Protein AF-A0A7S1LS22-F1 (afdb_monomer_lite)

Radius of gyration: 54.52 Å; chains: 1; bounding box: 106×109×180 Å

Sequence (404 aa):
SSEDGAVNSHPLGLTRAQELRARTQACEREQRRLRAEYELEVQHCADLREALEARERELAGAKEPLQAQLQEAREALELAERAECGSLMRIEDDLAQCTRLLEHKDGKIDDLERRLQGMQQCYQKFLRDGPPKDTVVEEALRAADKEMSELLSGVQRREQVIASLNSDLRSALEYMISANVEAAGGPAPDLTLEDFLPMSVRDHLGLSEHGSTHLQILYKKYELIMVELRQKFHDVGTPVAQSDQMSTASTKDVSVRHANWHSSDLDSSRLDSSRLDSSRRSSHTDEYHPDIQGGPYTPLEAGLEEISPKPATLAAGLLPDSTMMNSAGEALAQMMPVLGDIWNQEDPEGIEANVSPLVAIDLDGDDVWAEPADAASPSSGSRSAPPSGGPASASLEEEGRLLR

Secondary structure (DSSP, 8-state):
----------THHHHHHHHHHHHHHHHHHHHHHHHHHHHHHHHHHHHHHHHHHHHHHHHHHHHHHHHHHHHHHHHHHHHHHHHHHHHHHHHHHHHHHHHHHHHHHHHHHHHHHHHHHHHHHHHHHHHHH-SPPHHHHHHHHHHHHHHHHHHHHHHHHHHHHHHHHHHHHHHHHHHHHHHHHHHTTSS-TT--HHHHS-HHHHHHHT--HHHHHHHHHHHHHHHHHHHHHHHHHHHTS---------------------------------------------------------------------------------PPP--SSSHHHHHHHHHHHHHHTTSS--------------------------PPP-----------PPPP----------------

pLDDT: mean 70.81, std 24.03, range [33.0, 98.44]

Organism: Alexandrium catenella (NCBI:txid2925)

Foldseek 3Di:
DDDDDDDPDDPPVVVVVVVVVVVVVVVVVVVVVVVVVVVVVVVVVVVVVVVVVVVVVVVVVVVVVVVVVVVVVVVVVVVVVVVVVVVVVVVVVVVVVVVVVVVVVVVVVVVVVVVVVVVVVVVVVCVVVDDDDVVVVVVVVVVVVVVVVVVVVVVVVVVVVVVVVLVVLLVVLLVQQQVLCVVVVHQELPDDPCSRPNPVRVVVVVDDPSSVVSNVVSVVVSNVVNVVVVVVVVVVPDDPPDDDDDDDDDDDDPDDDDPPPDDDDDPPDDDDPPDDPDDDDDDDDDDDDDDDDDDDDDDDDDDDDDDDDDDDDDDDDDDDDPDPPPPVVVVVVVCVVVVVVVVPPDDPPDDPDDDDDDDDDDPPDPPPDDDDDDDDDDDDDDDDDDDDDDDDDDDDDDDDDDDD

Structure (mmCIF, N/CA/C/O backbone):
data_AF-A0A7S1LS22-F1
#
_entry.id   AF-A0A7S1LS22-F1
#
loop_
_atom_site.group_PDB
_atom_site.id
_atom_site.type_symbol
_atom_site.label_atom_id
_atom_site.label_alt_id
_atom_site.label_comp_id
_atom_site.label_asym_id
_atom_site.label_entity_id
_atom_site.label_seq_id
_atom_site.pdbx_PDB_ins_code
_atom_site.Cartn_x
_atom_site.Cartn_y
_atom_site.Cartn_z
_atom_site.occupancy
_atom_site.B_iso_or_equiv
_atom_site.auth_seq_id
_atom_site.auth_comp_id
_atom_site.auth_asym_id
_atom_site.auth_atom_id
_atom_site.pdbx_PDB_model_num
ATOM 1 N N . SER A 1 1 ? 53.127 -24.754 -120.458 1.00 38.84 1 SER A N 1
ATOM 2 C CA . SER A 1 1 ? 51.971 -23.895 -120.766 1.00 38.84 1 SER A CA 1
ATOM 3 C C . SER A 1 1 ? 51.627 -23.155 -119.486 1.00 38.84 1 SER A C 1
ATOM 5 O O . SER A 1 1 ? 51.010 -23.751 -118.620 1.00 38.84 1 SER A O 1
ATOM 7 N N . SER A 1 2 ? 52.318 -22.066 -119.137 1.00 42.88 2 SER A N 1
ATOM 8 C CA . SER A 1 2 ? 52.206 -20.715 -119.722 1.00 42.88 2 SER A CA 1
ATOM 9 C C . SER A 1 2 ? 50.760 -20.265 -119.813 1.00 42.88 2 SER A C 1
ATOM 11 O O . SER A 1 2 ? 50.074 -20.696 -120.729 1.00 42.88 2 SER A O 1
ATOM 13 N N . GLU A 1 3 ? 50.358 -19.408 -118.876 1.00 45.00 3 GLU A N 1
ATOM 14 C CA . GLU A 1 3 ? 49.676 -18.147 -119.176 1.00 45.00 3 GLU A CA 1
ATOM 15 C C . GLU A 1 3 ? 49.747 -17.231 -117.946 1.00 45.00 3 GLU A C 1
ATOM 17 O O . GLU A 1 3 ? 49.052 -17.404 -116.946 1.00 45.00 3 GLU A O 1
ATOM 22 N N . ASP A 1 4 ? 50.678 -16.280 -118.038 1.00 46.72 4 ASP A N 1
ATOM 23 C CA . ASP A 1 4 ? 50.809 -15.108 -117.185 1.00 46.72 4 ASP A CA 1
ATOM 24 C C . ASP A 1 4 ? 49.614 -14.171 -117.422 1.00 46.72 4 ASP A C 1
ATOM 26 O O . ASP A 1 4 ? 49.493 -13.537 -118.471 1.00 46.72 4 ASP A O 1
ATOM 30 N N . GLY A 1 5 ? 48.725 -14.069 -116.435 1.00 40.41 5 GLY A N 1
ATOM 31 C CA . GLY A 1 5 ? 47.657 -13.072 -116.387 1.00 40.41 5 GLY A CA 1
ATOM 32 C C . GLY A 1 5 ? 48.149 -11.798 -115.709 1.00 40.41 5 GLY A C 1
ATOM 33 O O . GLY A 1 5 ? 48.104 -11.683 -114.485 1.00 40.41 5 GLY A O 1
ATOM 34 N N . ALA A 1 6 ? 48.635 -10.853 -116.513 1.00 40.41 6 ALA A N 1
ATOM 35 C CA . ALA A 1 6 ? 49.130 -9.552 -116.084 1.00 40.41 6 ALA A CA 1
ATOM 36 C C . ALA A 1 6 ? 48.096 -8.776 -115.245 1.00 40.41 6 ALA A C 1
ATOM 38 O O . ALA A 1 6 ? 46.981 -8.472 -115.673 1.00 40.41 6 ALA A O 1
ATOM 39 N N . VAL A 1 7 ? 48.518 -8.438 -114.031 1.00 46.28 7 VAL A N 1
ATOM 40 C CA . VAL A 1 7 ? 47.789 -7.671 -113.027 1.00 46.28 7 VAL A CA 1
ATOM 41 C C . VAL A 1 7 ? 47.744 -6.200 -113.449 1.00 46.28 7 VAL A C 1
ATOM 43 O O . VAL A 1 7 ? 48.738 -5.485 -113.349 1.00 46.28 7 VAL A O 1
ATOM 46 N N . ASN A 1 8 ? 46.577 -5.728 -113.891 1.00 43.25 8 ASN A N 1
ATOM 47 C CA . ASN A 1 8 ? 46.285 -4.302 -114.050 1.00 43.25 8 ASN A CA 1
ATOM 48 C C . ASN A 1 8 ? 46.090 -3.668 -112.659 1.00 43.25 8 ASN A C 1
ATOM 50 O O . ASN A 1 8 ? 44.990 -3.615 -112.106 1.00 43.25 8 ASN A O 1
ATOM 54 N N . SER A 1 9 ? 47.191 -3.217 -112.062 1.00 47.88 9 SER A N 1
ATOM 55 C CA . SER A 1 9 ? 47.236 -2.515 -110.780 1.00 47.88 9 SER A CA 1
ATOM 56 C C . SER A 1 9 ? 46.719 -1.077 -110.920 1.00 47.88 9 SER A C 1
ATOM 58 O O . SER A 1 9 ? 47.479 -0.148 -111.197 1.00 47.88 9 SER A O 1
ATOM 60 N N . HIS A 1 10 ? 45.413 -0.883 -110.723 1.00 47.09 10 HIS A N 1
ATOM 61 C CA . HIS A 1 10 ? 44.802 0.444 -110.634 1.00 47.09 10 HIS A CA 1
ATOM 62 C C . HIS A 1 10 ? 45.270 1.204 -109.366 1.00 47.09 10 HIS A C 1
ATOM 64 O O . HIS A 1 10 ? 45.084 0.706 -108.253 1.00 47.09 10 HIS A O 1
ATOM 70 N N . PRO A 1 11 ? 45.781 2.447 -109.479 1.00 51.22 11 PRO A N 1
ATOM 71 C CA . PRO A 1 11 ? 46.261 3.253 -108.345 1.00 51.22 11 PRO A CA 1
ATOM 72 C C . PRO A 1 11 ? 45.149 3.839 -107.445 1.00 51.22 11 PRO A C 1
ATOM 74 O O . PRO A 1 11 ? 45.446 4.486 -106.445 1.00 51.22 11 PRO A O 1
ATOM 77 N N . LEU A 1 12 ? 43.868 3.577 -107.736 1.00 51.50 12 LEU A N 1
ATOM 78 C CA . LEU A 1 12 ? 42.714 4.029 -106.935 1.00 51.50 12 LEU A CA 1
ATOM 79 C C . LEU A 1 12 ? 42.449 3.169 -105.678 1.00 51.50 12 LEU A C 1
ATOM 81 O O . LEU A 1 12 ? 41.644 3.543 -104.828 1.00 51.50 12 LEU A O 1
ATOM 85 N N . GLY A 1 13 ? 43.125 2.022 -105.528 1.00 54.50 13 GLY A N 1
ATOM 86 C CA . GLY A 1 13 ? 43.033 1.183 -104.323 1.00 54.50 13 GLY A CA 1
ATOM 87 C C . GLY A 1 13 ? 43.880 1.685 -103.145 1.00 54.50 13 GLY A C 1
ATOM 88 O O . GLY A 1 13 ? 43.543 1.431 -101.988 1.00 54.50 13 GLY A O 1
ATOM 89 N N . LEU A 1 14 ? 44.954 2.433 -103.424 1.00 60.69 14 LEU A N 1
ATOM 90 C CA . LEU A 1 14 ? 45.877 2.960 -102.412 1.00 60.69 14 LEU A CA 1
ATOM 91 C C . LEU A 1 14 ? 45.267 4.119 -101.611 1.00 60.69 14 LEU A C 1
ATOM 93 O O . LEU A 1 14 ? 45.441 4.162 -100.395 1.00 60.69 14 LEU A O 1
ATOM 97 N N . THR A 1 15 ? 44.497 5.003 -102.251 1.00 71.88 15 THR A N 1
ATOM 98 C CA . THR A 1 15 ? 43.814 6.125 -101.581 1.00 71.88 15 THR A CA 1
ATOM 99 C C . THR A 1 15 ? 42.685 5.637 -100.675 1.00 71.88 15 THR A C 1
ATOM 101 O O . THR A 1 15 ? 42.622 6.015 -99.508 1.00 71.88 15 THR A O 1
ATOM 104 N N . ARG A 1 16 ? 41.866 4.684 -101.140 1.00 78.00 16 ARG A N 1
ATOM 105 C CA . ARG A 1 16 ? 40.797 4.071 -100.332 1.00 78.00 16 ARG A CA 1
ATOM 106 C C . ARG A 1 16 ? 41.340 3.275 -99.141 1.00 78.00 16 ARG A C 1
ATOM 108 O O . ARG A 1 16 ? 40.768 3.321 -98.055 1.00 78.00 16 ARG A O 1
ATOM 115 N N . ALA A 1 17 ? 42.450 2.556 -99.314 1.00 81.31 17 ALA A N 1
ATOM 116 C CA . ALA A 1 17 ? 43.103 1.850 -98.212 1.00 81.31 17 ALA A CA 1
ATOM 117 C C . ALA A 1 17 ? 43.689 2.820 -97.168 1.00 81.31 17 ALA A C 1
ATOM 119 O O . ALA A 1 17 ? 43.618 2.544 -95.971 1.00 81.31 17 ALA A O 1
ATOM 120 N N . GLN A 1 18 ? 44.237 3.961 -97.599 1.00 84.25 18 GLN A N 1
ATOM 121 C CA . GLN A 1 18 ? 44.710 5.019 -96.701 1.00 84.25 18 GLN A CA 1
ATOM 122 C C . GLN A 1 18 ? 43.558 5.699 -95.950 1.00 84.25 18 GLN A C 1
ATOM 124 O O . GLN A 1 18 ? 43.662 5.893 -94.741 1.00 84.25 18 GLN A O 1
ATOM 129 N N . GLU A 1 19 ? 42.439 5.983 -96.618 1.00 86.06 19 GLU A N 1
ATOM 130 C CA . GLU A 1 19 ? 41.230 6.525 -95.983 1.00 86.06 19 GLU A CA 1
ATOM 131 C C . GLU A 1 19 ? 40.637 5.565 -94.947 1.00 86.06 19 GLU A C 1
ATOM 133 O O . GLU A 1 19 ? 40.286 5.986 -93.844 1.00 86.06 19 GLU A O 1
ATOM 138 N N . LEU A 1 20 ? 40.563 4.266 -95.258 1.00 87.25 20 LEU A N 1
ATOM 139 C CA . LEU A 1 20 ? 40.110 3.254 -94.302 1.00 87.25 20 LEU A CA 1
ATOM 140 C C . LEU A 1 20 ? 41.048 3.167 -93.095 1.00 87.25 20 LEU A C 1
ATOM 142 O O . LEU A 1 20 ? 40.559 3.122 -91.972 1.00 87.25 20 LEU A O 1
ATOM 146 N N . ARG A 1 21 ? 42.371 3.230 -93.299 1.00 89.38 21 ARG A N 1
ATOM 147 C CA . ARG A 1 21 ? 43.349 3.282 -92.196 1.00 89.38 21 ARG A CA 1
ATOM 148 C C . ARG A 1 21 ? 43.207 4.546 -91.347 1.00 89.38 21 ARG A C 1
ATOM 150 O O . ARG A 1 21 ? 43.311 4.473 -90.127 1.00 89.38 21 ARG A O 1
ATOM 157 N N . ALA A 1 22 ? 42.962 5.700 -91.963 1.00 89.38 22 ALA A N 1
ATOM 158 C CA . ALA A 1 22 ? 42.722 6.943 -91.234 1.00 89.38 22 ALA A CA 1
ATOM 159 C C . ALA A 1 22 ? 41.427 6.866 -90.406 1.00 89.38 22 ALA A C 1
ATOM 161 O O . ALA A 1 22 ? 41.411 7.293 -89.252 1.00 89.38 22 ALA A O 1
ATOM 162 N N . ARG A 1 23 ? 40.364 6.259 -90.955 1.00 92.62 23 ARG A N 1
ATOM 163 C CA . ARG A 1 23 ? 39.105 6.010 -90.234 1.00 92.62 23 ARG A CA 1
ATOM 164 C C . ARG A 1 23 ? 39.276 5.019 -89.087 1.00 92.62 23 ARG A C 1
ATOM 166 O O . ARG A 1 23 ? 38.806 5.312 -87.995 1.00 92.62 23 ARG A O 1
ATOM 173 N N . THR A 1 24 ? 39.979 3.901 -89.282 1.00 93.44 24 THR A N 1
ATOM 174 C CA . THR A 1 24 ? 40.241 2.951 -88.185 1.00 93.44 24 THR A CA 1
ATOM 175 C C . THR A 1 24 ? 41.059 3.608 -87.080 1.00 93.44 24 THR A C 1
ATOM 177 O O . THR A 1 24 ? 40.717 3.467 -85.913 1.00 93.44 24 THR A O 1
ATOM 180 N N . GLN A 1 25 ? 42.070 4.412 -87.426 1.00 94.69 25 GLN A N 1
ATOM 181 C CA . GLN A 1 25 ? 42.841 5.173 -86.439 1.00 94.69 25 GLN A CA 1
ATOM 182 C C . GLN A 1 25 ? 41.995 6.222 -85.705 1.00 94.69 25 GLN A C 1
ATOM 184 O O . GLN A 1 25 ? 42.191 6.422 -84.507 1.00 94.69 25 GLN A O 1
ATOM 189 N N . ALA A 1 26 ? 41.070 6.900 -86.390 1.00 93.75 26 ALA A N 1
ATOM 190 C CA . ALA A 1 26 ? 40.147 7.838 -85.755 1.00 93.75 26 ALA A CA 1
ATOM 191 C C . ALA A 1 26 ? 39.205 7.117 -84.776 1.00 93.75 26 ALA A C 1
ATOM 193 O O . ALA A 1 26 ? 39.111 7.531 -83.622 1.00 93.75 26 ALA A O 1
ATOM 194 N N . CYS A 1 27 ? 38.608 5.994 -85.192 1.00 95.62 27 CYS A N 1
ATOM 195 C CA . CYS A 1 27 ? 37.772 5.159 -84.327 1.00 95.62 27 CYS A CA 1
ATOM 196 C C . CYS A 1 27 ? 38.550 4.603 -83.127 1.00 95.62 27 CYS A C 1
ATOM 198 O O . CYS A 1 27 ? 38.028 4.584 -82.020 1.00 95.62 27 CYS A O 1
ATOM 200 N N . GLU A 1 28 ? 39.809 4.192 -83.302 1.00 96.56 28 GLU A N 1
ATOM 201 C CA . GLU A 1 28 ? 40.652 3.747 -82.186 1.00 96.56 28 GLU A CA 1
ATOM 202 C C . GLU A 1 28 ? 40.937 4.872 -81.185 1.00 96.56 28 GLU A C 1
ATOM 204 O O . GLU A 1 28 ? 40.946 4.632 -79.977 1.00 96.56 28 GLU A O 1
ATOM 209 N N . ARG A 1 29 ? 41.184 6.102 -81.657 1.00 96.56 29 ARG A N 1
ATOM 210 C CA . ARG A 1 29 ? 41.385 7.260 -80.770 1.00 96.56 29 ARG A CA 1
ATOM 211 C C . ARG A 1 29 ? 40.114 7.587 -79.998 1.00 96.56 29 ARG A C 1
ATOM 213 O O . ARG A 1 29 ? 40.191 7.812 -78.796 1.00 96.56 29 ARG A O 1
ATO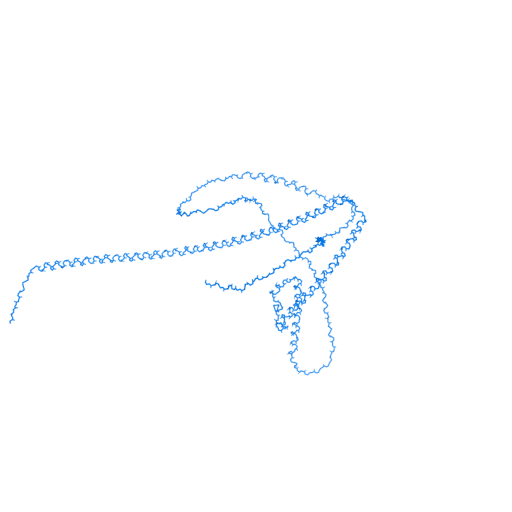M 220 N N . GLU A 1 30 ? 38.968 7.581 -80.670 1.00 95.69 30 GLU A N 1
ATOM 221 C CA . GLU A 1 30 ? 37.668 7.797 -80.037 1.00 95.69 30 GLU A CA 1
ATOM 222 C C . GLU A 1 30 ? 37.352 6.693 -79.023 1.00 95.69 30 GLU A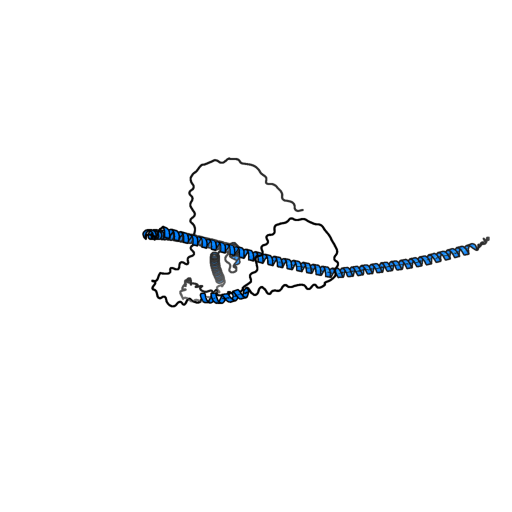 C 1
ATOM 224 O O . GLU A 1 30 ? 36.983 6.990 -77.893 1.00 95.69 30 GLU A O 1
ATOM 229 N N . GLN A 1 31 ? 37.612 5.428 -79.359 1.00 96.81 31 GLN A N 1
ATOM 230 C CA . GLN A 1 31 ? 37.450 4.309 -78.434 1.00 96.81 31 GLN A CA 1
ATOM 231 C C . GLN A 1 31 ? 38.357 4.442 -77.205 1.00 96.81 31 GLN A C 1
ATOM 233 O O . GLN A 1 31 ? 37.918 4.162 -76.093 1.00 96.81 31 GLN A O 1
ATOM 238 N N . ARG A 1 32 ? 39.616 4.872 -77.374 1.00 97.12 32 ARG A N 1
ATOM 239 C CA . ARG A 1 32 ? 40.511 5.154 -76.238 1.00 97.12 32 ARG A CA 1
ATOM 240 C C . ARG A 1 32 ? 39.988 6.313 -75.390 1.00 97.12 32 ARG A C 1
ATOM 242 O O . ARG A 1 32 ? 40.032 6.203 -74.171 1.00 97.12 32 ARG A O 1
ATOM 249 N N . ARG A 1 33 ? 39.467 7.376 -76.015 1.00 97.81 33 ARG A N 1
ATOM 250 C CA . ARG A 1 33 ? 38.865 8.514 -75.305 1.00 97.81 33 ARG A CA 1
ATOM 251 C C . ARG A 1 33 ? 37.665 8.069 -74.469 1.00 97.81 33 ARG A C 1
ATOM 253 O O . ARG A 1 33 ? 37.655 8.316 -73.274 1.00 97.81 33 ARG A O 1
ATOM 260 N N . LEU A 1 34 ? 36.722 7.347 -75.075 1.00 97.12 34 LEU A N 1
ATOM 261 C CA . LEU A 1 34 ? 35.524 6.845 -74.394 1.00 97.12 34 LEU A CA 1
ATOM 262 C C . LEU A 1 34 ? 35.863 5.863 -73.266 1.00 97.12 34 LEU A C 1
ATOM 264 O O . LEU A 1 34 ? 35.215 5.879 -72.229 1.00 97.12 34 LEU A O 1
ATOM 268 N N . ARG A 1 35 ? 36.890 5.018 -73.437 1.00 97.44 35 ARG A N 1
ATOM 269 C CA . ARG A 1 35 ? 37.368 4.138 -72.356 1.00 97.44 35 ARG A CA 1
ATOM 270 C C . ARG A 1 35 ? 37.948 4.931 -71.191 1.00 97.44 35 ARG A C 1
ATOM 272 O O . ARG A 1 35 ? 37.625 4.616 -70.057 1.00 97.44 35 ARG A O 1
ATOM 279 N N . ALA A 1 36 ? 38.752 5.957 -71.467 1.00 97.31 36 ALA A N 1
ATOM 280 C CA . ALA A 1 36 ? 39.302 6.815 -70.423 1.00 97.31 36 ALA A CA 1
ATOM 281 C C . ALA A 1 36 ? 38.201 7.609 -69.696 1.00 97.31 36 ALA A C 1
ATOM 283 O O . ALA A 1 36 ? 38.225 7.700 -68.475 1.00 97.31 36 ALA A O 1
ATOM 284 N N . GLU A 1 37 ? 37.212 8.137 -70.425 1.00 97.94 37 GLU A N 1
ATOM 285 C CA . GLU A 1 37 ? 36.029 8.791 -69.844 1.00 97.94 37 GLU A CA 1
ATOM 286 C C . GLU A 1 37 ? 35.239 7.817 -68.951 1.00 97.94 37 GLU A C 1
ATOM 288 O O . GLU A 1 37 ? 34.951 8.139 -67.802 1.00 97.94 37 GLU A O 1
ATOM 293 N N . TYR A 1 38 ? 34.981 6.593 -69.426 1.00 97.81 38 TYR A N 1
ATOM 294 C CA . TYR A 1 38 ? 34.314 5.552 -68.639 1.00 97.81 38 TYR A CA 1
ATOM 295 C C . TYR A 1 38 ? 35.107 5.162 -67.382 1.00 97.81 38 TYR A C 1
ATOM 297 O O . TYR A 1 38 ? 34.530 5.009 -66.310 1.00 97.81 38 TYR A O 1
ATOM 305 N N . GLU A 1 39 ? 36.429 5.013 -67.478 1.00 97.88 39 GLU A N 1
ATOM 306 C CA . GLU A 1 39 ? 37.286 4.717 -66.323 1.00 97.88 39 GLU A CA 1
ATOM 307 C C . GLU A 1 39 ? 37.223 5.831 -65.265 1.00 97.88 39 GLU A C 1
ATOM 309 O O . GLU A 1 39 ? 37.148 5.526 -64.074 1.00 97.88 39 GLU A O 1
ATOM 314 N N . LEU A 1 40 ? 37.178 7.103 -65.683 1.00 97.88 40 LEU A N 1
ATOM 315 C CA . LEU A 1 40 ? 36.994 8.245 -64.779 1.00 97.88 40 LEU A CA 1
ATOM 316 C C . LEU A 1 40 ? 35.609 8.243 -64.117 1.00 97.88 40 LEU A C 1
ATOM 318 O O . LEU A 1 40 ? 35.506 8.496 -62.919 1.00 97.88 40 LEU A O 1
ATOM 322 N N . GLU A 1 41 ? 34.547 7.930 -64.860 1.00 97.69 41 GLU A N 1
ATOM 323 C CA . GLU A 1 41 ? 33.194 7.808 -64.298 1.00 97.69 41 GLU A CA 1
ATOM 324 C C . GLU A 1 41 ? 33.090 6.650 -63.297 1.00 97.69 41 GLU A C 1
ATOM 326 O O . GLU A 1 41 ? 32.463 6.793 -62.245 1.00 97.69 41 GLU A O 1
ATOM 331 N N . VAL A 1 42 ? 33.735 5.515 -63.588 1.00 98.25 42 VAL A N 1
ATOM 332 C CA . VAL A 1 42 ? 33.807 4.367 -62.674 1.00 98.25 42 VAL A CA 1
ATOM 333 C C . VAL A 1 42 ? 34.560 4.736 -61.397 1.00 98.25 42 VAL A C 1
ATOM 335 O O . VAL A 1 42 ? 34.089 4.393 -60.313 1.00 98.25 42 VAL A O 1
ATOM 338 N N . GLN A 1 43 ? 35.683 5.452 -61.505 1.00 97.56 43 GLN A N 1
ATOM 339 C CA . GLN A 1 43 ? 36.417 5.966 -60.342 1.00 97.56 43 GLN A CA 1
ATOM 340 C C . GLN A 1 43 ? 35.554 6.926 -59.523 1.00 97.56 43 GLN A C 1
ATOM 342 O O . GLN A 1 43 ? 35.388 6.719 -58.327 1.00 97.56 43 GLN A O 1
ATOM 347 N N . HIS A 1 44 ? 34.900 7.891 -60.171 1.00 97.50 44 HIS A N 1
ATOM 348 C CA . HIS A 1 44 ? 34.008 8.821 -59.485 1.00 97.50 44 HIS A CA 1
ATOM 349 C C . HIS A 1 44 ? 32.861 8.101 -58.755 1.00 97.50 44 HIS A C 1
ATOM 351 O O . HIS A 1 44 ? 32.522 8.438 -57.621 1.00 97.50 44 HIS A O 1
ATOM 357 N N . CYS A 1 45 ? 32.279 7.073 -59.378 1.00 98.00 45 CYS A N 1
ATOM 358 C CA . CYS A 1 45 ? 31.253 6.245 -58.750 1.00 98.00 45 CYS A CA 1
ATOM 359 C C . CYS A 1 45 ? 31.792 5.435 -57.559 1.00 98.00 45 CYS A C 1
ATOM 361 O O . CYS A 1 45 ? 31.050 5.217 -56.600 1.00 98.00 45 CYS A O 1
ATOM 363 N N . ALA A 1 46 ? 33.045 4.976 -57.610 1.00 97.62 46 ALA A N 1
ATOM 364 C CA . ALA A 1 46 ? 33.699 4.306 -56.488 1.00 97.62 46 ALA A CA 1
ATOM 365 C C . ALA A 1 46 ? 33.922 5.277 -55.316 1.00 97.62 46 ALA A C 1
ATOM 367 O O . ALA A 1 46 ? 33.512 4.964 -54.199 1.00 97.62 46 ALA A O 1
ATOM 368 N N . ASP A 1 47 ? 34.442 6.477 -55.589 1.00 97.25 47 ASP A N 1
ATOM 369 C CA . ASP A 1 47 ? 34.671 7.523 -54.583 1.00 97.25 47 ASP A CA 1
ATOM 370 C C . ASP A 1 47 ? 33.361 7.951 -53.899 1.00 97.25 47 ASP A C 1
ATOM 372 O O . ASP A 1 47 ? 33.301 8.111 -52.680 1.00 97.25 47 ASP A O 1
ATOM 376 N N . LEU A 1 48 ? 32.274 8.099 -54.669 1.00 97.88 48 LEU A N 1
ATOM 377 C CA . LEU A 1 48 ? 30.955 8.428 -54.120 1.00 97.88 48 LEU A CA 1
ATOM 378 C C . LEU A 1 48 ? 30.409 7.324 -53.209 1.00 97.88 48 LEU A C 1
ATOM 380 O O . LEU A 1 48 ? 29.796 7.635 -52.188 1.00 97.88 48 LEU A O 1
ATOM 384 N N . ARG A 1 49 ? 30.617 6.047 -53.555 1.00 98.19 49 ARG A N 1
ATOM 385 C CA . ARG A 1 49 ? 30.217 4.926 -52.687 1.00 98.19 49 ARG A CA 1
ATOM 386 C C . ARG A 1 49 ? 31.017 4.930 -51.394 1.00 98.19 49 ARG A C 1
ATOM 388 O O . ARG A 1 49 ? 30.415 4.845 -50.330 1.00 98.19 49 ARG A O 1
ATOM 395 N N . GLU A 1 50 ? 32.333 5.105 -51.473 1.00 97.75 50 GLU A N 1
ATOM 396 C CA . GLU A 1 50 ? 33.186 5.183 -50.284 1.00 97.75 50 GLU A CA 1
ATOM 397 C C . GLU A 1 50 ? 32.792 6.364 -49.381 1.00 97.75 50 GLU A C 1
ATOM 399 O O . GLU A 1 50 ? 32.687 6.201 -48.164 1.00 97.75 50 GLU A O 1
ATOM 404 N N . ALA A 1 51 ? 32.485 7.527 -49.967 1.00 97.38 51 ALA A N 1
ATOM 405 C CA . ALA A 1 51 ? 32.012 8.697 -49.231 1.00 97.38 51 ALA A CA 1
ATOM 406 C C . ALA A 1 51 ? 30.641 8.472 -48.565 1.00 97.38 51 ALA A C 1
ATOM 408 O O . ALA A 1 51 ? 30.429 8.910 -47.431 1.00 97.38 51 ALA A O 1
ATOM 409 N N . LEU A 1 52 ? 29.711 7.782 -49.238 1.00 97.88 52 LEU A N 1
ATOM 410 C CA . LEU A 1 52 ? 28.417 7.416 -48.653 1.00 97.88 52 LEU A CA 1
ATOM 411 C C . LEU A 1 52 ? 28.588 6.437 -47.493 1.00 97.88 52 LEU A C 1
ATOM 413 O O . LEU A 1 52 ? 28.045 6.685 -46.420 1.00 97.88 52 LEU A O 1
ATOM 417 N N . GLU A 1 53 ? 29.393 5.389 -47.662 1.00 97.88 53 GLU A N 1
ATOM 418 C CA . GLU A 1 53 ? 29.668 4.436 -46.586 1.00 97.88 53 GLU A CA 1
ATOM 419 C C . GLU A 1 53 ? 30.388 5.100 -45.402 1.00 97.88 53 GLU A C 1
ATOM 421 O O . GLU A 1 53 ? 30.099 4.790 -44.247 1.00 97.88 53 GLU A O 1
ATOM 426 N N . ALA A 1 54 ? 31.313 6.034 -45.654 1.00 97.06 54 ALA A N 1
ATOM 427 C CA . ALA A 1 54 ? 31.966 6.806 -44.598 1.00 97.06 54 ALA A CA 1
ATOM 428 C C . ALA A 1 54 ? 30.952 7.632 -43.801 1.00 97.06 54 ALA A C 1
ATOM 430 O O . ALA A 1 54 ? 30.932 7.560 -42.571 1.00 97.06 54 ALA A O 1
ATOM 431 N N . ARG A 1 55 ? 30.046 8.331 -44.491 1.00 96.81 55 ARG A N 1
ATOM 432 C CA . ARG A 1 55 ? 28.983 9.104 -43.844 1.00 96.81 55 ARG A CA 1
ATOM 433 C C . ARG A 1 55 ? 27.983 8.215 -43.102 1.00 96.81 55 ARG A C 1
ATOM 435 O O . ARG A 1 55 ? 27.513 8.593 -42.033 1.00 96.81 55 ARG A O 1
ATOM 442 N N . GLU A 1 56 ? 27.652 7.040 -43.632 1.00 96.94 56 GLU A N 1
ATOM 443 C CA . GLU A 1 56 ? 26.802 6.062 -42.942 1.00 96.94 56 GLU A CA 1
ATOM 444 C C . GLU A 1 56 ? 27.456 5.559 -41.653 1.00 96.94 56 GLU A C 1
ATOM 446 O O . GLU A 1 56 ? 26.780 5.478 -40.627 1.00 96.94 56 GLU A O 1
ATOM 451 N N . ARG A 1 57 ? 28.770 5.298 -41.671 1.00 96.62 57 ARG A N 1
ATOM 452 C CA . ARG A 1 57 ? 29.540 4.934 -40.471 1.00 96.62 57 ARG A CA 1
ATOM 453 C C . ARG A 1 57 ? 29.568 6.069 -39.444 1.00 96.62 57 ARG A C 1
ATOM 455 O O . ARG A 1 57 ? 29.358 5.809 -38.263 1.00 96.62 57 ARG A O 1
ATOM 462 N N . GLU A 1 58 ? 29.757 7.315 -39.874 1.00 96.38 58 GLU A N 1
ATOM 463 C CA . GLU A 1 58 ? 29.687 8.490 -38.990 1.00 96.38 58 GLU A CA 1
ATOM 464 C C . GLU A 1 58 ? 28.292 8.659 -38.370 1.00 96.38 58 GLU A C 1
ATOM 466 O O . GLU A 1 58 ? 28.163 8.882 -37.166 1.00 96.38 58 GLU A O 1
ATOM 471 N N . LEU A 1 59 ? 27.233 8.499 -39.171 1.00 96.44 59 LEU A N 1
ATOM 472 C CA . LEU A 1 59 ? 25.854 8.560 -38.689 1.00 96.44 59 LEU A CA 1
ATOM 473 C C . LEU A 1 59 ? 25.529 7.412 -37.730 1.00 96.44 59 LEU A C 1
ATOM 475 O O . LEU A 1 59 ? 24.817 7.633 -36.753 1.00 96.44 59 LEU A O 1
ATOM 479 N N . ALA A 1 60 ? 26.027 6.203 -37.989 1.00 94.94 60 ALA A N 1
ATOM 480 C CA . ALA A 1 60 ? 25.881 5.075 -37.074 1.00 94.94 60 ALA A CA 1
ATOM 481 C C . ALA A 1 60 ? 26.585 5.363 -35.739 1.00 94.94 60 ALA A C 1
ATOM 483 O O . ALA A 1 60 ? 25.951 5.261 -34.689 1.00 94.94 60 ALA A O 1
ATOM 484 N N . GLY A 1 61 ? 27.832 5.846 -35.786 1.00 94.94 61 GLY A N 1
ATOM 485 C CA . GLY A 1 61 ? 28.594 6.226 -34.594 1.00 94.94 61 GLY A CA 1
ATOM 486 C C . GLY A 1 61 ? 27.964 7.371 -33.792 1.00 94.94 61 GLY A C 1
ATOM 487 O O . GLY A 1 61 ? 28.090 7.399 -32.574 1.00 94.94 61 GLY A O 1
ATOM 488 N N . ALA A 1 62 ? 27.241 8.292 -34.438 1.00 95.12 62 ALA A N 1
ATOM 489 C CA . ALA A 1 62 ? 26.511 9.365 -33.754 1.00 95.12 62 ALA A CA 1
ATOM 490 C C . ALA A 1 62 ? 25.151 8.922 -33.175 1.00 95.12 62 ALA A C 1
ATOM 492 O O . ALA A 1 62 ? 24.669 9.521 -32.212 1.00 95.12 62 ALA A O 1
ATOM 493 N N . LYS A 1 63 ? 24.516 7.883 -33.737 1.00 96.88 63 LYS A N 1
ATOM 494 C CA . LYS A 1 63 ? 23.220 7.368 -33.259 1.00 96.88 63 LYS A CA 1
ATOM 495 C C . LYS A 1 63 ? 23.338 6.613 -31.940 1.00 96.88 63 LYS A C 1
ATOM 497 O O . LYS A 1 63 ? 22.473 6.788 -31.088 1.00 96.88 63 LYS A O 1
ATOM 502 N N . GLU A 1 64 ? 24.385 5.812 -31.764 1.00 95.62 64 GLU A N 1
ATOM 503 C CA . GLU A 1 64 ? 24.609 5.030 -30.539 1.00 95.62 64 GLU A CA 1
ATOM 504 C C . GLU A 1 64 ? 24.636 5.881 -29.251 1.00 95.62 64 GLU A C 1
ATOM 506 O O . GLU A 1 64 ? 23.856 5.583 -28.345 1.00 95.62 64 GLU A O 1
ATOM 511 N N . PRO A 1 65 ? 25.428 6.970 -29.137 1.00 96.38 65 PRO A N 1
ATOM 512 C CA . PRO A 1 65 ? 25.447 7.783 -27.922 1.00 96.38 65 PRO A CA 1
ATOM 513 C C . PRO A 1 65 ? 24.118 8.506 -27.685 1.00 96.38 65 PRO A C 1
ATOM 515 O O . PRO A 1 65 ? 23.708 8.669 -26.540 1.00 96.38 65 PRO A O 1
ATOM 518 N N . LEU A 1 66 ? 23.415 8.907 -28.748 1.00 96.69 66 LEU A N 1
ATOM 519 C CA . LEU A 1 66 ? 22.114 9.562 -28.621 1.00 96.69 66 LEU A CA 1
ATOM 520 C C . LEU A 1 66 ? 21.032 8.577 -28.154 1.00 96.69 66 LEU A C 1
ATOM 522 O O . LEU A 1 66 ? 20.188 8.935 -27.338 1.00 96.69 66 LEU A O 1
ATOM 526 N N . GLN A 1 67 ? 21.079 7.326 -28.619 1.00 97.50 67 GLN A N 1
ATOM 527 C CA . GLN A 1 67 ? 20.218 6.255 -28.112 1.00 97.50 67 GLN A CA 1
ATOM 528 C C . GLN A 1 67 ? 20.527 5.923 -26.650 1.00 97.50 67 GLN A C 1
ATOM 530 O O . GLN A 1 67 ? 19.590 5.768 -25.871 1.00 97.50 67 GLN A O 1
ATOM 535 N N . ALA A 1 68 ? 21.807 5.882 -26.268 1.00 96.94 68 ALA A N 1
ATOM 536 C CA . ALA A 1 68 ? 22.216 5.670 -24.882 1.00 96.94 68 ALA A CA 1
ATOM 537 C C . ALA A 1 68 ? 21.711 6.794 -23.960 1.00 96.94 68 ALA A C 1
ATOM 539 O O . ALA A 1 68 ? 21.108 6.505 -22.933 1.00 96.94 68 ALA A O 1
ATOM 540 N N . GLN A 1 69 ? 21.857 8.062 -24.361 1.00 97.69 69 GLN A N 1
ATOM 541 C CA . GLN A 1 69 ? 21.324 9.208 -23.608 1.00 97.69 69 GLN A CA 1
ATOM 542 C C . GLN A 1 69 ? 19.797 9.177 -23.496 1.00 97.69 69 GLN A C 1
ATOM 544 O O . GLN A 1 69 ? 19.238 9.514 -22.456 1.00 97.69 69 GLN A O 1
ATOM 549 N N . LEU A 1 70 ? 19.106 8.771 -24.563 1.00 98.06 70 LEU A N 1
ATOM 550 C CA . LEU A 1 70 ? 17.652 8.638 -24.553 1.00 98.06 70 LEU A CA 1
ATOM 551 C C . LEU A 1 70 ? 17.221 7.528 -23.583 1.00 98.06 70 LEU A C 1
ATOM 553 O O . LEU A 1 70 ? 16.273 7.712 -22.821 1.00 98.06 70 LEU A O 1
ATOM 557 N N . GLN A 1 71 ? 17.923 6.396 -23.579 1.00 98.25 71 GLN A N 1
ATOM 558 C CA . GLN A 1 71 ? 17.666 5.313 -22.636 1.00 98.25 71 GLN A CA 1
ATOM 559 C C . GLN A 1 71 ? 17.942 5.740 -21.187 1.00 98.25 71 GLN A C 1
ATOM 561 O O . GLN A 1 71 ? 17.080 5.538 -20.338 1.00 98.25 71 GLN A O 1
ATOM 566 N N . GLU A 1 72 ? 19.068 6.401 -20.920 1.00 98.38 72 GLU A N 1
ATOM 567 C CA . GLU A 1 72 ? 19.400 6.942 -19.595 1.00 98.38 72 GLU A CA 1
ATOM 568 C C . GLU A 1 72 ? 18.328 7.931 -19.105 1.00 98.38 72 GLU A C 1
ATOM 570 O O . GLU A 1 72 ? 17.861 7.838 -17.971 1.00 98.38 72 GLU A O 1
ATOM 575 N N . ALA A 1 73 ? 17.860 8.832 -19.976 1.00 98.06 73 ALA A N 1
ATOM 576 C CA . ALA A 1 73 ? 16.789 9.770 -19.646 1.00 98.06 73 ALA A CA 1
ATOM 577 C C . ALA A 1 73 ? 15.453 9.065 -19.347 1.00 98.06 73 ALA A C 1
ATOM 579 O O . ALA A 1 73 ? 14.718 9.503 -18.462 1.00 98.06 73 ALA A O 1
ATOM 580 N N . ARG A 1 74 ? 15.135 7.970 -20.053 1.00 98.31 74 ARG A N 1
ATOM 581 C CA . ARG A 1 74 ? 13.942 7.151 -19.771 1.00 98.31 74 ARG A CA 1
ATOM 582 C C . ARG A 1 74 ? 14.046 6.453 -18.422 1.00 98.31 74 ARG A C 1
ATOM 584 O O . ARG A 1 74 ? 13.103 6.515 -17.645 1.00 98.31 74 ARG A O 1
ATOM 591 N N . GLU A 1 75 ? 15.184 5.837 -18.125 1.00 98.31 75 GLU A N 1
ATOM 592 C CA . GLU A 1 75 ? 15.413 5.161 -16.844 1.00 98.31 75 GLU A CA 1
ATOM 593 C C . GLU A 1 75 ? 15.356 6.153 -15.670 1.00 98.31 75 GLU A C 1
ATOM 595 O O . GLU A 1 75 ? 14.751 5.860 -14.636 1.00 98.31 75 GLU A O 1
ATOM 600 N N . ALA A 1 76 ? 15.911 7.357 -15.847 1.00 98.25 76 ALA A N 1
ATOM 601 C CA . ALA A 1 76 ? 15.825 8.434 -14.864 1.00 98.25 76 ALA A CA 1
ATOM 602 C C . ALA A 1 76 ? 14.380 8.912 -14.640 1.00 98.25 76 ALA A C 1
ATOM 604 O O . ALA A 1 76 ? 13.981 9.119 -13.492 1.00 98.25 76 ALA A O 1
ATOM 605 N N . LEU A 1 77 ? 13.590 9.050 -15.713 1.00 98.06 77 LEU A N 1
ATOM 606 C CA . LEU A 1 77 ? 12.173 9.406 -15.622 1.00 98.06 77 LEU A CA 1
ATOM 607 C C . LEU A 1 77 ? 11.377 8.329 -14.876 1.00 98.06 77 LEU A C 1
ATOM 609 O O . LEU A 1 77 ? 10.671 8.652 -13.927 1.00 98.06 77 LEU A O 1
ATOM 613 N N . GLU A 1 78 ? 11.546 7.052 -15.225 1.00 98.25 78 GLU A N 1
ATOM 614 C CA . GLU A 1 78 ? 10.854 5.961 -14.528 1.00 98.25 78 GLU A CA 1
ATOM 615 C C . GLU A 1 78 ? 11.231 5.887 -13.040 1.00 98.25 78 GLU A C 1
ATOM 617 O O . GLU A 1 78 ? 10.419 5.512 -12.193 1.00 98.25 78 GLU A O 1
ATOM 622 N N . LEU A 1 79 ? 12.483 6.195 -12.689 1.00 98.19 79 LEU A N 1
ATOM 623 C CA . LEU A 1 79 ? 12.915 6.239 -11.293 1.00 98.19 79 LEU A CA 1
ATOM 624 C C . LEU A 1 79 ? 12.264 7.409 -10.543 1.00 98.19 79 LEU A C 1
ATOM 626 O O . LEU A 1 79 ? 11.830 7.222 -9.404 1.00 98.19 79 LEU A O 1
ATOM 630 N N . ALA A 1 80 ? 12.160 8.578 -11.180 1.00 97.88 80 ALA A N 1
ATOM 631 C CA . ALA A 1 80 ? 11.459 9.732 -10.626 1.00 97.88 80 ALA A CA 1
ATOM 632 C C . ALA A 1 80 ? 9.962 9.440 -10.426 1.00 97.88 80 ALA A C 1
ATOM 634 O O . ALA A 1 80 ? 9.453 9.648 -9.328 1.00 97.88 80 ALA A O 1
ATOM 635 N N . GLU A 1 81 ? 9.289 8.849 -11.416 1.00 97.88 81 GLU A N 1
ATOM 636 C CA . GLU A 1 81 ? 7.872 8.466 -11.326 1.00 97.88 81 GLU A CA 1
ATOM 637 C C . GLU A 1 81 ? 7.618 7.466 -10.188 1.00 97.88 81 GLU A C 1
ATOM 639 O O . GLU A 1 81 ? 6.666 7.615 -9.420 1.00 97.88 81 GLU A O 1
ATOM 644 N N . ARG A 1 82 ? 8.496 6.466 -10.011 1.00 97.75 82 ARG A N 1
ATOM 645 C CA . ARG A 1 82 ? 8.404 5.527 -8.876 1.00 97.75 82 ARG A CA 1
ATOM 646 C C . ARG A 1 82 ? 8.582 6.234 -7.531 1.00 97.75 82 ARG A C 1
ATOM 648 O O . ARG A 1 82 ? 7.893 5.887 -6.570 1.00 97.75 82 ARG A O 1
ATOM 655 N N . ALA A 1 83 ? 9.492 7.205 -7.447 1.00 97.19 83 ALA A N 1
ATOM 656 C CA . ALA A 1 83 ? 9.701 7.990 -6.234 1.00 97.19 83 ALA A CA 1
ATOM 657 C C . ALA A 1 83 ? 8.494 8.889 -5.918 1.00 97.19 83 ALA A C 1
ATOM 659 O O . ALA A 1 83 ? 8.077 8.954 -4.760 1.00 97.19 83 ALA A O 1
ATOM 660 N N . GLU A 1 84 ? 7.899 9.521 -6.932 1.00 97.81 84 GLU A N 1
ATOM 661 C CA . GLU A 1 84 ? 6.674 10.317 -6.800 1.00 97.81 84 GLU A CA 1
ATOM 662 C C . GLU A 1 84 ? 5.491 9.456 -6.350 1.00 97.81 84 GLU A C 1
ATOM 664 O O . GLU A 1 84 ? 4.839 9.797 -5.364 1.00 97.81 84 GLU A O 1
ATOM 669 N N . CYS A 1 85 ? 5.271 8.294 -6.976 1.00 97.19 85 CYS A N 1
ATOM 670 C CA . CYS A 1 85 ? 4.235 7.347 -6.551 1.00 97.19 85 CYS A CA 1
ATOM 671 C C . CYS A 1 85 ? 4.434 6.916 -5.090 1.00 97.19 85 CYS A C 1
ATOM 673 O O . CYS A 1 85 ? 3.492 6.930 -4.301 1.00 97.19 85 CYS A O 1
ATOM 675 N N . GLY A 1 86 ? 5.671 6.591 -4.700 1.00 96.62 86 GLY A N 1
ATOM 676 C CA . GLY A 1 86 ? 5.991 6.241 -3.317 1.00 96.62 86 GLY A CA 1
ATOM 677 C C . GLY A 1 86 ? 5.771 7.393 -2.330 1.00 96.62 86 GLY A C 1
ATOM 678 O O . GLY A 1 86 ? 5.375 7.153 -1.191 1.00 96.62 86 GLY A O 1
ATOM 679 N N . SER A 1 87 ? 6.001 8.641 -2.747 1.00 97.25 87 SER A N 1
ATOM 680 C CA . SER A 1 87 ? 5.700 9.822 -1.933 1.00 97.25 87 SER A CA 1
ATOM 681 C C . SER A 1 87 ? 4.195 10.049 -1.790 1.00 97.25 87 SER A C 1
ATOM 683 O O . SER A 1 87 ? 3.743 10.363 -0.693 1.00 97.25 87 SER A O 1
ATOM 685 N N . LEU A 1 88 ? 3.423 9.883 -2.867 1.00 97.75 88 LEU A N 1
ATOM 686 C CA . LEU A 1 88 ? 1.967 10.040 -2.846 1.00 97.75 88 LEU A CA 1
ATOM 687 C C . LEU A 1 88 ? 1.306 9.002 -1.939 1.00 97.75 88 LEU A C 1
ATOM 689 O O . LEU A 1 88 ? 0.507 9.382 -1.093 1.00 97.75 88 LEU A O 1
ATOM 693 N N . MET A 1 89 ? 1.720 7.734 -2.021 1.00 96.69 89 MET A N 1
ATOM 694 C CA . MET A 1 89 ? 1.205 6.685 -1.130 1.00 96.69 89 MET A CA 1
ATOM 695 C C . MET A 1 89 ? 1.438 7.011 0.353 1.00 96.69 89 MET A C 1
ATOM 697 O O . MET A 1 89 ? 0.547 6.827 1.172 1.00 96.69 89 MET A O 1
ATOM 701 N N . ARG A 1 90 ? 2.612 7.555 0.708 1.00 96.69 90 ARG A N 1
ATOM 702 C CA . ARG A 1 90 ? 2.889 7.984 2.093 1.00 96.69 90 ARG A CA 1
ATOM 703 C C . ARG A 1 90 ? 1.973 9.120 2.538 1.00 96.69 90 ARG A C 1
ATOM 705 O O . ARG A 1 90 ? 1.484 9.099 3.658 1.00 96.69 90 ARG A O 1
ATOM 712 N N . ILE A 1 91 ? 1.738 10.094 1.660 1.00 98.00 91 ILE A N 1
ATOM 713 C CA . ILE A 1 91 ? 0.832 11.211 1.948 1.00 98.00 91 ILE A CA 1
ATOM 714 C C . ILE A 1 91 ? -0.602 10.697 2.138 1.00 98.00 91 ILE A C 1
ATOM 716 O O . ILE A 1 91 ? -1.287 11.135 3.056 1.00 98.00 91 ILE A O 1
ATOM 720 N N . GLU A 1 92 ? -1.055 9.757 1.308 1.00 97.88 92 GLU A N 1
ATOM 721 C CA . GLU A 1 92 ? -2.373 9.126 1.445 1.00 97.88 92 GLU A CA 1
ATOM 722 C C . GLU A 1 92 ? -2.511 8.364 2.773 1.00 97.88 92 GLU A C 1
ATOM 724 O O . GLU A 1 92 ? -3.528 8.512 3.457 1.00 97.88 92 GLU A O 1
ATOM 729 N N . ASP A 1 93 ? -1.481 7.616 3.179 1.00 97.00 93 ASP A N 1
ATOM 730 C CA . ASP A 1 93 ? -1.446 6.913 4.467 1.00 97.00 93 ASP A CA 1
ATOM 731 C C . ASP A 1 93 ? -1.513 7.888 5.658 1.00 97.00 93 ASP A C 1
ATOM 733 O O . ASP A 1 93 ? -2.298 7.674 6.593 1.00 97.00 93 ASP A O 1
ATOM 737 N N . ASP A 1 94 ? -0.745 8.982 5.606 1.00 97.31 94 ASP A N 1
ATOM 738 C CA . ASP A 1 94 ? -0.744 10.036 6.627 1.00 97.31 94 ASP A CA 1
ATOM 739 C C . ASP A 1 94 ? -2.123 10.719 6.713 1.00 97.31 94 ASP A C 1
ATOM 741 O O . ASP A 1 94 ? -2.670 10.903 7.805 1.00 97.31 94 ASP A O 1
ATOM 745 N N . LEU A 1 95 ? -2.748 11.030 5.571 1.00 98.19 95 LEU A N 1
ATOM 746 C CA . LEU A 1 95 ? -4.100 11.601 5.518 1.00 98.19 95 LEU A CA 1
ATOM 747 C C . LEU A 1 95 ? -5.156 10.636 6.075 1.00 98.19 95 LEU A C 1
ATOM 749 O O . LEU A 1 95 ? -6.042 11.052 6.832 1.00 98.19 95 LEU A O 1
ATOM 753 N N . ALA A 1 96 ? -5.056 9.343 5.764 1.00 97.56 96 ALA A N 1
ATOM 754 C CA . ALA A 1 96 ? -5.938 8.321 6.321 1.00 97.56 96 ALA A CA 1
ATOM 755 C C . ALA A 1 96 ? -5.741 8.162 7.839 1.00 97.56 96 ALA A C 1
ATOM 757 O O . ALA A 1 96 ? -6.698 7.916 8.581 1.00 97.56 96 ALA A O 1
ATOM 758 N N . GLN A 1 97 ? -4.512 8.305 8.342 1.00 98.12 97 GLN A N 1
ATOM 759 C CA . GLN A 1 97 ? -4.2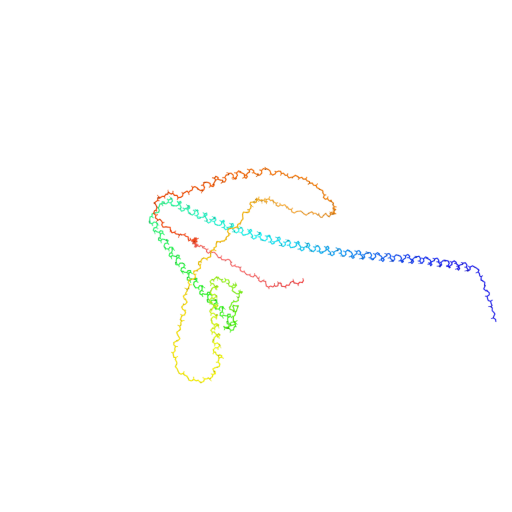41 8.344 9.780 1.00 98.12 97 GLN A CA 1
ATOM 760 C C . GLN A 1 97 ? -4.861 9.582 10.441 1.00 98.12 97 GLN A C 1
ATOM 762 O O . GLN A 1 97 ? -5.534 9.439 11.464 1.00 98.12 97 GLN A O 1
ATOM 767 N N . CYS A 1 98 ? -4.685 10.770 9.858 1.00 98.06 98 CYS A N 1
ATOM 768 C CA . CYS A 1 98 ? -5.294 12.004 10.357 1.00 98.06 98 CYS A CA 1
ATOM 769 C C . CYS A 1 98 ? -6.824 11.914 10.386 1.00 98.06 98 CYS A C 1
ATOM 771 O O . CYS A 1 98 ? -7.429 12.291 11.386 1.00 98.06 98 CYS A O 1
ATOM 773 N N . THR A 1 99 ? -7.441 11.353 9.344 1.00 98.44 99 THR A N 1
ATOM 774 C CA . THR A 1 99 ? -8.901 11.171 9.266 1.00 98.44 99 THR A CA 1
ATOM 775 C C . THR A 1 99 ? -9.408 10.275 10.395 1.00 98.44 99 THR A C 1
ATOM 777 O O . THR A 1 99 ? -10.283 10.681 11.153 1.00 98.44 99 THR A O 1
ATOM 780 N N . ARG A 1 100 ? -8.783 9.108 10.601 1.00 97.81 100 ARG A N 1
ATOM 781 C CA . ARG A 1 100 ? -9.129 8.200 11.711 1.00 97.81 100 ARG A CA 1
ATOM 782 C C . ARG A 1 100 ? -8.946 8.849 13.083 1.00 97.81 100 ARG A C 1
ATOM 784 O O . ARG A 1 100 ? -9.714 8.587 14.005 1.00 97.81 100 ARG A O 1
ATOM 791 N N . LEU A 1 101 ? -7.916 9.684 13.238 1.00 98.25 101 LEU A N 1
ATOM 792 C CA . LEU A 1 101 ? -7.695 10.418 14.480 1.00 98.25 101 LEU A CA 1
ATOM 793 C C . LEU A 1 101 ? -8.810 11.441 14.723 1.00 98.25 101 LEU A C 1
ATOM 795 O O . LEU A 1 101 ? -9.280 11.532 15.853 1.00 98.25 101 LEU A O 1
ATOM 799 N N . LEU A 1 102 ? -9.228 12.181 13.693 1.00 98.25 102 LEU A N 1
ATOM 800 C CA . LEU A 1 102 ? -10.336 13.134 13.784 1.00 98.25 102 LEU A CA 1
ATOM 801 C C . LEU A 1 102 ? -11.643 12.427 14.144 1.00 98.25 102 LEU A C 1
ATOM 803 O O . LEU A 1 102 ? -12.247 12.791 15.144 1.00 98.25 102 LEU A O 1
ATOM 807 N N . GLU A 1 103 ? -11.995 11.345 13.447 1.00 98.12 103 GLU A N 1
ATOM 808 C CA . GLU A 1 103 ? -13.186 10.536 13.755 1.00 98.12 103 GLU A CA 1
ATOM 809 C C . GLU A 1 103 ? -13.186 10.038 15.210 1.00 98.12 103 GLU A C 1
ATOM 811 O O . GLU A 1 103 ? -14.203 10.080 15.902 1.00 98.12 103 GLU A O 1
ATOM 816 N N . HIS A 1 104 ? -12.026 9.610 15.719 1.00 97.56 104 HIS A N 1
ATOM 817 C CA . HIS A 1 104 ? -11.893 9.211 17.118 1.00 97.56 104 HIS A CA 1
ATOM 818 C C . HIS A 1 104 ? -12.075 10.388 18.094 1.00 97.56 104 HIS A C 1
ATOM 820 O O . HIS A 1 104 ? -12.648 10.214 19.173 1.00 97.56 104 HIS A O 1
ATOM 826 N N . LYS A 1 105 ? -11.579 11.586 17.753 1.00 97.25 105 LYS A N 1
ATOM 827 C CA . LYS A 1 105 ? -11.779 12.790 18.576 1.00 97.25 105 LYS A CA 1
ATOM 828 C C . LYS A 1 105 ? -13.234 13.240 18.563 1.00 97.25 105 LYS A C 1
ATOM 830 O O . LYS A 1 105 ? -13.732 13.563 19.637 1.00 97.25 105 LYS A O 1
ATOM 835 N N . ASP A 1 106 ? -13.897 13.193 17.415 1.00 98.38 106 ASP A N 1
ATOM 836 C CA . ASP A 1 106 ? -15.316 13.523 17.280 1.00 98.38 106 ASP A CA 1
ATOM 837 C C . ASP A 1 106 ? -16.173 12.559 18.106 1.00 98.38 106 ASP A C 1
ATOM 839 O O . ASP A 1 106 ? -16.965 13.004 18.932 1.00 98.38 106 ASP A O 1
ATOM 843 N N . GLY A 1 107 ? -15.905 11.250 18.034 1.00 97.31 107 GLY A N 1
ATOM 844 C CA . GLY A 1 107 ? -16.578 10.272 18.897 1.00 97.31 107 GLY A CA 1
ATOM 845 C C . GLY A 1 107 ? -16.389 10.559 20.394 1.00 97.31 107 GLY A C 1
ATOM 846 O O . GLY A 1 107 ? -17.332 10.459 21.178 1.00 97.31 107 GLY A O 1
ATOM 847 N N . LYS A 1 108 ? -15.191 11.000 20.802 1.00 97.00 108 LYS A N 1
ATOM 848 C CA . LYS A 1 108 ? -14.933 11.408 22.192 1.00 97.00 108 LYS A CA 1
ATOM 849 C C . LYS A 1 108 ? -15.664 12.700 22.571 1.00 97.00 108 LYS A C 1
ATOM 851 O O . LYS A 1 108 ? -16.070 12.841 23.724 1.00 97.00 108 LYS A O 1
ATOM 856 N N . ILE A 1 109 ? -15.805 13.648 21.645 1.00 97.62 109 ILE A N 1
ATOM 857 C CA . ILE A 1 109 ? -16.606 14.859 21.857 1.00 97.62 109 ILE A CA 1
ATOM 858 C C . ILE A 1 109 ? -18.067 14.456 22.069 1.00 97.62 109 ILE A C 1
ATOM 860 O O . ILE A 1 109 ? -18.634 14.835 23.091 1.00 97.62 109 ILE A O 1
ATOM 864 N N . ASP A 1 110 ? -18.624 13.598 21.215 1.00 97.81 110 ASP A N 1
ATOM 865 C CA . ASP A 1 110 ? -20.001 13.102 21.337 1.00 97.81 110 ASP A CA 1
ATOM 866 C C . ASP A 1 110 ? -20.250 12.369 22.668 1.00 97.81 110 ASP A C 1
ATOM 868 O O . ASP A 1 110 ? -21.299 12.532 23.301 1.00 97.81 110 ASP A O 1
ATOM 872 N N . ASP A 1 111 ? -19.292 11.557 23.127 1.00 95.44 111 ASP A N 1
ATOM 873 C CA . ASP A 1 111 ? -19.348 10.896 24.439 1.00 95.44 111 ASP A CA 1
ATOM 874 C C . ASP A 1 111 ? -19.382 11.915 25.589 1.00 95.44 111 ASP A C 1
ATOM 876 O O . ASP A 1 111 ? -20.197 11.810 26.516 1.00 95.44 111 ASP A O 1
ATOM 880 N N . LEU A 1 112 ? -18.504 12.921 25.536 1.00 95.56 112 LEU A N 1
ATOM 881 C CA . LEU A 1 112 ? -18.434 13.977 26.547 1.00 95.56 112 LEU A CA 1
ATOM 882 C C . LEU A 1 112 ? -19.694 14.849 26.541 1.00 95.56 112 LEU A C 1
ATOM 884 O O . LEU A 1 112 ? -20.194 15.198 27.614 1.00 95.56 112 LEU A O 1
ATOM 888 N N . GLU A 1 113 ? -20.240 15.158 25.367 1.00 97.25 113 GLU A N 1
ATOM 889 C CA . GLU A 1 113 ? -21.500 15.884 25.219 1.00 97.25 113 GLU A CA 1
ATOM 890 C C . GLU A 1 113 ? -22.668 15.096 25.812 1.00 97.25 113 GLU A C 1
ATOM 892 O O . GLU A 1 113 ? -23.433 15.649 26.611 1.00 97.25 113 GLU A O 1
ATOM 897 N N . ARG A 1 114 ? -22.772 13.793 25.520 1.00 97.12 114 ARG A N 1
ATOM 898 C CA . ARG A 1 114 ? -23.784 12.916 26.133 1.00 97.12 114 ARG A CA 1
ATOM 899 C C . ARG A 1 114 ? -23.650 12.870 27.652 1.00 97.12 114 ARG A C 1
ATOM 901 O O . ARG A 1 114 ? -24.655 12.998 28.356 1.00 97.12 114 ARG A O 1
ATOM 908 N N . ARG A 1 115 ? -22.428 12.760 28.182 1.00 95.00 115 ARG A N 1
ATOM 909 C CA . ARG A 1 115 ? -22.181 12.771 29.635 1.00 95.00 115 ARG A CA 1
ATOM 910 C C . ARG A 1 115 ? -22.589 14.101 30.267 1.00 95.00 115 ARG A C 1
ATOM 912 O O . ARG A 1 115 ? -23.240 14.107 31.313 1.00 95.00 115 ARG A O 1
ATOM 919 N N . LEU A 1 116 ? -22.250 15.221 29.634 1.00 96.69 116 LEU A N 1
ATOM 920 C CA . LEU A 1 116 ? -22.612 16.558 30.102 1.00 96.69 116 LEU A CA 1
ATOM 921 C C . LEU A 1 116 ? -24.130 16.764 30.096 1.00 96.69 116 LEU A C 1
ATOM 923 O O . LEU A 1 116 ? -24.683 17.239 31.089 1.00 96.69 116 LEU A O 1
ATOM 927 N N . GLN A 1 117 ? -24.815 16.342 29.032 1.00 97.25 117 GLN A N 1
ATOM 928 C CA . GLN A 1 117 ? -26.277 16.353 28.965 1.00 97.25 117 GLN A CA 1
ATOM 929 C C . GLN A 1 117 ? -26.896 15.462 30.052 1.00 97.25 117 GLN A C 1
ATOM 931 O O . GLN A 1 117 ? -27.837 15.888 30.723 1.00 97.25 117 GLN A O 1
ATOM 936 N N . GLY A 1 118 ? -26.344 14.268 30.289 1.00 94.88 118 GLY A N 1
ATOM 937 C CA . GLY A 1 118 ? -26.771 13.376 31.369 1.00 94.88 118 GLY A CA 1
ATOM 938 C C . GLY A 1 118 ? -26.656 14.033 32.747 1.00 94.88 118 GLY A C 1
ATOM 939 O O . GLY A 1 118 ? -27.627 14.061 33.506 1.00 94.88 118 GLY A O 1
ATOM 940 N N . MET A 1 119 ? -25.514 14.659 33.049 1.00 91.69 119 MET A N 1
ATOM 941 C CA . MET A 1 119 ? -25.328 15.403 34.302 1.00 91.69 119 MET A CA 1
ATOM 942 C C . MET A 1 119 ? -26.287 16.591 34.424 1.00 91.69 119 MET A C 1
ATOM 944 O O . MET A 1 119 ? -26.864 16.803 35.491 1.00 91.69 119 MET A O 1
ATOM 948 N N . GLN A 1 120 ? -26.499 17.350 33.344 1.00 95.12 120 GLN A N 1
ATOM 949 C CA . GLN A 1 120 ? -27.453 18.461 33.332 1.00 95.12 120 GLN A CA 1
ATOM 950 C C . GLN A 1 120 ? -28.879 17.980 33.614 1.00 95.12 120 GLN A C 1
ATOM 952 O O . GLN A 1 120 ? -29.588 18.602 34.407 1.00 95.12 120 GLN A O 1
ATOM 957 N N . GLN A 1 121 ? -29.298 16.862 33.018 1.00 95.25 121 GLN A N 1
ATOM 958 C CA . GLN A 1 121 ? -30.602 16.260 33.293 1.00 95.25 121 GLN A CA 1
ATOM 959 C C . GLN A 1 121 ? -30.715 15.800 34.751 1.00 95.25 121 GLN A C 1
ATOM 961 O O . GLN A 1 121 ? -31.731 16.073 35.391 1.00 95.25 121 GLN A O 1
ATOM 966 N N . CYS A 1 122 ? -29.683 15.153 35.301 1.00 89.50 122 CYS A N 1
ATOM 967 C CA . CYS A 1 122 ? -29.645 14.759 36.713 1.00 89.50 122 CYS A CA 1
ATOM 968 C C . CYS A 1 122 ? -29.756 15.971 37.646 1.00 89.50 122 CYS A C 1
ATOM 970 O O . CYS A 1 122 ? -30.554 15.956 38.582 1.00 89.50 122 CYS A O 1
ATOM 972 N N . TYR A 1 123 ? -29.026 17.049 37.355 1.00 87.69 123 TYR A N 1
ATOM 973 C CA . TYR A 1 123 ? -29.086 18.285 38.131 1.00 87.69 123 TYR A CA 1
ATOM 974 C C . TYR A 1 123 ? -30.470 18.948 38.056 1.00 87.69 123 TYR A C 1
ATOM 976 O O . TYR A 1 123 ? -31.021 19.363 39.075 1.00 87.69 123 TYR A O 1
ATOM 984 N N . GLN A 1 124 ? -31.087 18.992 36.870 1.00 91.69 124 GLN A N 1
ATOM 985 C CA . GLN A 1 124 ? -32.450 19.508 36.708 1.00 91.69 124 GLN A CA 1
ATOM 986 C C . GLN A 1 124 ? -33.490 18.668 37.460 1.00 91.69 124 GLN A C 1
ATOM 988 O O . GLN A 1 124 ? -34.413 19.237 38.043 1.00 91.69 124 GLN A O 1
ATOM 993 N N . LYS A 1 125 ? -33.349 17.336 37.467 1.00 88.00 125 LYS A N 1
ATOM 994 C CA . LYS A 1 125 ? -34.201 16.442 38.268 1.00 88.00 125 LYS A CA 1
ATOM 995 C C . LYS A 1 125 ? -34.025 16.715 39.760 1.00 88.00 125 LYS A C 1
ATOM 997 O O . LYS A 1 125 ? -35.013 16.954 40.440 1.00 88.00 125 LYS A O 1
ATOM 1002 N N . PHE A 1 126 ? -32.785 16.805 40.240 1.00 82.62 126 PHE A N 1
ATOM 1003 C CA . PHE A 1 126 ? -32.486 17.131 41.637 1.00 82.62 126 PHE A CA 1
ATOM 1004 C C . PHE A 1 126 ? -33.107 18.467 42.077 1.00 82.62 126 PHE A C 1
ATOM 1006 O O . PHE A 1 126 ? -33.718 18.553 43.141 1.00 82.62 126 PHE A O 1
ATOM 1013 N N . LEU A 1 127 ? -33.020 19.505 41.237 1.00 87.19 127 LEU A N 1
ATOM 1014 C CA . LEU A 1 127 ? -33.661 20.794 41.510 1.00 87.19 127 LEU A CA 1
ATOM 1015 C C . LEU A 1 127 ? -35.196 20.713 41.542 1.00 87.19 127 LEU A C 1
ATOM 1017 O O . LEU A 1 127 ? -35.821 21.459 42.295 1.00 87.19 127 LEU A O 1
ATOM 1021 N N . ARG A 1 128 ? -35.808 19.852 40.718 1.00 87.25 128 ARG A N 1
ATOM 1022 C CA . ARG A 1 128 ? -37.269 19.671 40.673 1.00 87.25 128 ARG A CA 1
ATOM 1023 C C . ARG A 1 128 ? -37.798 18.853 41.845 1.00 87.25 128 ARG A C 1
ATOM 1025 O O . ARG A 1 128 ? -38.812 19.231 42.426 1.00 87.25 128 ARG A O 1
ATOM 1032 N N . ASP A 1 129 ? -37.127 17.756 42.170 1.00 84.12 129 ASP A N 1
ATOM 1033 C CA . ASP A 1 129 ? -37.625 16.758 43.118 1.00 84.12 129 ASP A CA 1
ATOM 1034 C C . ASP A 1 129 ? -37.244 17.091 44.573 1.00 84.12 129 ASP A C 1
ATOM 1036 O O . ASP A 1 129 ? -37.818 16.538 45.515 1.00 84.12 129 ASP A O 1
ATOM 1040 N N . GLY A 1 130 ? -36.336 18.055 44.768 1.00 72.25 130 GLY A N 1
ATOM 1041 C CA . GLY A 1 130 ? -35.812 18.429 46.077 1.00 72.25 130 GLY A CA 1
ATOM 1042 C C . GLY A 1 130 ? -34.851 17.373 46.639 1.00 72.25 130 GLY A C 1
ATOM 1043 O O . GLY A 1 130 ? -34.551 16.378 45.977 1.00 72.25 130 GLY A O 1
ATOM 1044 N N . PRO A 1 131 ? -34.325 17.576 47.860 1.00 72.56 131 PRO A N 1
ATOM 1045 C CA . PRO A 1 131 ? -33.430 16.606 48.477 1.00 72.56 131 PRO A CA 1
ATOM 1046 C C . PRO A 1 131 ? -34.142 15.248 48.618 1.00 72.56 131 PRO A C 1
ATOM 1048 O O . PRO A 1 131 ? -35.276 15.207 49.114 1.00 72.56 131 PRO A O 1
ATOM 1051 N N . PRO A 1 132 ? -33.510 14.142 48.178 1.00 64.50 132 PRO A N 1
ATOM 1052 C CA . PRO A 1 132 ? -34.122 12.825 48.238 1.00 64.50 132 PRO A CA 1
ATOM 1053 C C . PRO A 1 132 ? -34.422 12.482 49.696 1.00 64.50 132 PRO A C 1
ATOM 1055 O O . PRO A 1 132 ? -33.585 12.650 50.579 1.00 64.50 132 PRO A O 1
ATOM 1058 N N . LYS A 1 133 ? -35.644 12.016 49.956 1.00 72.25 133 LYS A N 1
ATOM 1059 C CA . LYS A 1 133 ? -36.012 11.492 51.274 1.00 72.25 133 LYS A CA 1
ATOM 1060 C C . LYS A 1 133 ? -35.173 10.241 51.535 1.00 72.25 133 LYS A C 1
ATOM 1062 O O . LYS A 1 133 ? -35.043 9.421 50.628 1.00 72.25 133 LYS A O 1
ATOM 1067 N N . ASP A 1 134 ? -34.683 10.064 52.761 1.00 71.06 134 ASP A N 1
ATOM 1068 C CA . ASP A 1 134 ? -33.806 8.944 53.156 1.00 71.06 134 ASP A CA 1
ATOM 1069 C C . ASP A 1 134 ? -34.348 7.563 52.732 1.00 71.06 134 ASP A C 1
ATOM 1071 O O . ASP A 1 134 ? -33.593 6.667 52.371 1.00 71.06 134 ASP A O 1
ATOM 1075 N N . THR A 1 135 ? -35.674 7.413 52.658 1.00 74.75 135 THR A N 1
ATOM 1076 C CA . THR A 1 135 ? -36.350 6.196 52.181 1.00 74.75 135 THR A CA 1
ATOM 1077 C C . THR A 1 135 ? -36.037 5.841 50.725 1.00 74.75 135 THR A C 1
ATOM 1079 O O . THR A 1 135 ? -35.908 4.668 50.395 1.00 74.75 135 THR A O 1
ATOM 1082 N N . VAL A 1 136 ? -35.904 6.839 49.846 1.00 74.12 136 VAL A N 1
ATOM 1083 C CA . VAL A 1 136 ? -35.580 6.635 48.422 1.00 74.12 136 VAL A CA 1
ATOM 1084 C C . VAL A 1 136 ? -34.113 6.240 48.267 1.00 74.12 136 VAL A C 1
ATOM 1086 O O . VAL A 1 136 ? -33.779 5.420 47.417 1.00 74.12 136 VAL A O 1
ATOM 1089 N N . VAL A 1 137 ? -33.243 6.783 49.123 1.00 75.94 137 VAL A N 1
ATOM 1090 C CA . VAL A 1 137 ? -31.817 6.437 49.153 1.00 75.94 137 VAL A CA 1
ATOM 1091 C C . VAL A 1 137 ? -31.629 4.994 49.617 1.00 75.94 137 VAL A C 1
ATOM 1093 O O . VAL A 1 137 ? -30.886 4.253 48.983 1.00 75.94 137 VAL A O 1
ATOM 1096 N N . GLU A 1 138 ? -32.344 4.557 50.658 1.00 78.75 138 GLU A N 1
ATOM 1097 C CA . GLU A 1 138 ? -32.308 3.158 51.105 1.00 78.75 138 GLU A CA 1
ATOM 1098 C C . GLU A 1 138 ? -32.841 2.177 50.049 1.00 78.75 138 GLU A C 1
ATOM 1100 O O . GLU A 1 138 ? -32.281 1.094 49.871 1.00 78.75 138 GLU A O 1
ATOM 1105 N N . GLU A 1 139 ? -33.918 2.529 49.340 1.00 82.19 139 GLU A N 1
ATOM 1106 C CA . GLU A 1 139 ? -34.449 1.704 48.247 1.00 82.19 139 GLU A CA 1
ATOM 1107 C C . GLU A 1 139 ? -33.476 1.627 47.064 1.00 82.19 139 GLU A C 1
ATOM 1109 O O . GLU A 1 139 ? -33.273 0.539 46.522 1.00 82.19 139 GLU A O 1
ATOM 1114 N N . ALA A 1 140 ? -32.822 2.739 46.712 1.00 81.25 140 ALA A N 1
ATOM 1115 C CA . ALA A 1 140 ? -31.784 2.771 45.686 1.00 81.25 140 ALA A CA 1
ATOM 1116 C C . ALA A 1 140 ? -30.554 1.940 46.084 1.00 81.25 140 ALA A C 1
ATOM 1118 O O . ALA A 1 140 ? -30.034 1.199 45.257 1.00 81.25 140 ALA A O 1
ATOM 1119 N N . LEU A 1 141 ? -30.137 1.990 47.354 1.00 84.94 141 LEU A N 1
ATOM 1120 C CA . LEU A 1 141 ? -29.050 1.159 47.883 1.00 84.94 141 LEU A CA 1
ATOM 1121 C C . LEU A 1 141 ? -29.389 -0.331 47.792 1.00 84.94 141 LEU A C 1
ATOM 1123 O O . LEU A 1 141 ? -28.591 -1.109 47.280 1.00 84.94 141 LEU A O 1
ATOM 1127 N N . ARG A 1 142 ? -30.608 -0.730 48.185 1.00 88.12 142 ARG A N 1
ATOM 1128 C CA . ARG A 1 142 ? -31.052 -2.127 48.021 1.00 88.12 142 ARG A CA 1
ATOM 1129 C C . ARG A 1 142 ? -31.131 -2.550 46.554 1.00 88.12 142 ARG A C 1
ATOM 1131 O O . ARG A 1 142 ? -30.873 -3.714 46.252 1.00 88.12 142 ARG A O 1
ATOM 1138 N N . ALA A 1 143 ? -31.523 -1.647 45.655 1.00 87.12 143 ALA A N 1
ATOM 1139 C CA . ALA A 1 143 ? -31.551 -1.926 44.223 1.00 87.12 143 ALA A CA 1
ATOM 1140 C C . ALA A 1 143 ? -30.132 -2.105 43.659 1.00 87.12 143 ALA A C 1
ATOM 1142 O O . ALA A 1 143 ? -29.894 -3.083 42.955 1.00 87.12 143 ALA A O 1
ATOM 1143 N N . ALA A 1 144 ? -29.190 -1.239 44.042 1.00 88.31 144 ALA A N 1
ATOM 1144 C CA . ALA A 1 144 ? -27.785 -1.331 43.651 1.00 88.31 144 ALA A CA 1
ATOM 1145 C C . ALA A 1 144 ? -27.114 -2.601 44.199 1.00 88.31 144 ALA A C 1
ATOM 1147 O O . ALA A 1 144 ? -26.437 -3.300 43.454 1.00 88.31 144 ALA A O 1
ATOM 1148 N N . ASP A 1 145 ? -27.363 -2.973 45.460 1.00 92.44 145 ASP A N 1
ATOM 1149 C CA . ASP A 1 145 ? -26.856 -4.227 46.040 1.00 92.44 145 ASP A CA 1
ATOM 1150 C C . ASP A 1 145 ? -27.376 -5.458 45.283 1.00 92.44 145 ASP A C 1
ATOM 1152 O O . ASP A 1 145 ? -26.659 -6.448 45.085 1.00 92.44 145 ASP A O 1
ATOM 1156 N N . LYS A 1 146 ? -28.636 -5.403 44.836 1.00 92.50 146 LYS A N 1
ATOM 1157 C CA . LYS A 1 146 ? -29.242 -6.461 44.029 1.00 92.50 146 LYS A CA 1
ATOM 1158 C C . LYS A 1 146 ? -28.606 -6.528 42.640 1.00 92.50 146 LYS A C 1
ATOM 1160 O O . LYS A 1 146 ? -28.244 -7.620 42.209 1.00 92.50 146 LYS A O 1
ATOM 1165 N N . GLU A 1 147 ? -28.431 -5.391 41.975 1.00 90.69 147 GLU A N 1
ATOM 1166 C CA . GLU A 1 147 ? -27.774 -5.308 40.668 1.00 90.69 147 GLU A CA 1
ATOM 1167 C C . GLU A 1 147 ? -26.316 -5.775 40.745 1.00 90.69 147 GLU A C 1
ATOM 1169 O O . GLU A 1 147 ? -25.893 -6.606 39.947 1.00 90.69 147 GLU A O 1
ATOM 1174 N N . MET A 1 148 ? -25.573 -5.360 41.773 1.00 91.56 148 MET A N 1
ATOM 1175 C CA . MET A 1 148 ? -24.208 -5.821 42.023 1.00 91.56 148 MET A CA 1
ATOM 1176 C C . MET A 1 148 ? -24.160 -7.336 42.253 1.00 91.56 148 MET A C 1
ATOM 1178 O O . MET A 1 148 ? -23.295 -8.020 41.707 1.00 91.56 148 MET A O 1
ATOM 1182 N N . SER A 1 149 ? -25.117 -7.894 42.998 1.00 93.06 149 SER A N 1
ATOM 1183 C CA . SER A 1 149 ? -25.230 -9.348 43.182 1.00 93.06 149 SER A CA 1
ATOM 1184 C C . SER A 1 149 ? -25.518 -10.077 41.861 1.00 93.06 149 SER A C 1
ATOM 1186 O O . SER A 1 149 ? -24.945 -11.137 41.590 1.00 93.06 149 SER A O 1
ATOM 1188 N N . GLU A 1 150 ? -26.378 -9.510 41.013 1.00 92.69 150 GLU A N 1
ATOM 1189 C CA . GLU A 1 150 ? -26.679 -10.040 39.681 1.00 92.69 150 GLU A CA 1
ATOM 1190 C C . GLU A 1 150 ? -25.452 -9.967 38.758 1.00 92.69 150 GLU A C 1
ATOM 1192 O O . GLU A 1 150 ? -25.118 -10.973 38.120 1.00 92.69 150 GLU A O 1
ATOM 1197 N N . LEU A 1 151 ? -24.725 -8.846 38.754 1.00 92.44 151 LEU A N 1
ATOM 1198 C CA . LEU A 1 151 ? -23.480 -8.655 38.007 1.00 92.44 151 LEU A CA 1
ATOM 1199 C C . LEU A 1 151 ? -22.395 -9.634 38.459 1.00 92.44 151 LEU A C 1
ATOM 1201 O O . LEU A 1 151 ? -21.819 -10.317 37.613 1.00 92.44 151 LEU A O 1
ATOM 1205 N N . LEU A 1 152 ? -22.178 -9.802 39.766 1.00 94.50 152 LEU A N 1
ATOM 1206 C CA . LEU A 1 152 ? -21.229 -10.782 40.310 1.00 94.50 152 LEU A CA 1
ATOM 1207 C C . LEU A 1 152 ? -21.595 -12.215 39.902 1.00 94.50 152 LEU A C 1
ATOM 1209 O O . LEU A 1 152 ? -20.726 -12.981 39.483 1.00 94.50 152 LEU A O 1
ATOM 1213 N N . SER A 1 153 ? -22.883 -12.573 39.933 1.00 94.38 153 SER A N 1
ATOM 1214 C CA . SER A 1 153 ? -23.345 -13.875 39.426 1.00 94.38 153 SER A CA 1
ATOM 1215 C C . SER A 1 153 ? -23.114 -14.034 37.915 1.00 94.38 153 SER A C 1
ATOM 1217 O O . SER A 1 153 ? -22.923 -15.145 37.411 1.00 94.38 153 SER A O 1
ATOM 1219 N N . GLY A 1 154 ? -23.162 -12.930 37.164 1.00 94.44 154 GLY A N 1
ATOM 1220 C CA . GLY A 1 154 ? -22.865 -12.875 35.737 1.00 94.44 154 GLY A CA 1
ATOM 1221 C C . GLY A 1 154 ? -21.377 -13.065 35.456 1.00 94.44 154 GLY A C 1
ATOM 1222 O O . GLY A 1 154 ? -21.026 -13.880 34.601 1.00 94.44 154 GLY A O 1
ATOM 1223 N N . VAL A 1 155 ? -20.514 -12.379 36.208 1.00 94.44 155 VAL A N 1
ATOM 1224 C CA . VAL A 1 155 ? -19.052 -12.523 36.150 1.00 94.44 155 VAL A CA 1
ATOM 1225 C C . VAL A 1 155 ? -18.655 -13.962 36.457 1.00 94.44 155 VAL A C 1
ATOM 1227 O O . VAL A 1 155 ? -18.018 -14.588 35.619 1.00 94.44 155 VAL A O 1
ATOM 1230 N N . GLN A 1 156 ? -19.146 -14.543 37.555 1.00 95.75 156 GLN A N 1
ATOM 1231 C CA . GLN A 1 156 ? -18.859 -15.940 37.909 1.00 95.75 156 GLN A CA 1
ATOM 1232 C C . GLN A 1 156 ? -19.290 -16.928 36.816 1.00 95.75 156 GLN A C 1
ATOM 1234 O O . GLN A 1 156 ? -18.570 -17.877 36.508 1.00 95.75 156 GLN A O 1
ATOM 1239 N N . ARG A 1 157 ? -20.453 -16.711 36.184 1.00 95.12 157 ARG A N 1
ATOM 1240 C CA . ARG A 1 157 ? -20.889 -17.536 35.044 1.00 95.12 157 ARG A CA 1
ATOM 1241 C C . ARG A 1 157 ? -19.958 -17.386 33.843 1.00 95.12 157 ARG A C 1
ATOM 1243 O O . ARG A 1 157 ? -19.621 -18.387 33.216 1.00 95.12 157 ARG A O 1
ATOM 1250 N N . ARG A 1 158 ? -19.530 -16.163 33.517 1.00 93.69 158 ARG A N 1
ATOM 1251 C CA . ARG A 1 158 ? -18.580 -15.917 32.419 1.00 93.69 158 ARG A CA 1
ATOM 1252 C C . ARG A 1 158 ? -17.214 -16.530 32.714 1.00 93.69 158 ARG A C 1
ATOM 1254 O O . ARG A 1 158 ? -16.658 -17.166 31.830 1.00 93.69 158 ARG A O 1
ATOM 1261 N N . GLU A 1 159 ? -16.718 -16.426 33.941 1.00 95.88 159 GLU A N 1
ATOM 1262 C CA . GLU A 1 159 ? -15.474 -17.068 34.381 1.00 95.88 159 GLU A CA 1
ATOM 1263 C C . GLU A 1 159 ? -15.541 -18.592 34.249 1.00 95.88 159 GLU A C 1
ATOM 1265 O O . GLU A 1 159 ? -14.601 -19.205 33.749 1.00 95.88 159 GLU A O 1
ATOM 1270 N N . GLN A 1 160 ? -16.668 -19.212 34.616 1.00 96.00 160 GLN A N 1
ATOM 1271 C CA . GLN A 1 160 ? -16.881 -20.649 34.414 1.00 96.00 160 GLN A CA 1
ATOM 1272 C C . GLN A 1 160 ? -16.858 -21.029 32.927 1.00 96.00 160 GLN A C 1
ATOM 1274 O O . GLN A 1 160 ? -16.233 -22.024 32.558 1.00 96.00 160 GLN A O 1
ATOM 1279 N N . VAL A 1 161 ? -17.490 -20.226 32.063 1.00 95.62 161 VAL A N 1
ATOM 1280 C CA . VAL A 1 161 ? -17.455 -20.441 30.608 1.00 95.62 161 VAL A CA 1
ATOM 1281 C C . VAL A 1 161 ? -16.031 -20.286 30.073 1.00 95.62 161 VAL A C 1
ATOM 1283 O O . VAL A 1 161 ? -15.559 -21.165 29.356 1.00 95.62 161 VAL A O 1
ATOM 1286 N N . ILE A 1 162 ? -15.310 -19.235 30.467 1.00 92.12 162 ILE A N 1
ATOM 1287 C CA . ILE A 1 162 ? -13.907 -19.017 30.085 1.00 92.12 162 ILE A CA 1
ATOM 1288 C C . ILE A 1 162 ? -13.038 -20.195 30.540 1.00 92.12 162 ILE A C 1
ATOM 1290 O O . ILE A 1 162 ? -12.238 -20.702 29.759 1.00 92.12 162 ILE A O 1
ATOM 1294 N N . ALA A 1 163 ? -13.225 -20.686 31.766 1.00 93.12 163 ALA A N 1
ATOM 1295 C CA . ALA A 1 163 ? -12.504 -21.849 32.272 1.00 93.12 163 ALA A CA 1
ATOM 1296 C C . ALA A 1 163 ? -12.793 -23.114 31.445 1.00 93.12 163 ALA A C 1
ATOM 1298 O O . ALA A 1 163 ? -11.861 -23.856 31.128 1.00 93.12 163 ALA A O 1
ATOM 1299 N N . SER A 1 164 ? -14.052 -23.339 31.048 1.00 95.25 164 SER A N 1
ATOM 1300 C CA . SER A 1 164 ? -14.416 -24.463 30.174 1.00 95.25 164 SER A CA 1
ATOM 1301 C C . SER A 1 164 ? -13.785 -24.343 28.782 1.00 95.25 164 SER A C 1
ATOM 1303 O O . SER A 1 164 ? -13.149 -25.287 28.324 1.00 95.25 164 SER A O 1
ATOM 1305 N N . LEU A 1 165 ? -13.826 -23.155 28.169 1.00 92.25 165 LEU A N 1
ATOM 1306 C CA . LEU A 1 165 ? -13.209 -22.895 26.867 1.00 92.25 165 LEU A CA 1
ATOM 1307 C C . LEU A 1 165 ? -11.684 -23.034 26.915 1.00 92.25 165 LEU A C 1
ATOM 1309 O O . LEU A 1 165 ? -11.087 -23.583 25.994 1.00 92.25 165 LEU A O 1
ATOM 1313 N N . ASN A 1 166 ? -11.045 -22.593 28.000 1.00 92.25 166 ASN A N 1
ATOM 1314 C CA . ASN A 1 166 ? -9.608 -22.779 28.204 1.00 92.25 166 ASN A CA 1
ATOM 1315 C C . ASN A 1 166 ? -9.244 -24.265 28.339 1.00 92.25 166 ASN A C 1
ATOM 1317 O O . ASN A 1 166 ? -8.223 -24.706 27.806 1.00 92.25 166 ASN A O 1
ATOM 1321 N N . SER A 1 167 ? -10.080 -25.054 29.020 1.00 94.62 167 SER A N 1
ATOM 1322 C CA . SER A 1 167 ? -9.911 -26.509 29.104 1.00 94.62 167 SER A CA 1
ATOM 1323 C C . SER A 1 167 ? -10.053 -27.178 27.732 1.00 94.62 167 SER A C 1
ATOM 1325 O O . SER A 1 167 ? -9.239 -28.040 27.381 1.00 94.62 167 SER A O 1
ATOM 1327 N N . ASP A 1 168 ? -11.039 -26.761 26.938 1.00 94.31 168 ASP A N 1
ATOM 1328 C CA . ASP A 1 168 ? -11.269 -27.279 25.587 1.00 94.31 168 ASP A CA 1
ATOM 1329 C C . ASP A 1 168 ? -10.115 -26.915 24.646 1.00 94.31 168 ASP A C 1
ATOM 1331 O O . ASP A 1 168 ? -9.582 -27.788 23.958 1.00 94.31 168 ASP A O 1
ATOM 1335 N N . LEU A 1 169 ? -9.655 -25.659 24.676 1.00 92.94 169 LEU A N 1
ATOM 1336 C CA . LEU A 1 169 ? -8.499 -25.193 23.909 1.00 92.94 169 LEU A CA 1
ATOM 1337 C C . LEU A 1 169 ? -7.250 -26.010 24.246 1.00 92.94 169 LEU A C 1
ATOM 1339 O O . LEU A 1 169 ? -6.550 -26.478 23.348 1.00 92.94 169 LEU A O 1
ATOM 1343 N N . ARG A 1 170 ? -6.977 -26.220 25.538 1.00 93.50 170 ARG A N 1
ATOM 1344 C CA . ARG A 1 170 ? -5.843 -27.034 25.985 1.00 93.50 170 ARG A CA 1
ATOM 1345 C C . ARG A 1 170 ? -5.942 -28.468 25.466 1.00 93.50 170 ARG A C 1
ATOM 1347 O O . ARG A 1 170 ? -4.943 -28.998 24.988 1.00 93.50 170 ARG A O 1
ATOM 1354 N N . SER A 1 171 ? -7.128 -29.066 25.539 1.00 94.81 171 SER A N 1
ATOM 1355 C CA . SER A 1 171 ? -7.374 -30.437 25.075 1.00 94.81 171 SER A CA 1
ATOM 1356 C C . SER A 1 171 ? -7.206 -30.559 23.557 1.00 94.81 171 SER A C 1
ATOM 1358 O O . SER A 1 171 ? -6.598 -31.516 23.081 1.00 94.81 171 SER A O 1
ATOM 1360 N N . ALA A 1 172 ? -7.680 -29.570 22.795 1.00 93.75 172 ALA A N 1
ATOM 1361 C CA . ALA A 1 172 ? -7.520 -29.516 21.344 1.00 93.75 172 ALA A CA 1
ATOM 1362 C C . ALA A 1 172 ? -6.048 -29.356 20.933 1.00 93.75 172 ALA A C 1
ATOM 1364 O O . ALA A 1 172 ? -5.568 -30.101 20.077 1.00 93.75 172 ALA A O 1
ATOM 1365 N N . LEU A 1 173 ? -5.312 -28.440 21.574 1.00 93.31 173 LEU A N 1
ATOM 1366 C CA . LEU A 1 173 ? -3.879 -28.258 21.326 1.00 93.31 173 LEU A CA 1
ATOM 1367 C C . LEU A 1 173 ? -3.082 -29.519 21.684 1.00 93.31 173 LEU A C 1
ATOM 1369 O O . LEU A 1 173 ? -2.214 -29.931 20.918 1.00 93.31 173 LEU A O 1
ATOM 1373 N N . GLU A 1 174 ? -3.387 -30.162 22.812 1.00 94.00 174 GLU A N 1
ATOM 1374 C CA . GLU A 1 174 ? -2.735 -31.412 23.217 1.00 94.00 174 GLU A CA 1
ATOM 1375 C C . GLU A 1 174 ? -3.014 -32.552 22.229 1.00 94.00 174 GLU A C 1
ATOM 1377 O O . GLU A 1 174 ? -2.093 -33.291 21.877 1.00 94.00 174 GLU A O 1
ATOM 1382 N N . TYR A 1 175 ? -4.246 -32.661 21.724 1.00 94.69 175 TYR A N 1
ATOM 1383 C CA . TYR A 1 175 ? -4.599 -33.627 20.685 1.00 94.69 175 TYR A CA 1
ATOM 1384 C C . TYR A 1 175 ? -3.833 -33.376 19.381 1.00 94.69 175 TYR A C 1
ATOM 1386 O O . TYR A 1 175 ? -3.239 -34.307 18.841 1.00 94.69 175 TYR A O 1
ATOM 1394 N N . MET A 1 176 ? -3.796 -32.130 18.896 1.00 93.25 176 MET A N 1
ATOM 1395 C CA . MET A 1 176 ? -3.072 -31.773 17.669 1.00 93.25 176 MET A CA 1
ATOM 1396 C C . MET A 1 176 ? -1.581 -32.089 17.781 1.00 93.25 176 MET A C 1
ATOM 1398 O O . MET A 1 176 ? -1.008 -32.706 16.885 1.00 93.25 176 MET A O 1
ATOM 1402 N N . ILE A 1 177 ? -0.968 -31.710 18.903 1.00 91.69 177 ILE A N 1
ATOM 1403 C CA . ILE A 1 177 ? 0.440 -31.993 19.170 1.00 91.69 177 ILE A CA 1
ATOM 1404 C C . ILE A 1 177 ? 0.679 -33.508 19.236 1.00 91.69 177 ILE A C 1
ATOM 1406 O O . ILE A 1 177 ? 1.617 -34.001 18.614 1.00 91.69 177 ILE A O 1
ATOM 1410 N N . SER A 1 178 ? -0.179 -34.259 19.934 1.00 91.50 178 SER A N 1
ATOM 1411 C CA . SER A 1 178 ? -0.079 -35.725 20.010 1.00 91.50 178 SER A CA 1
ATOM 1412 C C . SER A 1 178 ? -0.160 -36.369 18.628 1.00 91.50 178 SER A C 1
ATOM 1414 O O . SER A 1 178 ? 0.685 -37.192 18.294 1.00 91.50 178 SER A O 1
ATOM 1416 N N . ALA A 1 179 ? -1.133 -35.960 17.810 1.00 92.94 179 ALA A N 1
ATOM 1417 C CA . ALA A 1 179 ? -1.328 -36.485 16.464 1.00 92.94 179 ALA A CA 1
ATOM 1418 C C . ALA A 1 179 ? -0.127 -36.193 15.549 1.00 92.94 179 ALA A C 1
ATOM 1420 O O . ALA A 1 179 ? 0.282 -37.066 14.784 1.00 92.94 179 ALA A O 1
ATOM 1421 N N . ASN A 1 180 ? 0.476 -35.005 15.655 1.00 91.50 180 ASN A N 1
ATOM 1422 C CA . ASN A 1 180 ? 1.677 -34.653 14.892 1.00 91.50 180 ASN A CA 1
ATOM 1423 C C . ASN A 1 180 ? 2.894 -35.475 15.333 1.00 91.50 180 ASN A C 1
ATOM 1425 O O . ASN A 1 180 ? 3.605 -36.024 14.492 1.00 91.50 180 ASN A O 1
ATOM 1429 N N . VAL A 1 181 ? 3.095 -35.631 16.645 1.00 89.62 181 VAL A N 1
ATOM 1430 C CA . VAL A 1 181 ? 4.168 -36.472 17.197 1.00 89.62 181 VAL A CA 1
ATOM 1431 C C . VAL A 1 181 ? 3.988 -37.932 16.771 1.00 89.62 181 VAL A C 1
ATOM 1433 O O . VAL A 1 181 ? 4.953 -38.581 16.379 1.00 89.62 181 VAL A O 1
ATOM 1436 N N . GLU A 1 182 ? 2.763 -38.459 16.803 1.00 91.06 182 GLU A N 1
ATOM 1437 C CA . GLU A 1 182 ? 2.457 -39.812 16.324 1.00 91.06 182 GLU A CA 1
ATOM 1438 C C . GLU A 1 182 ? 2.713 -39.960 14.818 1.00 91.06 182 GLU A C 1
ATOM 1440 O O . GLU A 1 182 ? 3.332 -40.940 14.398 1.00 91.06 182 GLU A O 1
ATOM 1445 N N . ALA A 1 183 ? 2.310 -38.976 14.008 1.00 89.81 183 ALA A N 1
ATOM 1446 C CA . ALA A 1 183 ? 2.565 -38.959 12.567 1.00 89.81 183 ALA A CA 1
ATOM 1447 C C . ALA A 1 183 ? 4.066 -38.904 12.232 1.00 89.81 183 ALA A C 1
ATOM 1449 O O . ALA A 1 183 ? 4.493 -39.496 11.240 1.00 89.81 183 ALA A O 1
ATOM 1450 N N . ALA A 1 184 ? 4.872 -38.265 13.083 1.00 88.38 184 ALA A N 1
ATOM 1451 C CA . ALA A 1 184 ? 6.331 -38.236 12.982 1.00 88.38 184 ALA A CA 1
ATOM 1452 C C . ALA A 1 184 ? 7.015 -39.549 13.427 1.00 88.38 184 ALA A C 1
ATOM 1454 O O . ALA A 1 184 ? 8.242 -39.639 13.431 1.00 88.38 184 ALA A O 1
ATOM 1455 N N . GLY A 1 185 ? 6.245 -40.588 13.776 1.00 89.25 185 GLY A N 1
ATOM 1456 C CA . GLY A 1 185 ? 6.768 -41.881 14.228 1.00 89.25 185 GLY A CA 1
ATOM 1457 C C . GLY A 1 185 ? 6.859 -42.023 15.749 1.00 89.25 185 GLY A C 1
ATOM 1458 O O . GLY A 1 185 ? 7.494 -42.959 16.239 1.00 89.25 185 GLY A O 1
ATOM 1459 N N . GLY A 1 186 ? 6.205 -41.133 16.495 1.00 88.56 186 GLY A N 1
ATOM 1460 C CA . GLY A 1 186 ? 6.188 -41.111 17.953 1.00 88.56 186 GLY A CA 1
ATOM 1461 C C . GLY A 1 186 ? 7.236 -40.169 18.558 1.00 88.56 186 GLY A C 1
ATOM 1462 O O . GLY A 1 186 ? 8.007 -39.529 17.846 1.00 88.56 186 GLY A O 1
ATOM 1463 N N . PRO A 1 187 ? 7.272 -40.058 19.897 1.00 86.75 187 PRO A N 1
ATOM 1464 C CA . PRO A 1 187 ? 8.188 -39.158 20.589 1.00 86.75 187 PRO A CA 1
ATOM 1465 C C . PRO A 1 187 ? 9.646 -39.605 20.397 1.00 86.75 187 PRO A C 1
ATOM 1467 O O . PRO A 1 187 ? 10.086 -40.604 20.970 1.00 86.75 187 PRO A O 1
ATOM 1470 N N . ALA A 1 188 ? 10.396 -38.842 19.604 1.00 83.94 188 ALA A N 1
ATOM 1471 C CA . ALA A 1 188 ? 11.800 -39.067 19.286 1.00 83.94 188 ALA A CA 1
ATOM 1472 C C . ALA A 1 188 ? 12.675 -37.891 19.761 1.00 83.94 188 ALA A C 1
ATOM 1474 O O . ALA A 1 188 ? 12.251 -36.743 19.684 1.00 83.94 188 ALA A O 1
ATOM 1475 N N . PRO A 1 189 ? 13.916 -38.139 20.218 1.00 79.19 189 PRO A N 1
ATOM 1476 C CA . PRO A 1 189 ? 14.796 -37.110 20.781 1.00 79.19 189 PRO A CA 1
ATOM 1477 C C . PRO A 1 189 ? 15.246 -36.026 19.790 1.00 79.19 189 PRO A C 1
ATOM 1479 O O . PRO A 1 189 ? 15.840 -35.046 20.241 1.00 79.19 189 PRO A O 1
ATOM 1482 N N . ASP A 1 190 ? 14.992 -36.230 18.497 1.00 82.06 190 ASP A N 1
ATOM 1483 C CA . ASP A 1 190 ? 15.400 -35.358 17.393 1.00 82.06 190 ASP A CA 1
ATOM 1484 C C . ASP A 1 190 ? 14.226 -34.529 16.833 1.00 82.06 190 ASP A C 1
ATOM 1486 O O . ASP A 1 190 ? 14.403 -33.812 15.851 1.00 82.06 190 ASP A O 1
ATOM 1490 N N . LEU A 1 191 ? 13.035 -34.612 17.448 1.00 83.06 191 LEU A N 1
ATOM 1491 C CA . LEU A 1 191 ? 11.883 -33.783 17.081 1.00 83.06 191 LEU A CA 1
ATOM 1492 C C . LEU A 1 191 ? 12.175 -32.309 17.368 1.00 83.06 191 LEU A C 1
ATOM 1494 O O . LEU A 1 191 ? 12.519 -31.918 18.488 1.00 83.06 191 LEU A O 1
ATOM 1498 N N . THR A 1 192 ? 11.999 -31.483 16.347 1.00 83.94 192 THR A N 1
ATOM 1499 C CA . THR A 1 192 ? 12.131 -30.030 16.421 1.00 83.94 192 THR A CA 1
ATOM 1500 C C . THR A 1 192 ? 10.783 -29.370 16.714 1.00 83.94 192 THR A C 1
ATOM 1502 O O . THR A 1 192 ? 9.728 -29.983 16.580 1.00 83.94 192 THR A O 1
ATOM 1505 N N . LEU A 1 193 ? 10.797 -28.085 17.090 1.00 79.38 193 LEU A N 1
ATOM 1506 C CA . LEU A 1 193 ? 9.582 -27.276 17.286 1.00 79.38 193 LEU A CA 1
ATOM 1507 C C . LEU A 1 193 ? 8.622 -27.315 16.083 1.00 79.38 193 LEU A C 1
ATOM 1509 O O . LEU A 1 193 ? 7.408 -27.296 16.281 1.00 79.38 193 LEU A O 1
ATOM 1513 N N . GLU A 1 194 ? 9.163 -27.390 14.865 1.00 85.12 194 GLU A N 1
ATOM 1514 C CA . GLU A 1 194 ? 8.376 -27.473 13.630 1.00 85.12 194 GLU A CA 1
ATOM 1515 C C . GLU A 1 194 ? 7.630 -28.809 13.501 1.00 85.12 194 GLU A C 1
ATOM 1517 O O . GLU A 1 194 ? 6.544 -28.843 12.930 1.00 85.12 194 GLU A O 1
ATOM 1522 N N . ASP A 1 195 ? 8.150 -29.891 14.088 1.00 84.69 195 ASP A N 1
ATOM 1523 C CA . ASP A 1 195 ? 7.506 -31.210 14.053 1.00 84.69 195 ASP A CA 1
ATOM 1524 C C . ASP A 1 195 ? 6.334 -31.311 15.044 1.00 84.69 195 ASP A C 1
ATOM 1526 O O . ASP A 1 195 ? 5.400 -32.085 14.839 1.00 84.69 195 ASP A O 1
ATOM 1530 N N . PHE A 1 196 ? 6.349 -30.507 16.114 1.00 85.69 196 PHE A N 1
ATOM 1531 C CA . PHE A 1 196 ? 5.240 -30.431 17.071 1.00 85.69 196 PHE A CA 1
ATOM 1532 C C . PHE A 1 196 ? 4.066 -29.643 16.505 1.00 85.69 196 PHE A C 1
ATOM 1534 O O . PHE A 1 196 ? 2.923 -30.111 16.507 1.00 85.69 196 PHE A O 1
ATOM 1541 N N . LEU A 1 197 ? 4.341 -28.419 16.056 1.00 89.12 197 LEU A N 1
ATOM 1542 C CA . LEU A 1 197 ? 3.350 -27.578 15.412 1.00 89.12 197 LEU A CA 1
ATOM 1543 C C . LEU A 1 197 ? 4.059 -26.556 14.515 1.00 89.12 197 LEU A C 1
ATOM 1545 O O . LEU A 1 197 ? 4.649 -25.610 15.050 1.00 89.12 197 LEU A O 1
ATOM 1549 N N . PRO A 1 198 ? 3.981 -26.715 13.180 1.00 90.00 198 PRO A N 1
ATOM 1550 C CA . PRO A 1 198 ? 4.678 -25.837 12.254 1.00 90.00 198 PRO A CA 1
ATOM 1551 C C . PRO A 1 198 ? 4.329 -24.366 12.467 1.00 90.00 198 PRO A C 1
ATOM 1553 O O . PRO A 1 198 ? 3.183 -24.038 12.804 1.00 90.00 198 PRO A O 1
ATOM 1556 N N . MET A 1 199 ? 5.284 -23.469 12.216 1.00 88.06 199 MET A N 1
ATOM 1557 C CA . MET A 1 199 ? 5.075 -22.026 12.401 1.00 88.06 199 MET A CA 1
ATOM 1558 C C . MET A 1 199 ? 3.865 -21.508 11.608 1.00 88.06 199 MET A C 1
ATOM 1560 O O . MET A 1 199 ? 3.042 -20.779 12.150 1.00 88.06 199 MET A O 1
ATOM 1564 N N . SER A 1 200 ? 3.666 -21.997 10.381 1.00 89.62 200 SER A N 1
ATOM 1565 C CA . SER A 1 200 ? 2.504 -21.646 9.555 1.00 89.62 200 SER A CA 1
ATOM 1566 C C . SER A 1 200 ? 1.163 -22.039 10.183 1.00 89.62 200 SER A C 1
ATOM 1568 O O . SER A 1 200 ? 0.185 -21.305 10.055 1.00 89.62 200 SER A O 1
ATOM 1570 N N . VAL A 1 201 ? 1.101 -23.176 10.885 1.00 89.00 201 VAL A N 1
ATOM 1571 C CA . VAL A 1 201 ? -0.107 -23.625 11.592 1.00 89.00 201 VAL A CA 1
ATOM 1572 C C . VAL A 1 201 ? -0.335 -22.763 12.828 1.00 89.00 201 VAL A C 1
ATOM 1574 O O . VAL A 1 201 ? -1.470 -22.390 13.106 1.00 89.00 201 VAL A O 1
ATOM 1577 N N . ARG A 1 202 ? 0.729 -22.396 13.547 1.00 88.69 202 ARG A N 1
ATOM 1578 C CA . ARG A 1 202 ? 0.645 -21.492 14.705 1.00 88.69 202 ARG A CA 1
ATOM 1579 C C . ARG A 1 202 ? 0.113 -20.118 14.314 1.00 88.69 202 ARG A C 1
ATOM 1581 O O . ARG A 1 202 ? -0.788 -19.615 14.982 1.00 88.69 202 ARG A O 1
ATOM 1588 N N . ASP A 1 203 ? 0.631 -19.568 13.222 1.00 89.81 203 ASP A N 1
ATOM 1589 C CA . ASP A 1 203 ? 0.195 -18.282 12.683 1.00 89.81 203 ASP A CA 1
ATOM 1590 C C . ASP A 1 203 ? -1.259 -18.362 12.203 1.00 89.81 203 ASP A C 1
ATOM 1592 O O . ASP A 1 203 ? -2.061 -17.476 12.494 1.00 89.81 203 ASP A O 1
ATOM 1596 N N . HIS A 1 204 ? -1.636 -19.462 11.539 1.00 92.62 204 HIS A N 1
ATOM 1597 C CA . HIS A 1 204 ? -3.005 -19.670 11.065 1.00 92.62 204 HIS A CA 1
ATOM 1598 C C . HIS A 1 204 ? -4.022 -19.859 12.199 1.00 92.62 204 HIS A C 1
ATOM 1600 O O . HIS A 1 204 ? -5.163 -19.418 12.079 1.00 92.62 204 HIS A O 1
ATOM 1606 N N . LEU A 1 205 ? -3.623 -20.490 13.308 1.00 88.69 205 LEU A N 1
ATOM 1607 C CA . LEU A 1 205 ? -4.478 -20.643 14.486 1.00 88.69 205 LEU A CA 1
ATOM 1608 C C . LEU A 1 205 ? -4.759 -19.308 15.187 1.00 88.69 205 LEU A C 1
ATOM 1610 O O . LEU A 1 205 ? -5.708 -19.243 15.967 1.00 88.69 205 LEU A O 1
ATOM 1614 N N . GLY A 1 206 ? -3.951 -18.267 14.939 1.00 89.69 206 GLY A N 1
ATOM 1615 C CA . GLY A 1 206 ? -4.178 -16.925 15.481 1.00 89.69 206 GLY A CA 1
ATOM 1616 C C . GLY A 1 206 ? -4.331 -16.914 17.003 1.00 89.69 206 GLY A C 1
ATOM 1617 O O . GLY A 1 206 ? -5.187 -16.206 17.535 1.00 89.69 206 GLY A O 1
ATOM 1618 N N . LEU A 1 207 ? -3.566 -17.760 17.703 1.00 89.56 207 LEU A N 1
ATOM 1619 C CA . LEU A 1 207 ? -3.725 -17.959 19.140 1.00 89.56 207 LEU A CA 1
ATOM 1620 C C . LEU A 1 207 ? -3.486 -16.646 19.892 1.00 89.56 207 LEU A C 1
ATOM 1622 O O . LEU A 1 207 ? -2.491 -15.957 19.669 1.00 89.56 207 LEU A O 1
ATOM 1626 N N . SER A 1 208 ? -4.368 -16.344 20.845 1.00 90.69 208 SER A N 1
ATOM 1627 C CA . SER A 1 208 ? -4.152 -15.252 21.795 1.00 90.69 208 SER A CA 1
ATOM 1628 C C . SER A 1 208 ? -2.891 -15.493 22.636 1.00 90.69 208 SER A C 1
ATOM 1630 O O . SER A 1 208 ? -2.322 -16.591 22.648 1.00 90.69 208 SER A O 1
ATOM 1632 N N . GLU A 1 209 ? -2.464 -14.488 23.401 1.00 89.19 209 GLU A N 1
ATOM 1633 C CA . GLU A 1 209 ? -1.335 -14.624 24.330 1.00 89.19 209 GLU A CA 1
ATOM 1634 C C . GLU A 1 209 ? -1.514 -15.826 25.278 1.00 89.19 209 GLU A C 1
ATOM 1636 O O . GLU A 1 209 ? -0.589 -16.612 25.474 1.00 89.19 209 GLU A O 1
ATOM 1641 N N . HIS A 1 210 ? -2.736 -16.055 25.770 1.00 86.88 210 HIS A N 1
ATOM 1642 C CA . HIS A 1 210 ? -3.074 -17.222 26.593 1.00 86.88 210 HIS A CA 1
ATOM 1643 C C . HIS A 1 210 ? -2.994 -18.553 25.827 1.00 86.88 210 HIS A C 1
ATOM 1645 O O . HIS A 1 210 ? -2.510 -19.554 26.355 1.00 86.88 210 HIS A O 1
ATOM 1651 N N . GLY A 1 211 ? -3.425 -18.595 24.564 1.00 88.94 211 GLY A N 1
ATOM 1652 C CA . GLY A 1 211 ? -3.240 -19.790 23.734 1.00 88.94 211 GLY A CA 1
ATOM 1653 C C . GLY A 1 211 ? -1.756 -20.095 23.501 1.00 88.94 211 GLY A C 1
ATOM 1654 O O . GLY A 1 211 ? -1.331 -21.252 23.552 1.00 88.94 211 GLY A O 1
ATOM 1655 N N . SER A 1 212 ? -0.947 -19.047 23.334 1.00 90.62 212 SER A N 1
ATOM 1656 C CA . SER A 1 212 ? 0.503 -19.153 23.174 1.00 90.62 212 SER A CA 1
ATOM 1657 C C . SER A 1 212 ? 1.197 -19.671 24.437 1.00 90.62 212 SER A C 1
ATOM 1659 O O . SER A 1 212 ? 2.074 -20.534 24.333 1.00 90.62 212 SER A O 1
ATOM 1661 N N . THR A 1 213 ? 0.795 -19.223 25.632 1.00 91.19 213 THR A N 1
ATOM 1662 C CA . THR A 1 213 ? 1.343 -19.758 26.892 1.00 91.19 213 THR A CA 1
ATOM 1663 C C . THR A 1 213 ? 0.974 -21.229 27.087 1.00 91.19 213 THR A C 1
ATOM 1665 O O . THR A 1 213 ? 1.835 -22.026 27.469 1.00 91.19 213 THR A O 1
ATOM 1668 N N . HIS A 1 214 ? -0.253 -21.641 26.749 1.00 90.62 214 HIS A N 1
ATOM 1669 C CA . HIS A 1 214 ? -0.643 -23.055 26.781 1.00 90.62 214 HIS A CA 1
ATOM 1670 C C . HIS A 1 214 ? 0.195 -23.922 25.841 1.00 90.62 214 HIS A C 1
ATOM 1672 O O . HIS A 1 214 ? 0.648 -24.998 26.243 1.00 90.62 214 HIS A O 1
ATOM 1678 N N . LEU A 1 215 ? 0.463 -23.441 24.628 1.00 90.75 215 LEU A N 1
ATOM 1679 C CA . LEU A 1 215 ? 1.317 -24.139 23.673 1.00 90.75 215 LEU A CA 1
ATOM 1680 C C . LEU A 1 215 ? 2.751 -24.289 24.201 1.00 90.75 215 LEU A C 1
ATOM 1682 O O . LEU A 1 215 ? 3.326 -25.372 24.107 1.00 90.75 215 LEU A O 1
ATOM 1686 N N . GLN A 1 216 ? 3.313 -23.252 24.830 1.00 90.38 216 GLN A N 1
ATOM 1687 C CA . GLN A 1 216 ? 4.639 -23.332 25.460 1.00 90.38 216 GLN A CA 1
ATOM 1688 C C . GLN A 1 216 ? 4.687 -24.343 26.614 1.00 90.38 216 GLN A C 1
ATOM 1690 O O . GLN A 1 216 ? 5.671 -25.071 26.758 1.00 90.38 216 GLN A O 1
ATOM 1695 N N . ILE A 1 217 ? 3.635 -24.409 27.438 1.00 91.88 217 ILE A N 1
ATOM 1696 C CA . ILE A 1 217 ? 3.531 -25.396 28.522 1.00 91.88 217 ILE A CA 1
ATOM 1697 C C . ILE A 1 217 ? 3.492 -26.816 27.946 1.00 91.88 217 ILE A C 1
ATOM 1699 O O . ILE A 1 217 ? 4.195 -27.697 28.445 1.00 91.88 217 ILE A O 1
ATOM 1703 N N . LEU A 1 218 ? 2.701 -27.041 26.891 1.00 90.62 218 LEU A N 1
ATOM 1704 C CA . LEU A 1 218 ? 2.633 -28.336 26.213 1.00 90.62 218 LEU A CA 1
ATOM 1705 C C . LEU A 1 218 ? 3.980 -28.706 25.589 1.00 90.62 218 LEU A C 1
ATOM 1707 O O . LEU A 1 218 ? 4.442 -29.826 25.780 1.00 90.62 218 LEU A O 1
ATOM 1711 N N . TYR A 1 219 ? 4.661 -27.764 24.941 1.00 89.31 219 TYR A N 1
ATOM 1712 C CA . TYR A 1 219 ? 5.990 -28.006 24.387 1.00 89.31 219 TYR A CA 1
ATOM 1713 C C . TYR A 1 219 ? 6.986 -28.471 25.460 1.00 89.31 219 TYR A C 1
ATOM 1715 O O . TYR A 1 219 ? 7.597 -29.529 25.317 1.00 89.31 219 TYR A O 1
ATOM 1723 N N . LYS A 1 220 ? 7.068 -27.758 26.592 1.00 90.75 220 LYS A N 1
ATOM 1724 C CA . LYS A 1 220 ? 7.916 -28.162 27.728 1.00 90.75 220 LYS A CA 1
ATOM 1725 C C . LYS A 1 220 ? 7.546 -29.545 28.272 1.00 90.75 220 LYS A C 1
ATOM 1727 O O . LYS A 1 220 ? 8.426 -30.311 28.654 1.00 90.75 220 LYS A O 1
ATOM 1732 N N . LYS A 1 221 ? 6.250 -29.885 28.306 1.00 91.38 221 LYS A N 1
ATOM 1733 C CA . LYS A 1 221 ? 5.782 -31.221 28.713 1.00 91.38 221 LYS A CA 1
ATOM 1734 C C . LYS A 1 221 ? 6.355 -32.306 27.794 1.00 91.38 221 LYS A C 1
ATOM 1736 O O . LYS A 1 221 ? 6.873 -33.297 28.303 1.00 91.38 221 LYS A O 1
ATOM 1741 N N . TYR A 1 222 ? 6.299 -32.127 26.475 1.00 88.12 222 TYR A N 1
ATOM 1742 C CA . TYR A 1 222 ? 6.855 -33.104 25.531 1.00 88.12 222 TYR A CA 1
ATOM 1743 C C . TYR A 1 222 ? 8.384 -33.138 25.534 1.00 88.12 222 TYR A C 1
ATOM 1745 O O . TYR A 1 222 ? 8.958 -34.220 25.445 1.00 88.12 222 TYR A O 1
ATOM 1753 N N . GLU A 1 223 ? 9.045 -31.995 25.709 1.00 87.88 223 GLU A N 1
ATOM 1754 C CA . GLU A 1 223 ? 10.500 -31.920 25.871 1.00 87.88 223 GLU A CA 1
ATOM 1755 C C . GLU A 1 223 ? 10.980 -32.807 27.030 1.00 87.88 223 GLU A C 1
ATOM 1757 O O . GLU A 1 223 ? 11.884 -33.628 26.856 1.00 87.88 223 GLU A O 1
ATOM 1762 N N . LEU A 1 224 ? 10.311 -32.730 28.185 1.00 89.88 224 LEU A N 1
ATOM 1763 C CA . LEU A 1 224 ? 10.606 -33.592 29.332 1.00 89.88 224 LEU A CA 1
ATOM 1764 C C . LEU A 1 224 ? 10.385 -35.078 29.015 1.00 89.88 224 LEU A C 1
ATOM 1766 O O . LEU A 1 224 ? 11.249 -35.899 29.324 1.00 89.88 224 LEU A O 1
ATOM 1770 N N . ILE A 1 225 ? 9.280 -35.424 28.346 1.00 88.75 225 ILE A N 1
ATOM 1771 C CA . ILE A 1 225 ? 8.990 -36.810 27.938 1.00 88.75 225 ILE A CA 1
ATOM 1772 C C . ILE A 1 225 ? 10.100 -37.354 27.023 1.00 88.75 225 ILE A C 1
ATOM 1774 O O . ILE A 1 225 ? 10.550 -38.487 27.199 1.00 88.75 225 ILE A O 1
ATOM 1778 N N . MET A 1 226 ? 10.587 -36.556 26.070 1.00 85.56 226 MET A N 1
ATOM 1779 C CA . MET A 1 226 ? 11.667 -36.962 25.163 1.00 85.56 226 MET A CA 1
ATOM 1780 C C . MET A 1 226 ? 13.000 -37.165 25.892 1.00 85.56 226 MET A C 1
ATOM 1782 O O . MET A 1 226 ? 13.725 -38.121 25.597 1.00 85.56 226 MET A O 1
ATOM 1786 N N . VAL A 1 227 ? 13.321 -36.310 26.868 1.00 88.12 227 VAL A N 1
ATOM 1787 C CA . VAL A 1 227 ? 14.517 -36.466 27.713 1.00 88.12 227 VAL A CA 1
ATOM 1788 C C . VAL A 1 227 ? 14.440 -37.754 28.536 1.00 88.12 227 VAL A C 1
ATOM 1790 O O . VAL A 1 227 ? 15.417 -38.507 28.584 1.00 88.12 227 VAL A O 1
ATOM 1793 N N . GLU A 1 228 ? 13.285 -38.053 29.132 1.00 87.94 228 GLU A N 1
ATOM 1794 C CA . GLU A 1 228 ? 13.069 -39.300 29.876 1.00 87.94 228 GLU A CA 1
ATOM 1795 C C . GLU A 1 228 ? 13.204 -40.541 28.982 1.00 87.94 228 GLU A C 1
ATOM 1797 O O . GLU A 1 228 ? 13.798 -41.542 29.391 1.00 87.94 228 GLU A O 1
ATOM 1802 N N . LEU A 1 229 ? 12.686 -40.491 27.751 1.00 85.69 229 LEU A N 1
ATOM 1803 C CA . LEU A 1 229 ? 12.839 -41.583 26.788 1.00 85.69 229 LEU A CA 1
ATOM 1804 C C . LEU A 1 229 ? 14.308 -41.788 26.409 1.00 85.69 229 LEU A C 1
ATOM 1806 O O . LEU A 1 229 ? 14.781 -42.925 26.411 1.00 85.69 229 LEU A O 1
ATOM 1810 N N . ARG A 1 230 ? 15.060 -40.706 26.167 1.00 84.69 230 ARG A N 1
ATOM 1811 C CA . ARG A 1 230 ? 16.499 -40.776 25.860 1.00 84.69 230 ARG A CA 1
ATOM 1812 C C . ARG A 1 230 ? 17.291 -41.469 26.974 1.00 84.69 230 ARG A C 1
ATOM 1814 O O . ARG A 1 230 ? 18.151 -42.296 26.683 1.00 84.69 230 ARG A O 1
ATOM 1821 N N . GLN A 1 231 ? 16.979 -41.173 28.237 1.00 84.56 231 GLN A N 1
ATOM 1822 C CA . GLN A 1 231 ? 17.608 -41.833 29.388 1.00 84.56 231 GLN A CA 1
ATOM 1823 C C . GLN A 1 231 ? 17.290 -43.335 29.424 1.00 84.56 231 GLN A C 1
ATOM 1825 O O . GLN A 1 231 ? 18.202 -44.151 29.544 1.00 84.56 231 GLN A O 1
ATOM 1830 N N . LYS A 1 232 ? 16.021 -43.712 29.216 1.00 82.62 232 LYS A N 1
ATOM 1831 C CA . LYS A 1 232 ? 15.594 -45.123 29.199 1.00 82.62 232 LYS A CA 1
ATOM 1832 C C . LYS A 1 232 ? 16.278 -45.942 28.101 1.00 82.62 232 LYS A C 1
ATOM 1834 O O . LYS A 1 232 ? 16.618 -47.095 28.341 1.00 82.62 232 LYS A O 1
ATOM 1839 N N . PHE A 1 233 ? 16.509 -45.372 26.916 1.00 76.38 233 PHE A N 1
ATOM 1840 C CA . PHE A 1 233 ? 17.223 -46.074 25.840 1.00 76.38 233 PHE A CA 1
ATOM 1841 C C . PHE A 1 233 ? 18.730 -46.217 26.103 1.00 76.38 233 PHE A C 1
ATOM 1843 O O . PHE A 1 233 ? 19.327 -47.199 25.663 1.00 76.38 233 PHE A O 1
ATOM 1850 N N . HIS A 1 234 ? 19.347 -45.290 26.843 1.00 71.88 234 HIS A N 1
ATOM 1851 C CA . HIS A 1 234 ? 20.757 -45.404 27.224 1.00 71.88 234 HIS A CA 1
ATOM 1852 C C . HIS A 1 234 ? 21.012 -46.443 28.327 1.00 71.88 234 HIS A C 1
ATOM 1854 O O . HIS A 1 234 ? 22.042 -47.115 28.274 1.00 71.88 234 HIS A O 1
ATOM 1860 N N . ASP A 1 235 ? 20.070 -46.660 29.249 1.00 66.94 235 ASP A N 1
ATOM 1861 C CA . ASP A 1 235 ? 20.209 -47.660 30.324 1.00 66.94 235 ASP A CA 1
ATOM 1862 C C . ASP A 1 235 ? 20.112 -49.122 29.841 1.00 66.94 235 ASP A C 1
ATOM 1864 O O . ASP A 1 235 ? 20.601 -50.033 30.507 1.00 66.94 235 ASP A O 1
ATOM 1868 N N . VAL A 1 236 ? 19.529 -49.376 28.665 1.00 62.62 236 VAL A N 1
ATOM 1869 C CA . VAL A 1 236 ? 19.406 -50.736 28.094 1.00 62.62 236 VAL A CA 1
ATOM 1870 C C . VAL A 1 236 ? 20.666 -51.147 27.301 1.00 62.62 236 VAL A C 1
ATOM 1872 O O . VAL A 1 236 ? 20.825 -52.310 26.931 1.00 62.62 236 VAL A O 1
ATOM 1875 N N . GLY A 1 237 ? 21.592 -50.212 27.056 1.00 53.06 237 GLY A N 1
ATOM 1876 C CA . GLY A 1 237 ? 22.746 -50.387 26.166 1.00 53.06 237 GLY A CA 1
ATOM 1877 C C . GLY A 1 237 ? 24.084 -50.739 26.825 1.00 53.06 237 GLY A C 1
ATOM 1878 O O . GLY A 1 237 ? 25.055 -50.961 26.103 1.00 53.06 237 GLY A O 1
ATOM 1879 N N . THR A 1 238 ? 24.186 -50.809 28.153 1.00 50.16 238 THR A N 1
ATOM 1880 C CA . THR A 1 238 ? 25.394 -51.313 28.824 1.00 50.16 238 THR A CA 1
ATOM 1881 C C . THR A 1 238 ? 25.291 -52.831 28.980 1.00 50.16 238 THR A C 1
ATOM 1883 O O . THR A 1 238 ? 24.580 -53.304 29.869 1.00 50.16 238 THR A O 1
ATOM 1886 N N . PRO A 1 239 ? 25.991 -53.645 28.158 1.00 49.38 239 PRO A N 1
ATOM 1887 C CA . PRO A 1 239 ? 26.137 -55.056 28.465 1.00 49.38 239 PRO A CA 1
ATOM 1888 C C . PRO A 1 239 ? 26.823 -55.134 29.824 1.00 49.38 239 PRO A C 1
ATOM 1890 O O . PRO A 1 239 ? 27.964 -54.696 29.983 1.00 49.38 239 PRO A O 1
ATOM 1893 N N . VAL A 1 240 ? 26.096 -55.653 30.810 1.00 50.16 240 VAL A N 1
ATOM 1894 C CA . VAL A 1 240 ? 26.639 -56.056 32.101 1.00 50.16 240 VAL A CA 1
ATOM 1895 C C . VAL A 1 240 ? 27.752 -57.052 31.799 1.00 50.16 240 VAL A C 1
ATOM 1897 O O . VAL A 1 240 ? 27.518 -58.241 31.584 1.00 50.16 240 VAL A O 1
ATOM 1900 N N . ALA A 1 241 ? 28.978 -56.539 31.732 1.00 49.84 241 ALA A N 1
ATOM 1901 C CA . ALA A 1 241 ? 30.168 -57.334 31.900 1.00 49.84 241 ALA A CA 1
ATOM 1902 C C . ALA A 1 241 ? 30.013 -57.982 33.274 1.00 49.84 241 ALA A C 1
ATOM 1904 O O . ALA A 1 241 ? 30.053 -57.306 34.303 1.00 49.84 241 ALA A O 1
ATOM 1905 N N . GLN A 1 242 ? 29.739 -59.285 33.256 1.00 48.16 242 GLN A N 1
ATOM 1906 C CA . GLN A 1 242 ? 29.773 -60.152 34.418 1.00 48.16 242 GLN A CA 1
ATOM 1907 C C . GLN A 1 242 ? 31.145 -59.999 35.070 1.00 48.16 242 GLN A C 1
ATOM 1909 O O . GLN A 1 242 ? 32.123 -60.616 34.657 1.00 48.16 242 GLN A O 1
ATOM 1914 N N . SER A 1 243 ? 31.219 -59.139 36.075 1.00 47.03 243 SER A N 1
ATOM 1915 C CA . SER A 1 243 ? 32.256 -59.210 37.084 1.00 47.03 243 SER A CA 1
ATOM 1916 C C . SER A 1 243 ? 31.544 -59.598 38.363 1.00 47.03 243 SER A C 1
ATOM 1918 O O . SER A 1 243 ? 31.016 -58.762 39.097 1.00 47.03 243 SER A O 1
ATOM 1920 N N . ASP A 1 244 ? 31.458 -60.913 38.548 1.00 52.97 244 ASP A N 1
ATOM 1921 C CA . ASP A 1 244 ? 31.214 -61.535 39.835 1.00 52.97 244 ASP A CA 1
ATOM 1922 C C . ASP A 1 244 ? 32.132 -60.886 40.867 1.00 52.97 244 ASP A C 1
ATOM 1924 O O . ASP A 1 244 ? 33.349 -61.084 40.847 1.00 52.97 244 ASP A O 1
ATOM 1928 N N . GLN A 1 245 ? 31.548 -60.140 41.798 1.00 45.53 245 GLN A N 1
ATOM 1929 C CA . GLN A 1 245 ? 32.047 -60.133 43.160 1.00 45.53 245 GLN A CA 1
ATOM 1930 C C . GLN A 1 245 ? 30.959 -59.696 44.135 1.00 45.53 245 GLN A C 1
ATOM 1932 O O . GLN A 1 245 ? 30.431 -58.588 44.108 1.00 45.53 245 GLN A O 1
ATOM 1937 N N . MET A 1 246 ? 30.640 -60.659 44.995 1.00 53.34 246 MET A N 1
ATOM 1938 C CA . MET A 1 246 ? 29.882 -60.552 46.226 1.00 53.34 246 MET A CA 1
ATOM 1939 C C . MET A 1 246 ? 30.143 -59.238 46.965 1.00 53.34 246 MET A C 1
ATOM 1941 O O . MET A 1 246 ? 31.283 -58.956 47.327 1.00 53.34 246 MET A O 1
ATOM 1945 N N . SER A 1 247 ? 29.084 -58.514 47.323 1.00 47.75 247 SER A N 1
ATOM 1946 C CA . SER A 1 247 ? 28.975 -57.910 48.654 1.00 47.75 247 SER A CA 1
ATOM 1947 C C . SER A 1 247 ? 27.542 -57.492 48.946 1.00 47.75 247 SER A C 1
ATOM 1949 O O . SER A 1 247 ? 26.918 -56.687 48.263 1.00 47.75 247 SER A O 1
ATOM 1951 N N . THR A 1 248 ? 27.035 -58.115 49.994 1.00 63.56 248 THR A N 1
ATOM 1952 C CA . THR A 1 248 ? 25.771 -57.869 50.665 1.00 63.56 248 THR A CA 1
ATOM 1953 C C . THR A 1 248 ? 25.755 -56.511 51.363 1.00 63.56 248 THR A C 1
ATOM 1955 O O . THR A 1 248 ? 26.756 -56.116 51.953 1.00 63.56 248 THR A O 1
ATOM 1958 N N . ALA A 1 249 ? 24.552 -55.933 51.427 1.00 51.12 249 ALA A N 1
ATOM 1959 C CA . ALA A 1 249 ? 24.106 -54.858 52.315 1.00 51.12 249 ALA A CA 1
ATOM 1960 C C . ALA A 1 249 ? 24.452 -53.420 51.900 1.00 51.12 249 ALA A C 1
ATOM 1962 O O . ALA A 1 249 ? 25.595 -52.994 51.977 1.00 51.12 249 ALA A O 1
ATOM 1963 N N . SER A 1 250 ? 23.413 -52.633 51.597 1.00 46.78 250 SER A N 1
ATOM 1964 C CA . SER A 1 250 ? 23.117 -51.391 52.328 1.00 46.78 250 SER A CA 1
ATOM 1965 C C . SER A 1 250 ? 21.852 -50.746 51.759 1.00 46.78 250 SER A C 1
ATOM 1967 O O . SER A 1 250 ? 21.862 -50.122 50.701 1.00 46.78 250 SER A O 1
ATOM 1969 N N . THR A 1 251 ? 20.743 -50.925 52.467 1.00 53.53 251 THR A N 1
ATOM 1970 C CA . THR A 1 251 ? 19.491 -50.198 52.269 1.00 53.53 251 THR A CA 1
ATOM 1971 C C . THR A 1 251 ? 19.737 -48.735 52.637 1.00 53.53 251 THR A C 1
ATOM 1973 O O . THR A 1 251 ? 19.970 -48.429 53.807 1.00 53.53 251 THR A O 1
ATOM 1976 N N . LYS A 1 252 ? 19.712 -47.827 51.660 1.00 48.72 252 LYS A N 1
ATOM 1977 C CA . LYS A 1 252 ? 19.640 -46.387 51.925 1.00 48.72 252 LYS A CA 1
ATOM 1978 C C . LYS A 1 252 ? 18.509 -45.765 51.127 1.00 48.72 252 LYS A C 1
ATOM 1980 O O . LYS A 1 252 ? 18.473 -45.852 49.904 1.00 48.72 252 LYS A O 1
ATOM 1985 N N . ASP A 1 253 ? 17.614 -45.158 51.898 1.00 50.50 253 ASP A N 1
ATOM 1986 C CA . ASP A 1 253 ? 16.557 -44.238 51.512 1.00 50.50 253 ASP A CA 1
ATOM 1987 C C . ASP A 1 253 ? 16.945 -43.341 50.336 1.00 50.50 253 ASP A C 1
ATOM 1989 O O . ASP A 1 253 ? 17.841 -42.499 50.441 1.00 50.50 253 ASP A O 1
ATOM 1993 N N . VAL A 1 254 ? 16.195 -43.460 49.243 1.00 42.91 254 VAL A N 1
ATOM 1994 C CA . VAL A 1 254 ? 16.104 -42.414 48.226 1.00 42.91 254 VAL A CA 1
ATOM 1995 C C . VAL A 1 254 ? 14.833 -41.632 48.528 1.00 42.91 254 VAL A C 1
ATOM 1997 O O . VAL A 1 254 ? 13.725 -42.004 48.152 1.00 42.91 254 VAL A O 1
ATOM 2000 N N . SER A 1 255 ? 15.018 -40.558 49.292 1.00 45.81 255 SER A N 1
ATOM 2001 C CA . SER A 1 255 ? 14.015 -39.535 49.566 1.00 45.81 255 SER A CA 1
ATOM 2002 C C . SER A 1 255 ? 13.580 -38.886 48.248 1.00 45.81 255 SER A C 1
ATOM 2004 O O . SER A 1 255 ? 14.323 -38.112 47.643 1.00 45.81 255 SER A O 1
ATOM 2006 N N . VAL A 1 256 ? 12.368 -39.218 47.799 1.00 44.09 256 VAL A N 1
ATOM 2007 C CA . VAL A 1 256 ? 11.669 -38.533 46.708 1.00 44.09 256 VAL A CA 1
ATOM 2008 C C . VAL A 1 256 ? 11.332 -37.124 47.193 1.00 44.09 256 VAL A C 1
ATOM 2010 O O . VAL A 1 256 ? 10.377 -36.909 47.939 1.00 44.09 256 VAL A O 1
ATOM 2013 N N . ARG A 1 257 ? 12.154 -36.145 46.808 1.00 40.69 257 ARG A N 1
ATOM 2014 C CA . ARG A 1 257 ? 11.837 -34.728 46.988 1.00 40.69 257 ARG A CA 1
ATOM 2015 C C . ARG A 1 257 ? 10.767 -34.349 45.968 1.00 40.69 257 ARG A C 1
ATOM 2017 O O . ARG A 1 257 ? 11.067 -34.174 44.792 1.00 40.69 257 ARG A O 1
ATOM 2024 N N . HIS A 1 258 ? 9.530 -34.202 46.431 1.00 37.38 258 HIS A N 1
ATOM 2025 C CA . HIS A 1 258 ? 8.517 -33.426 45.726 1.00 37.38 258 HIS A CA 1
ATOM 2026 C C . HIS A 1 258 ? 9.047 -31.998 45.535 1.00 37.38 258 HIS A C 1
ATOM 2028 O O . HIS A 1 258 ? 9.193 -31.247 46.501 1.00 37.38 258 HIS A O 1
ATOM 2034 N N . ALA A 1 259 ? 9.360 -31.628 44.294 1.00 39.69 259 ALA A N 1
ATOM 2035 C CA . ALA A 1 259 ? 9.584 -30.240 43.921 1.00 39.69 259 ALA A CA 1
ATOM 2036 C C . ALA A 1 259 ? 8.233 -29.516 43.977 1.00 39.69 259 ALA A C 1
ATOM 2038 O O . ALA A 1 259 ? 7.425 -29.582 43.053 1.00 39.69 259 ALA A O 1
ATOM 2039 N N . ASN A 1 260 ? 7.981 -28.881 45.117 1.00 38.59 260 ASN A N 1
ATOM 2040 C CA . ASN A 1 260 ? 6.884 -27.956 45.330 1.00 38.59 260 ASN A CA 1
ATOM 2041 C C . ASN A 1 260 ? 7.208 -26.670 44.552 1.00 38.59 260 ASN A C 1
ATOM 2043 O O . ASN A 1 260 ? 7.967 -25.826 45.030 1.00 38.59 260 ASN A O 1
ATOM 2047 N N . TRP A 1 261 ? 6.706 -26.556 43.321 1.00 39.19 261 TRP A N 1
ATOM 2048 C CA . TRP A 1 261 ? 6.785 -25.321 42.542 1.00 39.19 261 TRP A CA 1
ATOM 2049 C C . TRP A 1 261 ? 5.778 -24.327 43.119 1.00 39.19 261 TRP A C 1
ATOM 2051 O O . TRP A 1 261 ? 4.627 -24.256 42.694 1.00 39.19 261 TRP A O 1
ATOM 2061 N N . HIS A 1 262 ? 6.218 -23.578 44.128 1.00 38.19 262 HIS A N 1
ATOM 2062 C CA . HIS A 1 262 ? 5.551 -22.347 44.512 1.00 38.19 262 HIS A CA 1
ATOM 2063 C C . HIS A 1 262 ? 5.660 -21.353 43.357 1.00 38.19 262 HIS A C 1
ATOM 2065 O O . HIS A 1 262 ? 6.756 -20.966 42.946 1.00 38.19 262 HIS A O 1
ATOM 2071 N N . SER A 1 263 ? 4.485 -20.974 42.854 1.00 40.47 263 SER A N 1
ATOM 2072 C CA . SER A 1 263 ? 4.243 -19.780 42.054 1.00 40.47 263 SER A CA 1
ATOM 2073 C C . SER A 1 263 ? 4.962 -18.614 42.724 1.00 40.47 263 SER A C 1
ATOM 2075 O O . SER A 1 263 ? 4.579 -18.190 43.810 1.00 40.47 263 SER A O 1
ATOM 2077 N N . SER A 1 264 ? 6.078 -18.197 42.135 1.00 39.78 264 SER A N 1
ATOM 2078 C CA . SER A 1 264 ? 6.788 -17.003 42.564 1.00 39.78 264 SER A CA 1
ATOM 2079 C C . SER A 1 264 ? 6.209 -15.852 41.769 1.00 39.78 264 SER A C 1
ATOM 2081 O O . SER A 1 264 ? 6.284 -15.845 40.539 1.00 39.78 264 SER A O 1
ATOM 2083 N N . ASP A 1 265 ? 5.601 -14.936 42.508 1.00 45.12 265 ASP A N 1
ATOM 2084 C CA . ASP A 1 265 ? 5.211 -13.608 42.079 1.00 45.12 265 ASP A CA 1
ATOM 2085 C C . ASP A 1 265 ? 6.355 -12.963 41.288 1.00 45.12 265 ASP A C 1
ATOM 2087 O O . ASP A 1 265 ? 7.438 -12.701 41.816 1.00 45.12 265 ASP A O 1
ATOM 2091 N N . LEU A 1 266 ? 6.121 -12.732 39.998 1.00 48.88 266 LEU A N 1
ATOM 2092 C CA . LEU A 1 266 ? 6.918 -11.798 39.222 1.00 48.88 266 LEU A CA 1
ATOM 2093 C C . LEU A 1 266 ? 6.216 -10.449 39.286 1.00 48.88 266 LEU A C 1
ATOM 2095 O O . LEU A 1 266 ? 5.405 -10.097 38.433 1.00 48.88 266 LEU A O 1
ATOM 2099 N N . ASP A 1 267 ? 6.582 -9.711 40.329 1.00 46.00 267 ASP A N 1
ATOM 2100 C CA . ASP A 1 267 ? 6.584 -8.255 40.365 1.00 46.00 267 ASP A CA 1
ATOM 2101 C C . ASP A 1 267 ? 7.302 -7.736 39.104 1.00 46.00 267 ASP A C 1
ATOM 2103 O O . ASP A 1 267 ? 8.530 -7.699 39.024 1.00 46.00 267 ASP A O 1
ATOM 2107 N N . SER A 1 268 ? 6.531 -7.372 38.080 1.00 39.81 268 SER A N 1
ATOM 2108 C CA . SER A 1 268 ? 6.997 -6.568 36.944 1.00 39.81 268 SER A CA 1
ATOM 2109 C C . SER A 1 268 ? 6.452 -5.156 37.100 1.00 39.81 268 SER A C 1
ATOM 2111 O O . SER A 1 268 ? 5.640 -4.677 36.314 1.00 39.81 268 SER A O 1
ATOM 2113 N N . SER A 1 269 ? 6.893 -4.492 38.165 1.00 46.22 269 SER A N 1
ATOM 2114 C CA . SER A 1 269 ? 6.829 -3.042 38.259 1.00 46.22 269 SER A CA 1
ATOM 2115 C C . SER A 1 269 ? 8.023 -2.426 37.521 1.00 46.22 269 SER A C 1
ATOM 2117 O O . SER A 1 269 ? 9.129 -2.961 37.531 1.00 46.22 269 SER A O 1
ATOM 2119 N N . ARG A 1 270 ? 7.774 -1.251 36.928 1.00 46.69 270 ARG A N 1
ATOM 2120 C CA . ARG A 1 270 ? 8.738 -0.308 36.333 1.00 46.69 270 ARG A CA 1
ATOM 2121 C C . ARG A 1 270 ? 9.348 -0.686 34.983 1.00 46.69 270 ARG A C 1
ATOM 2123 O O . ARG A 1 270 ? 10.484 -1.142 34.892 1.00 46.69 270 ARG A O 1
ATOM 2130 N N . LEU A 1 271 ? 8.676 -0.232 33.929 1.00 46.19 271 LEU A N 1
ATOM 2131 C CA . LEU A 1 271 ? 9.382 0.432 32.837 1.00 46.19 271 LEU A CA 1
ATOM 2132 C C . LEU A 1 271 ? 8.959 1.900 32.772 1.00 46.19 271 LEU A C 1
ATOM 2134 O O . LEU A 1 271 ? 7.848 2.243 32.376 1.00 46.19 271 LEU A O 1
ATOM 2138 N N . ASP A 1 272 ? 9.896 2.740 33.211 1.00 42.19 272 ASP A N 1
ATOM 2139 C CA . ASP A 1 272 ? 10.023 4.156 32.887 1.00 42.19 272 ASP A CA 1
ATOM 2140 C C . ASP A 1 272 ? 9.738 4.400 31.399 1.00 42.19 272 ASP A C 1
ATOM 2142 O O . ASP A 1 272 ? 10.527 4.025 30.532 1.00 42.19 272 ASP A O 1
ATOM 2146 N N . SER A 1 273 ? 8.633 5.084 31.106 1.00 36.94 273 SER A N 1
ATOM 2147 C CA . SER A 1 273 ? 8.420 5.757 29.820 1.00 36.94 273 SER A CA 1
ATOM 2148 C C . SER A 1 273 ? 8.548 7.261 30.018 1.00 36.94 273 SER A C 1
ATOM 2150 O O . SER A 1 273 ? 7.623 8.034 29.803 1.00 36.94 273 SER A O 1
ATOM 2152 N N . SER A 1 274 ? 9.730 7.679 30.460 1.00 43.84 274 SER A N 1
ATOM 2153 C CA . SER A 1 274 ? 10.199 9.055 30.367 1.00 43.84 274 SER A CA 1
ATOM 2154 C C . SER A 1 274 ? 11.130 9.151 29.159 1.00 43.84 274 SER A C 1
ATOM 2156 O O . SER A 1 274 ? 12.347 9.042 29.281 1.00 43.84 274 SER A O 1
ATOM 2158 N N . ARG A 1 275 ? 10.579 9.327 27.949 1.00 37.66 275 ARG A N 1
ATOM 2159 C CA . ARG A 1 275 ? 11.400 9.721 26.795 1.00 37.66 275 ARG A CA 1
ATOM 2160 C C . ARG A 1 275 ? 10.630 10.515 25.736 1.00 37.66 275 ARG A C 1
ATOM 2162 O O . ARG A 1 275 ? 9.833 9.970 24.988 1.00 37.66 275 ARG A O 1
ATOM 2169 N N . LEU A 1 276 ? 11.073 11.770 25.637 1.00 47.41 276 LEU A N 1
ATOM 2170 C CA . LEU A 1 276 ? 11.185 12.604 24.438 1.00 47.41 276 LEU A CA 1
ATOM 2171 C C . LEU A 1 276 ? 9.902 13.263 23.939 1.00 47.41 276 LEU A C 1
ATOM 2173 O O . LEU A 1 276 ? 9.408 12.994 22.852 1.00 47.41 276 LEU A O 1
ATOM 2177 N N . ASP A 1 277 ? 9.498 14.274 24.705 1.00 41.41 277 ASP A N 1
ATOM 2178 C CA . ASP A 1 277 ? 9.009 15.518 24.127 1.00 41.41 277 ASP A CA 1
ATOM 2179 C C . ASP A 1 277 ? 10.205 16.239 23.476 1.00 41.41 277 ASP A C 1
ATOM 2181 O O . ASP A 1 277 ? 11.157 16.675 24.136 1.00 41.41 277 ASP A O 1
ATOM 2185 N N . SER A 1 278 ? 10.254 16.225 22.150 1.00 35.78 278 SER A N 1
ATOM 2186 C CA . SER A 1 278 ? 11.243 16.956 21.367 1.00 35.78 278 SER A CA 1
ATOM 2187 C C . SER A 1 278 ? 10.712 17.204 19.970 1.00 35.78 278 SER A C 1
ATOM 2189 O O . SER A 1 278 ? 10.666 16.296 19.148 1.00 35.78 278 SER A O 1
ATOM 2191 N N . SER A 1 279 ? 10.495 18.493 19.701 1.00 34.69 279 SER A N 1
ATOM 2192 C CA . SER A 1 279 ? 10.354 19.100 18.375 1.00 34.69 279 SER A CA 1
ATOM 2193 C C . SER A 1 279 ? 9.026 18.799 17.666 1.00 34.69 279 SER A C 1
ATOM 2195 O O . SER A 1 279 ? 8.582 17.673 17.587 1.00 34.69 279 SER A O 1
ATOM 2197 N N . ARG A 1 280 ? 8.352 19.760 17.041 1.00 43.09 280 ARG A N 1
ATOM 2198 C CA . ARG A 1 280 ? 8.851 21.000 16.447 1.00 43.09 280 ARG A CA 1
ATOM 2199 C C . ARG A 1 280 ? 7.642 21.878 16.144 1.00 43.09 280 ARG A C 1
ATOM 2201 O O . ARG A 1 280 ? 6.672 21.417 15.555 1.00 43.09 280 ARG A O 1
ATOM 2208 N N . ARG A 1 281 ? 7.759 23.167 16.466 1.00 42.03 281 ARG A N 1
ATOM 2209 C CA . ARG A 1 281 ? 7.027 24.229 15.774 1.00 42.03 281 ARG A CA 1
ATOM 2210 C C . ARG A 1 281 ? 7.247 24.049 14.271 1.00 42.03 281 ARG A C 1
ATOM 2212 O O . ARG A 1 281 ? 8.393 24.105 13.827 1.00 42.03 281 ARG A O 1
ATOM 2219 N N . SER A 1 282 ? 6.175 23.861 13.514 1.00 41.09 282 SER A N 1
ATOM 2220 C CA . SER A 1 282 ? 6.171 24.135 12.083 1.00 41.09 282 SER A CA 1
ATOM 2221 C C . SER A 1 282 ? 4.942 24.962 11.761 1.00 41.09 282 SER A C 1
ATOM 2223 O O . SER A 1 282 ? 3.840 24.711 12.238 1.00 41.09 282 SER A O 1
ATOM 2225 N N . SER A 1 283 ? 5.224 26.023 11.034 1.00 39.25 283 SER A N 1
ATOM 2226 C CA . SER A 1 283 ? 4.392 27.149 10.671 1.00 39.25 283 SER A CA 1
ATOM 2227 C C . SER A 1 283 ? 3.137 26.761 9.899 1.00 39.25 283 SER A C 1
ATOM 2229 O O . SER A 1 283 ? 3.209 26.096 8.873 1.00 39.25 283 SER A O 1
ATOM 2231 N N . HIS A 1 284 ? 2.019 27.274 10.404 1.00 44.50 284 HIS A N 1
ATOM 2232 C CA . HIS A 1 284 ? 0.973 27.991 9.678 1.00 44.50 284 HIS A CA 1
ATOM 2233 C C . HIS A 1 284 ? 1.295 28.261 8.194 1.00 44.50 284 HIS A C 1
ATOM 2235 O O . HIS A 1 284 ? 2.163 29.081 7.889 1.00 44.50 284 HIS A O 1
ATOM 2241 N N . THR A 1 285 ? 0.568 27.601 7.295 1.00 40.25 285 THR A N 1
ATOM 2242 C CA . THR A 1 285 ? 0.341 28.071 5.924 1.00 40.25 285 THR A CA 1
ATOM 2243 C C . THR A 1 285 ? -1.125 27.879 5.567 1.00 40.25 285 THR A C 1
ATOM 2245 O O . THR A 1 285 ? -1.729 26.871 5.929 1.00 40.25 285 THR A O 1
ATOM 2248 N N . ASP A 1 286 ? -1.643 28.898 4.897 1.00 35.00 286 ASP A N 1
ATOM 2249 C CA . ASP A 1 286 ? -3.036 29.213 4.620 1.00 35.00 286 ASP A CA 1
ATOM 2250 C C . ASP A 1 286 ? -3.858 28.122 3.922 1.00 35.00 286 ASP A C 1
ATOM 2252 O O . ASP A 1 286 ? -3.387 27.401 3.039 1.00 35.00 286 ASP A O 1
ATOM 2256 N N . GLU A 1 287 ? -5.139 28.102 4.290 1.00 37.50 287 GLU A N 1
ATOM 2257 C CA . GLU A 1 287 ? -6.244 27.514 3.541 1.00 37.50 287 GLU A CA 1
ATOM 2258 C C . GLU A 1 287 ? -6.259 28.039 2.095 1.00 37.50 287 GLU A C 1
ATOM 2260 O O . GLU A 1 287 ? -6.478 29.225 1.846 1.00 37.50 287 GLU A O 1
ATOM 2265 N N . TYR A 1 288 ? -6.091 27.141 1.125 1.00 42.47 288 TYR A N 1
ATOM 2266 C CA . TYR A 1 288 ? -6.507 27.370 -0.257 1.00 42.47 288 TYR A CA 1
ATOM 2267 C C . TYR A 1 288 ? -7.627 26.388 -0.602 1.00 42.47 288 TYR A C 1
ATOM 2269 O O . TYR A 1 288 ? -7.406 25.194 -0.784 1.00 42.47 288 TYR A O 1
ATOM 2277 N N . HIS A 1 289 ? -8.840 26.926 -0.695 1.00 46.38 289 HIS A N 1
ATOM 2278 C CA . HIS A 1 289 ? -10.010 26.300 -1.306 1.00 46.38 289 HIS A CA 1
ATOM 2279 C C . HIS A 1 289 ? -9.899 26.414 -2.838 1.00 46.38 289 HIS A C 1
ATOM 2281 O O . HIS A 1 289 ? -9.760 27.537 -3.331 1.00 46.38 289 HIS A O 1
ATOM 2287 N N . PRO A 1 290 ? -10.049 25.330 -3.623 1.00 57.50 290 PRO A N 1
ATOM 2288 C CA . PRO A 1 290 ? -10.433 25.459 -5.018 1.00 57.50 290 PRO A CA 1
ATOM 2289 C C . PRO A 1 290 ? -11.865 24.950 -5.223 1.00 57.50 290 PRO A C 1
ATOM 2291 O O . PRO A 1 290 ? -12.101 23.763 -5.427 1.00 57.50 290 PRO A O 1
ATOM 2294 N N . ASP A 1 291 ? -12.816 25.881 -5.233 1.00 43.12 291 ASP A N 1
ATOM 2295 C CA . ASP A 1 291 ? -14.062 25.731 -5.985 1.00 43.12 291 ASP A CA 1
ATOM 2296 C C . ASP A 1 291 ? -13.787 26.165 -7.427 1.00 43.12 291 ASP A C 1
ATOM 2298 O O . ASP A 1 291 ? -13.864 27.357 -7.721 1.00 43.12 291 ASP A O 1
ATOM 2302 N N . ILE A 1 292 ? -13.487 25.240 -8.348 1.00 45.56 292 ILE A N 1
ATOM 2303 C CA . ILE A 1 292 ? -13.734 25.496 -9.776 1.00 45.56 292 ILE A CA 1
ATOM 2304 C C . ILE A 1 292 ? -14.361 24.270 -10.440 1.00 45.56 292 ILE A C 1
ATOM 2306 O O . ILE A 1 292 ? -13.812 23.174 -10.506 1.00 45.56 292 ILE A O 1
ATOM 2310 N N . GLN A 1 293 ? -15.559 24.553 -10.935 1.00 38.53 293 GLN A N 1
ATOM 2311 C CA . GLN A 1 293 ? -16.484 23.740 -11.696 1.00 38.53 293 GLN A CA 1
ATOM 2312 C C . GLN A 1 293 ? -15.869 23.133 -12.958 1.00 38.53 293 GLN A C 1
ATOM 2314 O O . GLN A 1 293 ? -15.028 23.727 -13.631 1.00 38.53 293 GLN A O 1
ATOM 2319 N N . GLY A 1 294 ? -16.390 21.958 -13.310 1.00 39.06 294 GLY A N 1
ATOM 2320 C CA . GLY A 1 294 ? -16.105 21.277 -14.560 1.00 39.06 294 GLY A CA 1
ATOM 2321 C C . GLY A 1 294 ? -16.465 22.094 -15.802 1.00 39.06 294 GLY A C 1
ATOM 2322 O O . GLY A 1 294 ? -17.455 22.824 -15.847 1.00 39.06 294 GLY A O 1
ATOM 2323 N N . GLY A 1 295 ? -15.663 21.892 -16.843 1.00 38.06 295 GLY A N 1
ATOM 2324 C CA . GLY A 1 295 ? -15.911 22.341 -18.205 1.00 38.06 295 GLY A CA 1
ATOM 2325 C C . GLY A 1 295 ? -15.420 21.272 -19.193 1.00 38.06 295 GLY A C 1
ATOM 2326 O O . GLY A 1 295 ? -14.379 20.666 -18.949 1.00 38.06 295 GLY A O 1
ATOM 2327 N N . PRO A 1 296 ? -16.183 20.979 -20.259 1.00 48.47 296 PRO A N 1
ATOM 2328 C CA . PRO A 1 296 ? -16.047 19.769 -21.065 1.00 48.47 296 PRO A CA 1
ATOM 2329 C C . PRO A 1 296 ? -14.921 19.818 -22.107 1.00 48.47 296 PRO A C 1
ATOM 2331 O O . PRO A 1 296 ? -14.548 20.866 -22.628 1.00 48.47 296 PRO A O 1
ATOM 2334 N N . TYR A 1 297 ? -14.464 18.614 -22.451 1.00 38.94 297 TYR A N 1
ATOM 2335 C CA . TYR A 1 297 ? -13.591 18.265 -23.567 1.00 38.94 297 TYR A CA 1
ATOM 2336 C C . TYR A 1 297 ? -13.991 18.914 -24.903 1.00 38.94 297 TYR A C 1
ATOM 2338 O O . TYR A 1 297 ? -15.134 18.795 -25.345 1.00 38.94 297 TYR A O 1
ATOM 2346 N N . THR A 1 298 ? -12.998 19.450 -25.616 1.00 51.97 298 THR A N 1
ATOM 2347 C CA . THR A 1 298 ? -12.974 19.497 -27.088 1.00 51.97 298 THR A CA 1
ATOM 2348 C C . THR A 1 298 ? -11.577 19.092 -27.578 1.00 51.97 298 THR A C 1
ATOM 2350 O O . THR A 1 298 ? -10.590 19.521 -26.979 1.00 51.97 298 THR A O 1
ATOM 2353 N N . PRO A 1 299 ? -11.453 18.252 -28.624 1.00 50.19 299 PRO A N 1
ATOM 2354 C CA . PRO A 1 299 ? -10.173 17.959 -29.252 1.00 50.19 299 PRO A CA 1
ATOM 2355 C C . PRO A 1 299 ? -9.938 18.954 -30.394 1.00 50.19 299 PRO A C 1
ATOM 2357 O O . PRO A 1 299 ? -10.800 19.106 -31.261 1.00 50.19 299 PRO A O 1
ATOM 2360 N N . LEU A 1 300 ? -8.780 19.618 -30.414 1.00 45.47 300 LEU A N 1
ATOM 2361 C CA . LEU A 1 300 ? -8.333 20.376 -31.581 1.00 45.47 300 LEU A CA 1
ATOM 2362 C C . LEU A 1 300 ? -7.006 19.840 -32.113 1.00 45.47 300 LEU A C 1
ATOM 2364 O O . LEU A 1 300 ? -6.142 19.372 -31.377 1.00 45.47 300 LEU A O 1
ATOM 2368 N N . GLU A 1 301 ? -6.950 19.873 -33.434 1.00 41.25 301 GLU A N 1
ATOM 2369 C CA . GLU A 1 301 ? -6.074 19.147 -34.330 1.00 41.25 301 GLU A CA 1
ATOM 2370 C C . GLU A 1 301 ? -4.611 19.601 -34.328 1.00 41.25 301 GLU A C 1
ATOM 2372 O O . GLU A 1 301 ? -4.248 20.714 -33.957 1.00 41.25 301 GLU A O 1
ATOM 2377 N N . ALA A 1 302 ? -3.802 18.671 -34.831 1.00 42.56 302 ALA A N 1
ATOM 2378 C CA . ALA A 1 302 ? -2.441 18.787 -35.322 1.00 42.56 302 ALA A CA 1
ATOM 2379 C C . ALA A 1 302 ? -2.049 20.152 -35.926 1.00 42.56 302 ALA A C 1
ATOM 2381 O O . ALA A 1 302 ? -2.670 20.649 -36.861 1.00 42.56 302 ALA A O 1
ATOM 2382 N N . GLY A 1 303 ? -0.894 20.650 -35.482 1.00 41.69 303 GLY A N 1
ATOM 2383 C CA . GLY A 1 303 ? -0.124 21.703 -36.137 1.00 41.69 303 GLY A CA 1
ATOM 2384 C C . GLY A 1 303 ? 1.348 21.582 -35.751 1.00 41.69 303 GLY A C 1
ATOM 2385 O O . GLY A 1 303 ? 1.762 22.066 -34.704 1.00 41.69 303 GLY A O 1
ATOM 2386 N N . LEU A 1 304 ? 2.118 20.867 -36.572 1.00 47.91 304 LEU A N 1
ATOM 2387 C CA . LEU A 1 304 ? 3.580 20.823 -36.535 1.00 47.91 304 LEU A CA 1
ATOM 2388 C C . LEU A 1 304 ? 4.126 22.142 -37.092 1.00 47.91 304 LEU A C 1
ATOM 2390 O O . LEU A 1 304 ? 4.029 22.345 -38.298 1.00 47.91 304 LEU A O 1
ATOM 2394 N N . GLU A 1 305 ? 4.758 22.978 -36.267 1.00 45.69 305 GLU A N 1
ATOM 2395 C CA . GLU A 1 305 ? 5.677 24.017 -36.752 1.00 45.69 305 GLU A CA 1
ATOM 2396 C C . GLU A 1 305 ? 6.955 24.076 -35.897 1.00 45.69 305 GLU A C 1
ATOM 2398 O O . GLU A 1 305 ? 6.977 24.499 -34.745 1.00 45.69 305 GLU A O 1
ATOM 2403 N N . GLU A 1 306 ? 8.003 23.517 -36.500 1.00 48.00 306 GLU A N 1
ATOM 2404 C CA . GLU A 1 306 ? 9.368 24.034 -36.640 1.00 48.00 306 GLU A CA 1
ATOM 2405 C C . GLU A 1 306 ? 9.991 24.871 -35.502 1.00 48.00 306 GLU A C 1
ATOM 2407 O O . GLU A 1 306 ? 9.735 26.056 -35.297 1.00 48.00 306 GLU A O 1
ATOM 2412 N N . ILE A 1 307 ? 10.949 24.233 -34.826 1.00 41.84 307 ILE A N 1
ATOM 2413 C CA . ILE A 1 307 ? 11.873 24.819 -33.856 1.00 41.84 307 ILE A CA 1
ATOM 2414 C C . ILE A 1 307 ? 12.947 25.629 -34.599 1.00 41.84 307 ILE A C 1
ATOM 2416 O O . ILE A 1 307 ? 13.720 25.073 -35.378 1.00 41.84 307 ILE A O 1
ATOM 2420 N N . SER A 1 308 ? 13.077 26.916 -34.272 1.00 42.00 308 SER A N 1
ATOM 2421 C CA . SER A 1 308 ? 14.265 27.724 -34.574 1.00 42.00 308 SER A CA 1
ATOM 2422 C C . SER A 1 308 ? 14.784 28.389 -33.291 1.00 42.00 308 SER A C 1
ATOM 2424 O O . SER A 1 308 ? 14.017 29.085 -32.624 1.00 42.00 308 SER A O 1
ATOM 2426 N N . PRO A 1 309 ? 16.071 28.227 -32.922 1.00 56.81 309 PRO A N 1
ATOM 2427 C CA . PRO A 1 309 ? 16.618 28.784 -31.692 1.00 56.81 309 PRO A CA 1
ATOM 2428 C C . PRO A 1 309 ? 17.311 30.127 -31.951 1.00 56.81 309 PRO A C 1
ATOM 2430 O O . PRO A 1 309 ? 18.090 30.245 -32.899 1.00 56.81 309 PRO A O 1
ATOM 2433 N N . LYS A 1 310 ? 17.088 31.129 -31.088 1.00 38.44 310 LYS A N 1
ATOM 2434 C CA . LYS A 1 310 ? 17.994 32.280 -30.867 1.00 38.44 310 LYS A CA 1
ATOM 2435 C C . LYS A 1 310 ? 17.552 33.119 -29.649 1.00 38.44 310 LYS A C 1
ATOM 2437 O O . LYS A 1 310 ? 16.448 32.912 -29.160 1.00 38.44 310 LYS A O 1
ATOM 2442 N N . PRO A 1 311 ? 18.436 33.954 -29.067 1.00 47.19 311 PRO A N 1
ATOM 2443 C CA . PRO A 1 311 ? 18.890 33.763 -27.697 1.00 47.19 311 PRO A CA 1
ATOM 2444 C C . PRO A 1 311 ? 18.450 34.876 -26.737 1.00 47.19 311 PRO A C 1
ATOM 2446 O O . PRO A 1 311 ? 17.973 35.935 -27.133 1.00 47.19 311 PRO A O 1
ATOM 2449 N N . ALA A 1 312 ? 18.685 34.591 -25.456 1.00 43.38 312 ALA A N 1
ATOM 2450 C CA . ALA A 1 312 ? 18.482 35.426 -24.282 1.00 43.38 312 ALA A CA 1
ATOM 2451 C C . ALA A 1 312 ? 18.799 36.920 -24.465 1.00 43.38 312 ALA A C 1
ATOM 2453 O O . ALA A 1 312 ? 19.860 37.308 -24.961 1.00 43.38 312 ALA A O 1
ATOM 2454 N N . THR A 1 313 ? 17.916 37.771 -23.940 1.00 35.56 313 THR A N 1
ATOM 2455 C CA . THR A 1 313 ? 18.265 39.139 -23.554 1.00 35.56 313 THR A CA 1
ATOM 2456 C C . THR A 1 313 ? 17.461 39.560 -22.326 1.00 35.56 313 THR A C 1
ATOM 2458 O O . THR A 1 313 ? 16.267 39.307 -22.210 1.00 35.56 313 THR A O 1
ATOM 2461 N N . LEU A 1 314 ? 18.202 40.155 -21.399 1.00 41.50 314 LEU A N 1
ATOM 2462 C CA . LEU A 1 314 ? 17.856 40.656 -20.076 1.00 41.50 314 LEU A CA 1
ATOM 2463 C C . LEU A 1 314 ? 16.615 41.561 -20.044 1.00 41.50 314 LEU A C 1
ATOM 2465 O O . LEU A 1 314 ? 16.518 42.505 -20.825 1.00 41.50 314 LEU A O 1
ATOM 2469 N N . ALA A 1 315 ? 15.765 41.368 -19.034 1.00 36.94 315 ALA A N 1
ATOM 2470 C CA . ALA A 1 315 ? 14.863 42.401 -18.536 1.00 36.94 315 ALA A CA 1
ATOM 2471 C C . ALA A 1 315 ? 14.853 42.363 -17.002 1.00 36.94 315 ALA A C 1
ATOM 2473 O O . ALA A 1 315 ? 14.297 41.465 -16.376 1.00 36.94 315 ALA A O 1
ATOM 2474 N N . ALA A 1 316 ? 15.532 43.346 -16.414 1.00 41.56 316 ALA A N 1
ATOM 2475 C CA . ALA A 1 316 ? 15.400 43.720 -15.019 1.00 41.56 316 ALA A CA 1
ATOM 2476 C C . ALA A 1 316 ? 14.050 44.424 -14.819 1.00 41.56 316 ALA A C 1
ATOM 2478 O O . ALA A 1 316 ? 13.705 45.319 -15.593 1.00 41.56 316 ALA A O 1
ATOM 2479 N N . GLY A 1 317 ? 13.306 44.049 -13.778 1.00 33.00 317 GLY A N 1
ATOM 2480 C CA . GLY A 1 317 ? 12.041 44.698 -13.450 1.00 33.00 317 GLY A CA 1
ATOM 2481 C C . GLY A 1 317 ? 11.426 44.226 -12.133 1.00 33.00 317 GLY A C 1
ATOM 2482 O O . GLY A 1 317 ? 10.836 43.159 -12.083 1.00 33.00 317 GLY A O 1
ATOM 2483 N N . LEU A 1 318 ? 11.519 45.103 -11.127 1.00 37.50 318 LEU A N 1
ATOM 2484 C CA . LEU A 1 318 ? 10.488 45.406 -10.121 1.00 37.50 318 LEU A CA 1
ATOM 2485 C C . LEU A 1 318 ? 10.166 44.338 -9.054 1.00 37.50 318 LEU A C 1
ATOM 2487 O O . LEU A 1 318 ? 9.240 43.547 -9.187 1.00 37.50 318 LEU A O 1
ATOM 2491 N N . LEU A 1 319 ? 10.868 44.437 -7.920 1.00 41.19 319 LEU A N 1
ATOM 2492 C CA . LEU A 1 319 ? 10.394 43.973 -6.611 1.00 41.19 319 LEU A CA 1
ATOM 2493 C C . LEU A 1 319 ? 9.592 45.104 -5.933 1.00 41.19 319 LEU A C 1
ATOM 2495 O O . LEU A 1 319 ? 10.085 46.235 -5.917 1.00 41.19 319 LEU A O 1
ATOM 2499 N N . PRO A 1 320 ? 8.403 44.843 -5.361 1.00 47.94 320 PRO A N 1
ATOM 2500 C CA . PRO A 1 320 ? 7.729 45.791 -4.481 1.00 47.94 320 PRO A CA 1
ATOM 2501 C C . PRO A 1 320 ? 8.280 45.737 -3.044 1.00 47.94 320 PRO A C 1
ATOM 2503 O O . PRO A 1 320 ? 8.615 44.675 -2.519 1.00 47.94 320 PRO A O 1
ATOM 2506 N N . ASP A 1 321 ? 8.356 46.918 -2.429 1.00 40.78 321 ASP A N 1
ATOM 2507 C CA . ASP A 1 321 ? 8.848 47.190 -1.078 1.00 40.78 321 ASP A CA 1
ATOM 2508 C C . ASP A 1 321 ? 8.079 46.432 0.020 1.00 40.78 321 ASP A C 1
ATOM 2510 O O . ASP A 1 321 ? 6.884 46.629 0.246 1.00 40.78 321 ASP A O 1
ATOM 2514 N N . SER A 1 322 ? 8.815 45.609 0.769 1.00 46.66 322 SER A N 1
ATOM 2515 C CA . SER A 1 322 ? 8.365 44.880 1.958 1.00 46.66 322 SER A CA 1
ATOM 2516 C C . SER A 1 322 ? 8.620 45.697 3.235 1.00 46.66 322 SER A C 1
ATOM 2518 O O . SER A 1 322 ? 9.430 45.314 4.080 1.00 46.66 322 SER A O 1
ATOM 2520 N N . THR A 1 323 ? 7.947 46.840 3.387 1.00 50.19 323 THR A N 1
ATOM 2521 C CA . THR A 1 323 ? 8.104 47.731 4.564 1.00 50.19 323 THR A CA 1
ATOM 2522 C C . THR A 1 323 ? 6.833 47.949 5.390 1.00 50.19 323 THR A C 1
ATOM 2524 O O . THR A 1 323 ? 6.865 48.708 6.352 1.00 50.19 323 THR A O 1
ATOM 2527 N N . MET A 1 324 ? 5.733 47.242 5.109 1.00 46.56 324 MET A N 1
ATOM 2528 C CA . MET A 1 324 ? 4.464 47.390 5.856 1.00 46.56 324 MET A CA 1
ATOM 2529 C C . MET A 1 324 ? 4.086 46.189 6.748 1.00 46.56 324 MET A C 1
ATOM 2531 O O . MET A 1 324 ? 3.110 46.269 7.483 1.00 46.56 324 MET A O 1
ATOM 2535 N N . MET A 1 325 ? 4.859 45.095 6.752 1.00 47.06 325 MET A N 1
ATOM 2536 C CA . MET A 1 325 ? 4.547 43.883 7.543 1.00 47.06 325 MET A CA 1
ATOM 2537 C C . MET A 1 325 ? 5.169 43.853 8.955 1.00 47.06 325 MET A C 1
ATOM 2539 O O . MET A 1 325 ? 4.838 42.976 9.747 1.00 47.06 325 MET A O 1
ATOM 2543 N N . ASN A 1 326 ? 6.019 44.819 9.324 1.00 52.78 326 ASN A N 1
ATOM 2544 C CA . ASN A 1 326 ? 6.717 44.790 10.621 1.00 52.78 326 ASN A CA 1
ATOM 2545 C C . ASN A 1 326 ? 5.966 45.481 11.777 1.00 52.78 326 ASN A C 1
ATOM 2547 O O . ASN A 1 326 ? 6.364 45.315 12.926 1.00 52.78 326 ASN A O 1
ATOM 2551 N N . SER A 1 327 ? 4.866 46.208 11.531 1.00 49.59 327 SER A N 1
ATOM 2552 C CA . SER A 1 327 ? 4.169 46.952 12.600 1.00 49.59 327 SER A CA 1
ATOM 2553 C C . SER A 1 327 ? 3.132 46.131 13.378 1.00 49.59 327 SER A C 1
ATOM 2555 O O . SER A 1 327 ? 2.728 46.538 14.464 1.00 49.59 327 SER A O 1
ATOM 2557 N N . ALA A 1 328 ? 2.696 44.977 12.861 1.00 50.72 328 ALA A N 1
ATOM 2558 C CA . ALA A 1 328 ? 1.765 44.090 13.570 1.00 50.72 328 ALA A CA 1
ATOM 2559 C C . ALA A 1 328 ? 2.485 43.163 14.572 1.00 50.72 328 ALA A C 1
ATOM 2561 O O . ALA A 1 328 ? 1.921 42.807 15.606 1.00 50.72 328 ALA A O 1
ATOM 2562 N N . GLY A 1 329 ? 3.754 42.827 14.307 1.00 51.22 329 GLY A N 1
ATOM 2563 C CA . GLY A 1 329 ? 4.577 42.002 15.198 1.00 51.22 329 GLY A CA 1
ATOM 2564 C C . GLY A 1 329 ? 5.010 42.720 16.482 1.00 51.22 329 GLY A C 1
ATOM 2565 O O . GLY A 1 329 ? 5.050 42.102 17.545 1.00 51.22 329 GLY A O 1
ATOM 2566 N N . GLU A 1 330 ? 5.266 44.032 16.425 1.00 57.09 330 GLU A N 1
ATOM 2567 C CA . GLU A 1 330 ? 5.660 44.818 17.608 1.00 57.09 330 GLU A CA 1
ATOM 2568 C C . GLU A 1 330 ? 4.500 45.074 18.585 1.00 57.09 330 GLU A C 1
ATOM 2570 O O . GLU A 1 330 ? 4.726 45.121 19.795 1.00 57.09 330 GLU A O 1
ATOM 2575 N N . ALA A 1 331 ? 3.254 45.157 18.103 1.00 55.56 331 ALA A N 1
ATOM 2576 C CA . ALA A 1 331 ? 2.081 45.337 18.966 1.00 55.56 331 ALA A CA 1
ATOM 2577 C C . ALA A 1 331 ? 1.772 44.086 19.814 1.00 55.56 331 ALA A C 1
ATOM 2579 O O . ALA A 1 331 ? 1.393 44.197 20.980 1.00 55.56 331 ALA A O 1
ATOM 2580 N N . LEU A 1 332 ? 2.000 42.888 19.265 1.00 54.62 332 LEU A N 1
ATOM 2581 C CA . LEU A 1 332 ? 1.828 41.619 19.984 1.00 54.62 332 LEU A CA 1
ATOM 2582 C C . LEU A 1 332 ? 2.972 41.338 20.971 1.00 54.62 332 LEU A C 1
ATOM 2584 O O . LEU A 1 332 ? 2.736 40.782 22.044 1.00 54.62 332 LEU A O 1
ATOM 2588 N N . ALA A 1 333 ? 4.196 41.782 20.667 1.00 60.81 333 ALA A N 1
ATOM 2589 C CA . ALA A 1 333 ? 5.339 41.643 21.570 1.00 60.81 333 ALA A CA 1
ATOM 2590 C C . ALA A 1 333 ? 5.240 42.539 22.824 1.00 60.81 333 ALA A C 1
ATOM 2592 O O . ALA A 1 333 ? 5.784 42.182 23.868 1.00 60.81 333 ALA A O 1
ATOM 2593 N N . GLN A 1 334 ? 4.515 43.664 22.758 1.00 63.78 334 GLN A N 1
ATOM 2594 C CA . GLN A 1 334 ? 4.311 44.564 23.903 1.00 63.78 334 GLN A CA 1
ATOM 2595 C C . GLN A 1 334 ? 3.165 44.148 24.846 1.00 63.78 334 GLN A C 1
ATOM 2597 O O . GLN A 1 334 ? 3.149 44.594 25.991 1.00 63.78 334 GLN A O 1
ATOM 2602 N N . MET A 1 335 ? 2.236 43.276 24.426 1.00 55.38 335 MET A N 1
ATOM 2603 C CA . MET A 1 335 ? 1.124 42.808 25.282 1.00 55.38 335 MET A CA 1
ATOM 2604 C C . MET A 1 335 ? 1.432 41.538 26.092 1.00 55.38 335 MET A C 1
ATOM 2606 O O . MET A 1 335 ? 0.785 41.289 27.108 1.00 55.38 335 MET A O 1
ATOM 2610 N N . MET A 1 336 ? 2.424 40.745 25.684 1.00 53.06 336 MET A N 1
ATOM 2611 C CA . MET A 1 336 ? 2.773 39.477 26.344 1.00 53.06 336 MET A CA 1
ATOM 2612 C C . MET A 1 336 ? 3.295 39.594 27.796 1.00 53.06 336 MET A C 1
ATOM 2614 O O . MET A 1 336 ? 3.007 38.685 28.574 1.00 53.06 336 MET A O 1
ATOM 2618 N N . PRO A 1 337 ? 3.984 40.670 28.235 1.00 59.75 337 PRO A N 1
ATOM 2619 C CA . PRO A 1 337 ? 4.396 40.796 29.639 1.00 59.75 337 PRO A CA 1
ATOM 2620 C C . PRO A 1 337 ? 3.216 41.005 30.602 1.00 59.75 337 PRO A C 1
ATOM 2622 O O . PRO A 1 337 ? 3.266 40.553 31.737 1.00 59.75 337 PRO A O 1
ATOM 2625 N N . VAL A 1 338 ? 2.121 41.627 30.145 1.00 58.34 338 VAL A N 1
ATOM 2626 C CA . VAL A 1 338 ? 0.975 41.992 31.003 1.00 58.34 338 VAL A CA 1
ATOM 2627 C C . VAL A 1 338 ? 0.093 40.782 31.346 1.00 58.34 338 VAL A C 1
ATOM 2629 O O . VAL A 1 338 ? -0.578 40.777 32.373 1.00 58.34 338 VAL A O 1
ATOM 2632 N N . LEU A 1 339 ? 0.114 39.727 30.526 1.00 52.59 339 LEU A N 1
ATOM 2633 C CA . LEU A 1 339 ? -0.620 38.483 30.796 1.00 52.59 339 LEU A CA 1
ATOM 2634 C C . LEU A 1 339 ? 0.184 37.485 31.648 1.00 52.59 339 LEU A C 1
ATOM 2636 O O . LEU A 1 339 ? -0.415 36.645 32.315 1.00 52.59 339 LEU A O 1
ATOM 2640 N N . GLY A 1 340 ? 1.517 37.600 31.677 1.00 51.72 340 GLY A N 1
ATOM 2641 C CA . GLY A 1 340 ? 2.385 36.779 32.532 1.00 51.72 340 GLY A CA 1
ATOM 2642 C C . GLY A 1 340 ? 2.326 37.152 34.018 1.00 51.72 340 GLY A C 1
ATOM 2643 O O . GLY A 1 340 ? 2.500 36.284 34.873 1.00 51.72 340 GLY A O 1
ATOM 2644 N N . ASP A 1 341 ? 2.011 38.413 34.325 1.00 51.12 341 ASP A N 1
ATOM 2645 C CA . ASP A 1 341 ? 1.904 38.910 35.704 1.00 51.12 341 ASP A CA 1
ATOM 2646 C C . ASP A 1 341 ? 0.547 38.580 36.356 1.00 51.12 341 ASP A C 1
ATOM 2648 O O . ASP A 1 341 ? 0.453 38.511 37.578 1.00 51.12 341 ASP A O 1
ATOM 2652 N N . ILE A 1 342 ? -0.497 38.296 35.564 1.00 52.66 342 ILE A N 1
ATOM 2653 C CA . ILE A 1 342 ? -1.830 37.911 36.072 1.00 52.66 342 ILE A CA 1
ATOM 2654 C C . ILE A 1 342 ? -1.873 36.429 36.490 1.00 52.66 342 ILE A C 1
ATOM 2656 O O . ILE A 1 342 ? -2.699 36.041 37.310 1.00 52.66 342 ILE A O 1
ATOM 2660 N N . TRP A 1 343 ? -0.972 35.594 35.965 1.00 52.47 343 TRP A N 1
ATOM 2661 C CA . TRP A 1 343 ? -0.935 34.153 36.253 1.00 52.47 343 TRP A CA 1
ATOM 2662 C C . TRP A 1 343 ? 0.028 33.744 37.376 1.00 52.47 343 TRP A C 1
ATOM 2664 O O . TRP A 1 343 ? -0.016 32.601 37.814 1.00 52.47 343 TRP A O 1
ATOM 2674 N N . ASN A 1 344 ? 0.875 34.654 37.868 1.00 49.88 344 ASN A N 1
ATOM 2675 C CA . ASN A 1 344 ? 1.880 34.353 38.899 1.00 49.88 344 ASN A CA 1
ATOM 2676 C C . ASN A 1 344 ? 1.582 34.998 40.263 1.00 49.88 344 ASN A C 1
ATOM 2678 O O . ASN A 1 344 ? 2.484 35.138 41.086 1.00 49.88 344 ASN A O 1
ATOM 2682 N N . GLN A 1 345 ? 0.333 35.398 40.513 1.00 46.69 345 GLN A N 1
ATOM 2683 C CA . GLN A 1 345 ? -0.072 36.063 41.753 1.00 46.69 345 GLN A CA 1
ATOM 2684 C C . GLN A 1 345 ? -1.173 35.279 42.482 1.00 46.69 345 GLN A C 1
ATOM 2686 O O . GLN A 1 345 ? -2.236 35.806 42.788 1.00 46.69 345 GLN A O 1
ATOM 2691 N N . GLU A 1 346 ? -0.900 34.007 42.769 1.00 47.03 346 GLU A N 1
ATOM 2692 C CA . GLU A 1 346 ? -1.609 33.245 43.800 1.00 47.03 346 GLU A CA 1
ATOM 2693 C C . GLU A 1 346 ? -0.577 32.705 44.799 1.00 47.03 346 GLU A C 1
ATOM 2695 O O . GLU A 1 346 ? 0.001 31.635 44.622 1.00 47.03 346 GLU A O 1
ATOM 2700 N N . ASP A 1 347 ? -0.321 33.497 45.842 1.00 49.22 347 ASP A N 1
ATOM 2701 C CA . ASP A 1 347 ? 0.322 33.048 47.077 1.00 49.22 347 ASP A CA 1
ATOM 2702 C C . ASP A 1 347 ? -0.623 32.068 47.805 1.00 49.22 347 ASP A C 1
ATOM 2704 O O . ASP A 1 347 ? -1.741 32.462 48.157 1.00 49.22 347 ASP A O 1
ATOM 2708 N N . PRO A 1 348 ? -0.220 30.819 48.105 1.00 52.81 348 PRO A N 1
ATOM 2709 C CA . PRO A 1 348 ? -1.021 29.907 48.905 1.00 52.81 348 PRO A CA 1
ATOM 2710 C C . PRO A 1 348 ? -0.533 29.923 50.359 1.00 52.81 348 PRO A C 1
ATOM 2712 O O . PRO A 1 348 ? -0.089 28.907 50.885 1.00 52.81 348 PRO A O 1
ATOM 2715 N N . GLU A 1 349 ? -0.613 31.065 51.038 1.00 49.47 349 GLU A N 1
ATOM 2716 C CA . GLU A 1 349 ? -0.451 31.110 52.495 1.00 49.47 349 GLU A CA 1
ATOM 2717 C C . GLU A 1 349 ? -1.558 31.956 53.124 1.00 49.47 349 GLU A C 1
ATOM 2719 O O . GLU A 1 349 ? -1.513 33.183 53.131 1.00 49.47 349 GLU A O 1
ATOM 2724 N N . GLY A 1 350 ? -2.561 31.277 53.690 1.00 49.34 350 GLY A N 1
ATOM 2725 C CA . GLY A 1 350 ? -3.443 31.893 54.681 1.00 49.34 350 GLY A CA 1
ATOM 2726 C C . GLY A 1 350 ? -4.940 31.693 54.483 1.00 49.34 350 GLY A C 1
ATOM 2727 O O . GLY A 1 350 ? -5.672 32.675 54.453 1.00 49.34 350 GLY A O 1
ATOM 2728 N N . ILE A 1 351 ? -5.423 30.447 54.457 1.00 44.25 351 ILE A N 1
ATOM 2729 C CA . ILE A 1 351 ? -6.788 30.137 54.918 1.00 44.25 351 ILE A CA 1
ATOM 2730 C C . ILE A 1 351 ? -6.735 28.858 55.761 1.00 44.25 351 ILE A C 1
ATOM 2732 O O . ILE A 1 351 ? -6.984 27.750 55.292 1.00 44.25 351 ILE A O 1
ATOM 2736 N N . GLU A 1 352 ? -6.412 29.016 57.044 1.00 47.38 352 GLU A N 1
ATOM 2737 C CA . GLU A 1 352 ? -6.827 28.055 58.063 1.00 47.38 352 GLU A CA 1
ATOM 2738 C C . GLU A 1 352 ? -8.341 28.203 58.262 1.00 47.38 352 GLU A C 1
ATOM 2740 O O . GLU A 1 352 ? -8.815 29.093 58.968 1.00 47.38 352 GLU A O 1
ATOM 2745 N N . ALA A 1 353 ? -9.119 27.333 57.623 1.00 41.19 353 ALA A N 1
ATOM 2746 C CA . ALA A 1 353 ? -10.526 27.151 57.946 1.00 41.19 353 ALA A CA 1
ATOM 2747 C C . ALA A 1 353 ? -10.922 25.685 57.745 1.00 41.19 353 ALA A C 1
ATOM 2749 O O . ALA A 1 353 ? -11.366 25.273 56.684 1.00 41.19 353 ALA A O 1
ATOM 2750 N N . ASN A 1 354 ? -10.724 24.907 58.807 1.00 47.31 354 ASN A N 1
ATOM 2751 C CA . ASN A 1 354 ? -11.714 23.990 59.368 1.00 47.31 354 ASN A CA 1
ATOM 2752 C C . ASN A 1 354 ? -12.689 23.333 58.359 1.00 47.31 354 ASN A C 1
ATOM 2754 O O . ASN A 1 354 ? -13.839 23.755 58.237 1.00 47.31 354 ASN A O 1
ATOM 2758 N N . VAL A 1 355 ? -12.256 22.256 57.695 1.00 36.84 355 VAL A N 1
ATOM 2759 C CA . VAL A 1 355 ? -13.158 21.307 57.023 1.00 36.84 355 VAL A CA 1
ATOM 2760 C C . VAL A 1 355 ? -12.792 19.892 57.467 1.00 36.84 355 VAL A C 1
ATOM 2762 O O . VAL A 1 355 ? -11.637 19.477 57.406 1.00 36.84 355 VAL A O 1
ATOM 2765 N N . SER A 1 356 ? -13.788 19.176 57.988 1.00 39.50 356 SER A N 1
ATOM 2766 C CA . SER A 1 356 ? -13.710 17.774 58.406 1.00 39.50 356 SER A CA 1
ATOM 2767 C C . SER A 1 356 ? -13.303 16.848 57.247 1.00 39.50 356 SER A C 1
ATOM 2769 O O . SER A 1 356 ? -13.562 17.180 56.090 1.00 39.50 356 SER A O 1
ATOM 2771 N N . PRO A 1 357 ? -12.703 15.675 57.523 1.00 46.59 357 PRO A N 1
ATOM 2772 C CA . PRO A 1 357 ? -12.197 14.804 56.473 1.00 46.59 357 PRO A CA 1
ATOM 2773 C C . PRO A 1 357 ? -13.370 14.110 55.775 1.00 46.59 357 PRO A C 1
ATOM 2775 O O . PRO A 1 357 ? -13.992 13.205 56.332 1.00 46.59 357 PRO A O 1
ATOM 2778 N N . LEU A 1 358 ? -13.680 14.545 54.554 1.00 35.56 358 LEU A N 1
ATOM 2779 C CA . LEU A 1 358 ? -14.477 13.757 53.627 1.00 35.56 358 LEU A CA 1
ATOM 2780 C C . LEU A 1 358 ? -13.534 12.737 52.983 1.00 35.56 358 LEU A C 1
ATOM 2782 O O . LEU A 1 358 ? -12.532 13.098 52.371 1.00 35.56 358 LEU A O 1
ATOM 2786 N N . VAL A 1 359 ? -13.844 11.463 53.190 1.00 41.34 359 VAL A N 1
ATOM 2787 C CA . VAL A 1 359 ? -13.168 10.316 52.587 1.00 41.34 359 VAL A CA 1
ATOM 2788 C C . VAL A 1 359 ? -13.222 10.465 51.065 1.00 41.34 359 VAL A C 1
ATOM 2790 O O . VAL A 1 359 ? -14.299 10.395 50.478 1.00 41.34 359 VAL A O 1
ATOM 2793 N N . ALA A 1 360 ? -12.068 10.688 50.437 1.00 36.25 360 ALA A N 1
ATOM 2794 C CA . ALA A 1 360 ? -11.908 10.529 49.001 1.00 36.25 360 ALA A CA 1
ATOM 2795 C C . ALA A 1 360 ? -11.969 9.027 48.695 1.00 36.25 360 ALA A C 1
ATOM 2797 O O . ALA A 1 360 ? -11.112 8.260 49.132 1.00 36.25 360 ALA A O 1
ATOM 2798 N N . ILE A 1 361 ? -13.040 8.606 48.028 1.00 40.22 361 ILE A N 1
ATOM 2799 C CA . ILE A 1 361 ? -13.127 7.296 47.390 1.00 40.22 361 ILE A CA 1
ATOM 2800 C C . ILE A 1 361 ? -12.679 7.536 45.952 1.00 40.22 361 ILE A C 1
ATOM 2802 O O . ILE A 1 361 ? -13.391 8.188 45.190 1.00 40.22 361 ILE A O 1
ATOM 2806 N N . ASP A 1 362 ? -11.486 7.051 45.619 1.00 38.81 362 ASP A N 1
ATOM 2807 C CA . ASP A 1 362 ? -10.992 6.990 44.248 1.00 38.81 362 ASP A CA 1
ATOM 2808 C C . ASP A 1 362 ? -11.906 6.049 43.448 1.00 38.81 362 ASP A C 1
ATOM 2810 O O . ASP A 1 362 ? -11.951 4.842 43.693 1.00 38.81 362 ASP A O 1
ATOM 2814 N N . LEU A 1 363 ? -12.677 6.617 42.520 1.00 43.53 363 LEU A N 1
ATOM 2815 C CA . LEU A 1 363 ? -13.494 5.897 41.541 1.00 43.53 363 LEU A CA 1
ATOM 2816 C C . LEU A 1 363 ? -12.927 6.154 40.142 1.00 43.53 363 LEU A C 1
ATOM 2818 O O . LEU A 1 363 ? -13.583 6.751 39.292 1.00 43.53 363 LEU A O 1
ATOM 2822 N N . ASP A 1 364 ? -11.699 5.695 39.916 1.00 43.88 364 ASP A N 1
ATOM 2823 C CA . ASP A 1 364 ? -11.167 5.475 38.571 1.00 43.88 364 ASP A CA 1
ATOM 2824 C C . ASP A 1 364 ? -11.525 4.042 38.154 1.00 43.88 364 ASP A C 1
ATOM 2826 O O . ASP A 1 364 ? -10.723 3.112 38.235 1.00 43.88 364 ASP A O 1
ATOM 2830 N N . GLY A 1 365 ? -12.790 3.854 37.784 1.00 42.72 365 GLY A N 1
ATOM 2831 C CA . GLY A 1 365 ? -13.297 2.635 37.167 1.00 42.72 365 GLY A CA 1
ATOM 2832 C C . GLY A 1 365 ? -13.980 2.999 35.858 1.00 42.72 365 GLY A C 1
ATOM 2833 O O . GLY A 1 365 ? -15.003 3.680 35.867 1.00 42.72 365 GLY A O 1
ATOM 2834 N N . ASP A 1 366 ? -13.394 2.574 34.740 1.00 47.03 366 ASP A N 1
ATOM 2835 C CA . ASP A 1 366 ? -14.002 2.624 33.410 1.00 47.03 366 ASP A CA 1
ATOM 2836 C C . ASP A 1 366 ? -15.249 1.723 33.378 1.00 47.03 366 ASP A C 1
ATOM 2838 O O . ASP A 1 366 ? -15.213 0.573 32.932 1.00 47.03 366 ASP A O 1
ATOM 2842 N N . ASP A 1 367 ? -16.372 2.243 33.872 1.00 44.28 367 ASP A N 1
ATOM 2843 C CA . ASP A 1 367 ? -17.674 1.605 33.735 1.00 44.28 367 ASP A CA 1
ATOM 2844 C C . ASP A 1 367 ? -18.174 1.788 32.298 1.00 44.28 367 ASP A C 1
ATOM 2846 O O . ASP A 1 367 ? -18.670 2.839 31.881 1.00 44.28 367 ASP A O 1
ATOM 2850 N N . VAL A 1 368 ? -18.022 0.715 31.524 1.00 47.91 368 VAL A N 1
ATOM 2851 C CA . VAL A 1 368 ? -18.669 0.505 30.230 1.00 47.91 368 VAL A CA 1
ATOM 2852 C C . VAL A 1 368 ? -20.179 0.429 30.466 1.00 47.91 368 VAL A C 1
ATOM 2854 O O . VAL A 1 368 ? -20.715 -0.609 30.855 1.00 47.91 368 VAL A O 1
ATOM 2857 N N . TRP A 1 369 ? -20.875 1.539 30.226 1.00 47.56 369 TRP A N 1
ATOM 2858 C CA . TRP A 1 369 ? -22.334 1.600 30.238 1.00 47.56 369 TRP A CA 1
ATOM 2859 C C . TRP A 1 369 ? -22.894 0.761 29.083 1.00 47.56 369 TRP A C 1
ATOM 2861 O O . TRP A 1 369 ? -22.924 1.196 27.933 1.00 47.56 369 TRP A O 1
ATOM 2871 N N . ALA A 1 370 ? -23.328 -0.463 29.381 1.00 46.56 370 ALA A N 1
ATOM 2872 C CA . ALA A 1 370 ? -24.141 -1.258 28.471 1.00 46.56 370 ALA A CA 1
ATOM 2873 C C . ALA A 1 370 ? -25.607 -0.813 28.594 1.00 46.56 370 ALA A C 1
ATOM 2875 O O . ALA A 1 370 ? -26.232 -1.000 29.637 1.00 46.56 370 ALA A O 1
A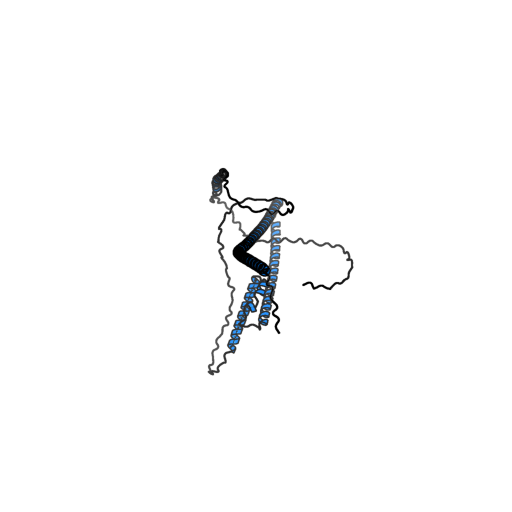TOM 2876 N N . GLU A 1 371 ? -26.156 -0.221 27.532 1.00 48.53 371 GLU A N 1
ATOM 2877 C CA . GLU A 1 371 ? -27.586 0.090 27.448 1.00 48.53 371 GLU A CA 1
ATOM 2878 C C . GLU A 1 371 ? -28.435 -1.198 27.515 1.00 48.53 371 GLU A C 1
ATOM 2880 O O . GLU A 1 371 ? -28.108 -2.192 26.853 1.00 48.53 371 GLU A O 1
ATOM 2885 N N . PRO A 1 372 ? -29.548 -1.216 28.270 1.00 45.09 372 PRO A N 1
ATOM 2886 C CA . PRO A 1 372 ? -30.489 -2.323 28.223 1.00 45.09 372 PRO A CA 1
ATOM 2887 C C . PRO A 1 372 ? -31.310 -2.259 26.929 1.00 45.09 372 PRO A C 1
ATOM 2889 O O . PRO A 1 372 ? -32.016 -1.291 26.663 1.00 45.09 372 PRO A O 1
ATOM 2892 N N . ALA A 1 373 ? -31.239 -3.327 26.133 1.00 45.06 373 ALA A N 1
ATOM 2893 C CA . ALA A 1 373 ? -32.084 -3.517 24.963 1.00 45.06 373 ALA A CA 1
ATOM 2894 C C . ALA A 1 373 ? -33.566 -3.617 25.370 1.00 45.06 373 ALA A C 1
ATOM 2896 O O . ALA A 1 373 ? -33.959 -4.519 26.116 1.00 45.06 373 ALA A O 1
ATOM 2897 N N . ASP A 1 374 ? -34.388 -2.714 24.836 1.00 42.31 374 ASP A N 1
ATOM 2898 C CA . ASP A 1 374 ? -35.842 -2.742 24.962 1.00 42.31 374 ASP A CA 1
ATOM 2899 C C . ASP A 1 374 ? -36.420 -4.045 24.388 1.00 42.31 374 ASP A C 1
ATOM 2901 O O . ASP A 1 374 ? -36.426 -4.302 23.180 1.00 42.31 374 ASP A O 1
ATOM 2905 N N . ALA A 1 375 ? -36.959 -4.875 25.279 1.00 39.94 375 ALA A N 1
ATOM 2906 C CA . ALA A 1 375 ? -37.739 -6.051 24.935 1.00 39.94 375 ALA A CA 1
ATOM 2907 C C . ALA A 1 375 ? -39.145 -5.631 24.471 1.00 39.94 375 ALA A C 1
ATOM 2909 O O . ALA A 1 375 ? -40.100 -5.581 25.251 1.00 39.94 375 ALA A O 1
ATOM 2910 N N . ALA A 1 376 ? -39.292 -5.355 23.176 1.00 39.75 376 ALA A N 1
ATOM 2911 C CA . ALA A 1 376 ? -40.598 -5.228 22.543 1.00 39.75 376 ALA A CA 1
ATOM 2912 C C . ALA A 1 376 ? -41.277 -6.608 22.430 1.00 39.75 376 ALA A C 1
ATOM 2914 O O . ALA A 1 376 ? -40.789 -7.532 21.780 1.00 39.75 376 ALA A O 1
ATOM 2915 N N . SER A 1 377 ? -42.436 -6.738 23.075 1.00 43.16 377 SER A N 1
ATOM 2916 C CA . SER A 1 377 ? -43.330 -7.898 22.986 1.00 43.16 377 SER A CA 1
ATOM 2917 C C . SER A 1 377 ? -43.927 -8.046 21.576 1.00 43.16 377 SER A C 1
ATOM 2919 O O . SER A 1 377 ? -44.424 -7.052 21.046 1.00 43.16 377 SER A O 1
ATOM 2921 N N . PRO A 1 378 ? -44.015 -9.253 20.982 1.00 47.66 378 PRO A N 1
ATOM 2922 C CA . PRO A 1 378 ? -44.815 -9.447 19.781 1.00 47.66 378 PRO A CA 1
ATOM 2923 C C . PRO A 1 378 ? -46.251 -9.849 20.139 1.00 47.66 378 PRO A C 1
ATOM 2925 O O . PRO A 1 378 ? -46.524 -10.929 20.668 1.00 47.66 378 PRO A O 1
ATOM 2928 N N . SER A 1 379 ? -47.187 -8.962 19.806 1.00 40.56 379 SER A N 1
ATOM 2929 C CA . SER A 1 379 ? -48.619 -9.235 19.778 1.00 40.56 379 SER A CA 1
ATOM 2930 C C . SER A 1 379 ? -48.975 -10.209 18.652 1.00 40.56 379 SER A C 1
ATOM 2932 O O . SER A 1 379 ? -48.585 -10.037 17.499 1.00 40.56 379 SER A O 1
ATOM 2934 N N . SER A 1 380 ? -49.794 -11.193 19.004 1.00 40.78 380 SER A N 1
ATOM 2935 C CA . SER A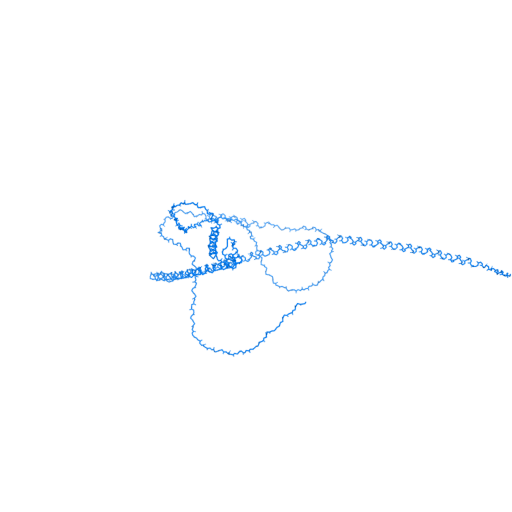 1 380 ? -50.550 -12.091 18.133 1.00 40.78 380 SER A CA 1
ATOM 2936 C C . SER A 1 380 ? -51.256 -11.393 16.959 1.00 40.78 380 SER A C 1
ATOM 2938 O O . SER A 1 380 ? -51.991 -10.432 17.182 1.00 40.78 380 SER A O 1
ATOM 2940 N N . GLY A 1 381 ? -51.164 -11.946 15.743 1.00 35.69 381 GLY A N 1
ATOM 2941 C CA . GLY A 1 381 ? -52.005 -11.485 14.635 1.00 35.69 381 GLY A CA 1
ATOM 2942 C C . GLY A 1 381 ? -51.828 -12.211 13.301 1.00 35.69 381 GLY A C 1
ATOM 2943 O O . GLY A 1 381 ? -50.956 -11.876 12.516 1.00 35.69 381 GLY A O 1
ATOM 2944 N N . SER A 1 382 ? -52.753 -13.134 13.025 1.00 37.75 382 SER A N 1
ATOM 2945 C CA . SER A 1 382 ? -53.270 -13.526 11.697 1.00 37.75 382 SER A CA 1
ATOM 2946 C C . SER A 1 382 ? -52.341 -14.143 10.636 1.00 37.75 382 SER A C 1
ATOM 2948 O O . SER A 1 382 ? -51.657 -13.481 9.865 1.00 37.75 382 SER A O 1
ATOM 2950 N N . ARG A 1 383 ? -52.525 -15.464 10.509 1.00 42.53 383 ARG A N 1
ATOM 2951 C CA . ARG A 1 383 ? -52.411 -16.305 9.308 1.00 42.53 383 ARG A CA 1
ATOM 2952 C C . ARG A 1 383 ? -52.824 -15.596 8.008 1.00 42.53 383 ARG A C 1
ATOM 2954 O O . ARG A 1 383 ? -53.936 -15.083 7.912 1.00 42.53 383 ARG A O 1
ATOM 2961 N N . SER A 1 384 ? -52.012 -15.746 6.964 1.00 41.41 384 SER A N 1
ATOM 2962 C CA . SER A 1 384 ? -52.462 -15.816 5.568 1.00 41.41 384 SER A CA 1
ATOM 2963 C C . SER A 1 384 ? -51.522 -16.731 4.778 1.00 41.41 384 SER A C 1
ATOM 2965 O O . SER A 1 384 ? -50.323 -16.778 5.029 1.00 41.41 384 SER A O 1
ATOM 2967 N N . ALA A 1 385 ? -52.132 -17.550 3.926 1.00 46.25 385 ALA A N 1
ATOM 2968 C CA . ALA A 1 385 ? -51.588 -18.732 3.262 1.00 46.25 385 ALA A CA 1
ATOM 2969 C C . ALA A 1 385 ? -50.548 -18.430 2.157 1.00 46.25 385 ALA A C 1
AT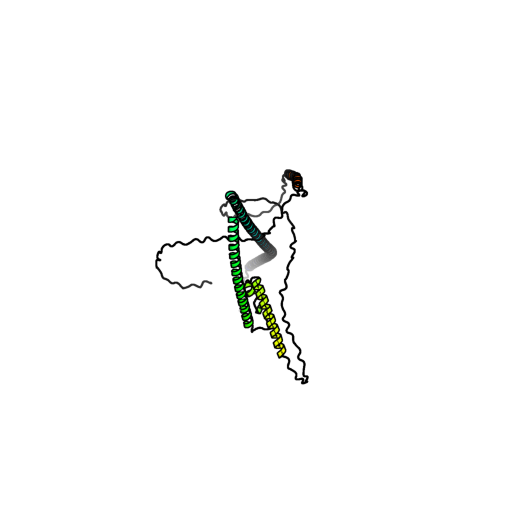OM 2971 O O . ALA A 1 385 ? -50.522 -17.314 1.639 1.00 46.25 385 ALA A O 1
ATOM 2972 N N . PRO A 1 386 ? -49.742 -19.428 1.738 1.00 55.69 386 PRO A N 1
ATOM 2973 C CA . PRO A 1 386 ? -48.819 -19.299 0.614 1.00 55.69 386 PRO A CA 1
ATOM 2974 C C . PRO A 1 386 ? -49.497 -19.677 -0.716 1.00 55.69 386 PRO A C 1
ATOM 2976 O O . PRO A 1 386 ? -50.305 -20.611 -0.739 1.00 55.69 386 PRO A O 1
ATOM 2979 N N . PRO A 1 387 ? -49.136 -19.056 -1.852 1.00 52.81 387 PRO A N 1
ATOM 2980 C CA . PRO A 1 387 ? -49.384 -19.659 -3.145 1.00 52.81 387 PRO A CA 1
ATOM 2981 C C . PRO A 1 387 ? -48.238 -20.608 -3.510 1.00 52.81 387 PRO A C 1
ATOM 2983 O O . PRO A 1 387 ? -47.077 -20.237 -3.667 1.00 52.81 387 PRO A O 1
ATOM 2986 N N . SER A 1 388 ? -48.631 -21.866 -3.647 1.00 43.22 388 SER A N 1
ATOM 2987 C CA . SER A 1 388 ? -47.980 -22.923 -4.406 1.00 43.22 388 SER A CA 1
ATOM 2988 C C . SER A 1 388 ? -47.726 -22.529 -5.866 1.00 43.22 388 SER A C 1
ATOM 2990 O O . SER A 1 388 ? -48.640 -22.039 -6.530 1.00 43.22 388 SER A O 1
ATOM 2992 N N . GLY A 1 389 ? -46.547 -22.869 -6.390 1.00 38.88 389 GLY A N 1
ATOM 2993 C CA . GLY A 1 389 ? -46.269 -22.877 -7.828 1.00 38.88 389 GLY A CA 1
ATOM 2994 C C . GLY A 1 389 ? -44.791 -23.113 -8.150 1.00 38.88 389 GLY A C 1
ATOM 2995 O O . GLY A 1 389 ? -44.060 -22.159 -8.371 1.00 38.88 389 GLY A O 1
ATOM 2996 N N . GLY A 1 390 ? -44.343 -24.375 -8.162 1.00 37.50 390 GLY A N 1
ATOM 2997 C CA . GLY A 1 390 ? -43.149 -24.776 -8.933 1.00 37.50 390 GLY A CA 1
ATOM 2998 C C . GLY A 1 390 ? -43.526 -25.057 -10.399 1.00 37.50 390 GLY A C 1
ATOM 2999 O O . GLY A 1 390 ? -44.625 -24.683 -10.807 1.00 37.50 390 GLY A O 1
ATOM 3000 N N . PRO A 1 391 ? -42.773 -25.887 -11.145 1.00 58.28 391 PRO A N 1
ATOM 3001 C CA . PRO A 1 391 ? -41.317 -26.054 -11.235 1.00 58.28 391 PRO A CA 1
ATOM 3002 C C . PRO A 1 391 ? -40.848 -26.026 -12.725 1.00 58.28 391 PRO A C 1
ATOM 3004 O O . PRO A 1 391 ? -41.637 -25.715 -13.612 1.00 58.28 391 PRO A O 1
ATOM 3007 N N . ALA A 1 392 ? -39.604 -26.468 -12.979 1.00 35.25 392 ALA A N 1
ATOM 3008 C CA . ALA A 1 392 ? -38.938 -26.714 -14.280 1.00 35.25 392 ALA A CA 1
ATOM 3009 C C . ALA A 1 392 ? -38.165 -25.493 -14.833 1.00 35.25 392 ALA A C 1
ATOM 3011 O O . ALA A 1 392 ? -38.635 -24.372 -14.750 1.00 35.25 392 ALA A O 1
ATOM 3012 N N . SER A 1 393 ? -36.952 -25.586 -15.386 1.00 41.41 393 SER A N 1
ATOM 3013 C CA . SER A 1 393 ? -36.217 -26.696 -16.011 1.00 41.41 393 SER A CA 1
ATOM 3014 C C . SER A 1 393 ? -34.718 -26.334 -15.997 1.00 41.41 393 SER A C 1
ATOM 3016 O O . SER A 1 393 ? -34.380 -25.162 -16.102 1.00 41.41 393 SER A O 1
ATOM 3018 N N . ALA A 1 394 ? -33.821 -27.288 -15.746 1.00 37.31 394 ALA A N 1
ATOM 3019 C CA . ALA A 1 394 ? -32.818 -27.771 -16.707 1.00 37.31 394 ALA A CA 1
ATOM 3020 C C . ALA A 1 394 ? -32.050 -26.698 -17.515 1.00 37.31 394 ALA A C 1
ATOM 3022 O O . ALA A 1 394 ? -32.606 -26.117 -18.437 1.00 37.31 394 ALA A O 1
ATOM 3023 N N . SER A 1 395 ? -30.749 -26.546 -17.249 1.00 40.25 395 SER A N 1
ATOM 3024 C CA . SER A 1 395 ? -29.713 -26.580 -18.295 1.00 40.25 395 SER A CA 1
ATOM 3025 C C . SER A 1 395 ? -28.336 -26.674 -17.640 1.00 40.25 395 SER A C 1
ATOM 3027 O O . SER A 1 395 ? -27.882 -25.753 -16.965 1.00 40.25 395 SER A O 1
ATOM 3029 N N . LEU A 1 396 ? -27.717 -27.833 -17.807 1.00 45.75 396 LEU A N 1
ATOM 3030 C CA . LEU A 1 396 ? -26.378 -28.193 -17.376 1.00 45.75 396 LEU A CA 1
ATOM 3031 C C . LEU A 1 396 ? -25.713 -28.656 -18.673 1.00 45.75 396 LEU A C 1
ATOM 3033 O O . LEU A 1 396 ? -25.918 -29.799 -19.049 1.00 45.75 396 LEU A O 1
ATOM 3037 N N . GLU A 1 397 ? -25.049 -27.763 -19.405 1.00 42.22 397 GLU A N 1
ATOM 3038 C CA . GLU A 1 397 ? -24.238 -28.104 -20.584 1.00 42.22 397 GLU A CA 1
ATOM 3039 C C . GLU A 1 397 ? -23.432 -26.877 -21.039 1.00 42.22 397 GLU A C 1
ATOM 3041 O O . GLU A 1 397 ? -23.996 -25.794 -21.139 1.00 42.22 397 GLU A O 1
ATOM 3046 N N . GLU A 1 398 ? -22.130 -27.113 -21.264 1.00 41.06 398 GLU A N 1
ATOM 3047 C CA . GLU A 1 398 ? -21.205 -26.447 -22.206 1.00 41.06 398 GLU A CA 1
ATOM 3048 C C . GLU A 1 398 ? -21.064 -24.906 -22.126 1.00 41.06 398 GLU A C 1
ATOM 3050 O O . GLU A 1 398 ? -22.015 -24.149 -22.121 1.00 41.06 398 GLU A O 1
ATOM 3055 N N . GLU A 1 399 ? -19.878 -24.309 -22.047 1.00 42.88 399 GLU A N 1
ATOM 3056 C CA . GLU A 1 399 ? -18.754 -24.498 -22.956 1.00 42.88 399 GLU A CA 1
ATOM 3057 C C . GLU A 1 399 ? -17.431 -24.166 -22.253 1.00 42.88 399 GLU A C 1
ATOM 3059 O O . GLU A 1 399 ? -17.186 -23.051 -21.792 1.00 42.88 399 GLU A O 1
ATOM 3064 N N . GLY A 1 400 ? -16.521 -25.137 -22.250 1.00 39.41 400 GLY A N 1
ATOM 3065 C CA . GLY A 1 400 ? -15.096 -24.853 -22.262 1.00 39.41 400 GLY A CA 1
ATOM 3066 C C . GLY A 1 400 ? -14.617 -24.842 -23.708 1.00 39.41 400 GLY A C 1
ATOM 3067 O O . GLY A 1 400 ? -14.763 -25.852 -24.389 1.00 39.41 400 GLY A O 1
ATOM 3068 N N . ARG A 1 401 ? -14.027 -23.727 -24.149 1.00 43.69 401 ARG A N 1
ATOM 3069 C CA . ARG A 1 401 ? -12.951 -23.594 -25.158 1.00 43.69 401 ARG A CA 1
ATOM 3070 C C . ARG A 1 401 ? -13.046 -22.216 -25.793 1.00 43.69 401 ARG A C 1
ATOM 3072 O O . ARG A 1 401 ? -13.982 -21.963 -26.529 1.00 43.69 401 ARG A O 1
ATOM 3079 N N . LEU A 1 402 ? -12.010 -21.404 -25.607 1.00 44.78 402 LEU A N 1
ATOM 3080 C CA . LEU A 1 402 ? -11.391 -20.623 -26.683 1.00 44.78 402 LEU A CA 1
ATOM 3081 C C . LEU A 1 402 ? -10.048 -20.078 -26.172 1.00 44.78 402 LEU A C 1
ATOM 3083 O O . LEU A 1 402 ? -9.918 -18.944 -25.735 1.00 44.78 402 LEU A O 1
ATOM 3087 N N . LEU A 1 403 ? -9.047 -20.960 -26.212 1.00 44.22 403 LEU A N 1
ATOM 3088 C CA . LEU A 1 403 ? -7.656 -20.597 -26.455 1.00 44.22 403 LEU A CA 1
ATOM 3089 C C . LEU A 1 403 ? -7.382 -20.953 -27.920 1.00 44.22 403 LEU A C 1
ATOM 3091 O O . LEU A 1 403 ? -7.372 -22.136 -28.280 1.00 44.22 403 LEU A O 1
ATOM 3095 N N . ARG A 1 404 ? -7.207 -19.927 -28.749 1.00 43.69 404 ARG A N 1
ATOM 3096 C CA . ARG A 1 404 ? -6.446 -19.964 -29.997 1.00 43.69 404 ARG A CA 1
ATOM 3097 C C . ARG A 1 404 ? -5.874 -18.591 -30.273 1.00 43.69 404 ARG A C 1
ATOM 3099 O O . ARG A 1 404 ? -6.650 -17.622 -30.136 1.00 43.69 404 ARG A O 1
#